Protein AF-A0A2R5FS06-F1 (afdb_monomer)

Solvent-accessible surface area (backbone atoms only — not comparable to full-atom values): 25305 Å² total; per-residue (Å²): 132,60,69,72,60,53,54,50,54,52,54,53,49,52,55,53,51,53,54,48,41,52,52,47,38,61,46,44,81,79,45,53,45,68,58,52,53,50,53,54,51,51,53,50,48,66,63,46,50,61,55,40,69,75,74,41,98,70,82,66,70,91,43,73,70,49,46,50,52,54,50,49,47,46,48,51,49,57,50,48,45,51,32,51,52,48,48,45,36,74,81,38,55,50,68,58,54,54,53,59,53,62,46,50,68,47,54,51,52,53,48,38,34,70,76,70,64,46,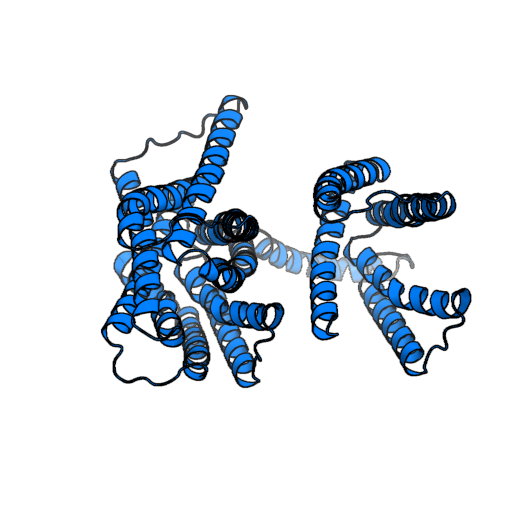84,79,50,73,67,54,55,52,49,41,51,51,48,54,50,52,44,51,53,56,50,55,70,62,53,80,69,80,84,91,81,80,74,75,60,55,63,60,46,50,56,52,46,51,61,47,48,51,55,47,45,54,52,44,63,66,54,77,72,36,63,47,54,60,15,52,54,33,36,60,60,14,43,58,37,45,20,43,40,62,62,52,46,63,66,35,54,81,58,25,46,68,64,37,53,52,39,56,23,22,43,53,30,18,50,54,26,46,50,51,54,51,52,52,53,50,51,50,74,72,42,95,61,76,80,75,79,73,74,72,86,46,74,66,53,54,49,49,45,49,52,26,8,48,28,52,37,50,20,52,52,31,40,52,51,10,55,79,46,30,54,67,37,53,35,52,46,36,34,64,46,18,31,59,43,26,42,52,46,36,35,74,76,66,66,47,75,74,48,73,45,27,54,54,9,46,52,38,21,50,51,16,43,45,54,44,32,59,73,66,54,76,95,69,95,86,30,67,68,12,48,52,30,7,40,51,17,8,50,25,49,20,50,21,43,49,42,48,34,61,44,42,79,80,43,53,57,54,56,54,49,23,43,32,21,42,40,28,28,63,61,39,62,80,49,43,77,79,76,39,98,38,75,64,55,88,46,72,64,40,48,49,50,45,52,46,43,10,51,43,24,44,44,47,10,48,42,26,42,49,46,14,29,64,30,28,27,45,44,51,53,37,46,51,53,61,49,32,65,56,50,24,50,52,44,35,28,71,75,72,63,48,86,80,53,75,66,49,56,51,23,46,53,39,24,52,51,9,35,52,38,24,58,71,23,85,59,29,54,59,82,70,83,84,80,131

Structure (mmCIF, N/CA/C/O backbone):
data_AF-A0A2R5FS06-F1
#
_entry.id   AF-A0A2R5FS06-F1
#
loop_
_atom_site.group_PDB
_atom_site.id
_atom_site.type_symbol
_atom_site.label_atom_id
_atom_site.label_alt_id
_atom_site.label_comp_id
_atom_site.label_asym_id
_atom_site.label_entity_id
_atom_site.label_seq_id
_atom_site.pdbx_PDB_ins_code
_atom_site.Cartn_x
_atom_site.Cartn_y
_atom_site.Cartn_z
_atom_site.occupancy
_atom_site.B_iso_or_equiv
_atom_site.auth_seq_id
_atom_site.auth_comp_id
_atom_site.auth_asym_id
_atom_site.auth_atom_id
_atom_site.pdbx_PDB_model_num
ATOM 1 N N . MET A 1 1 ? 13.901 11.842 -24.576 1.00 48.25 1 MET A N 1
ATOM 2 C CA . MET A 1 1 ? 12.883 11.194 -23.713 1.00 48.25 1 MET A CA 1
ATOM 3 C C . MET A 1 1 ? 11.652 10.910 -24.558 1.00 48.25 1 MET A C 1
ATOM 5 O O . MET A 1 1 ? 11.228 11.810 -25.267 1.00 48.25 1 MET A O 1
ATOM 9 N N . ASN A 1 2 ? 11.106 9.691 -24.519 1.00 59.28 2 ASN A N 1
ATOM 10 C CA . ASN A 1 2 ? 9.879 9.356 -25.254 1.00 59.28 2 ASN A CA 1
ATOM 11 C C . ASN A 1 2 ? 8.690 10.187 -24.749 1.00 59.28 2 ASN A C 1
ATOM 13 O O . ASN A 1 2 ? 8.547 10.368 -23.539 1.00 59.28 2 ASN A O 1
ATOM 17 N N . VAL A 1 3 ? 7.814 10.624 -25.660 1.00 56.22 3 VAL A N 1
ATOM 18 C CA . VAL A 1 3 ? 6.600 11.418 -25.367 1.00 56.22 3 VAL A CA 1
ATOM 19 C C . VAL A 1 3 ? 5.742 10.758 -24.275 1.00 56.22 3 VAL A C 1
ATOM 21 O O . VAL A 1 3 ? 5.256 11.431 -23.374 1.00 56.22 3 VAL A O 1
ATOM 24 N N . SER A 1 4 ? 5.673 9.421 -24.268 1.00 57.66 4 SER A N 1
ATOM 25 C CA . SER A 1 4 ? 5.003 8.635 -23.220 1.00 57.66 4 SER A CA 1
ATOM 26 C C . SER A 1 4 ? 5.532 8.919 -21.803 1.00 57.66 4 SER A C 1
ATOM 28 O O . SER A 1 4 ? 4.743 9.074 -20.873 1.00 57.66 4 SER A O 1
ATOM 30 N N . ASN A 1 5 ? 6.850 9.064 -21.623 1.00 59.50 5 ASN A N 1
ATOM 31 C CA . ASN A 1 5 ? 7.442 9.361 -20.313 1.00 59.50 5 ASN A CA 1
ATOM 32 C C . ASN A 1 5 ? 7.166 10.801 -19.864 1.00 59.50 5 ASN A C 1
ATOM 34 O O . ASN A 1 5 ? 7.027 11.050 -18.669 1.00 59.50 5 ASN A O 1
ATOM 38 N N . GLN A 1 6 ? 7.036 11.742 -20.800 1.00 60.44 6 GLN A N 1
ATOM 39 C CA . GLN A 1 6 ? 6.703 13.132 -20.480 1.00 60.44 6 GLN A CA 1
ATOM 40 C C . GLN A 1 6 ? 5.255 13.262 -19.999 1.00 60.44 6 GLN A C 1
ATOM 42 O O . GLN A 1 6 ? 5.004 13.912 -18.984 1.00 60.44 6 GLN A O 1
ATOM 47 N N . THR A 1 7 ? 4.312 12.577 -20.656 1.00 61.34 7 THR A N 1
ATOM 48 C CA . THR A 1 7 ? 2.904 12.547 -20.225 1.00 61.34 7 THR A CA 1
ATOM 49 C C . THR A 1 7 ? 2.757 11.951 -18.825 1.00 61.34 7 THR A C 1
ATOM 51 O O . THR A 1 7 ? 1.992 12.461 -18.010 1.00 61.34 7 THR A O 1
ATOM 54 N N . LYS A 1 8 ? 3.535 10.911 -18.510 1.00 62.84 8 LYS A N 1
ATOM 55 C CA . LYS A 1 8 ? 3.557 10.280 -17.184 1.00 62.84 8 LYS A CA 1
ATOM 56 C C . LYS A 1 8 ? 3.993 11.268 -16.096 1.00 62.84 8 LYS A C 1
ATOM 58 O O . LYS A 1 8 ? 3.270 11.474 -15.122 1.00 62.84 8 LYS A O 1
ATOM 63 N N . ILE A 1 9 ? 5.122 11.946 -16.290 1.00 70.62 9 ILE A N 1
ATOM 64 C CA . ILE A 1 9 ? 5.629 12.949 -15.338 1.00 70.62 9 ILE A CA 1
ATOM 65 C C . ILE A 1 9 ? 4.622 14.097 -15.149 1.00 70.62 9 ILE A C 1
ATOM 67 O O . ILE A 1 9 ? 4.422 14.541 -14.020 1.00 70.62 9 ILE A O 1
ATOM 71 N N . ALA A 1 10 ? 3.938 14.519 -16.217 1.00 67.00 10 ALA A N 1
ATOM 72 C CA . ALA A 1 10 ? 2.923 15.573 -16.160 1.00 67.00 10 ALA A CA 1
ATOM 73 C C . ALA A 1 10 ? 1.674 15.183 -15.344 1.00 67.00 10 ALA A C 1
ATOM 75 O O . ALA A 1 10 ? 1.128 16.000 -14.607 1.00 67.00 10 ALA A O 1
ATOM 76 N N . ILE A 1 11 ? 1.218 13.930 -15.429 1.00 70.31 11 ILE A N 1
ATOM 77 C CA . ILE A 1 11 ? 0.081 13.461 -14.618 1.00 70.31 11 ILE A CA 1
ATOM 78 C C . ILE A 1 11 ? 0.486 13.361 -13.142 1.00 70.31 11 ILE A C 1
ATOM 80 O O . ILE A 1 11 ? -0.260 13.792 -12.262 1.00 70.31 11 ILE A O 1
ATOM 84 N N . ALA A 1 12 ? 1.679 12.831 -12.857 1.00 70.00 12 ALA A N 1
ATOM 85 C CA . ALA A 1 12 ? 2.187 12.749 -11.491 1.00 70.00 12 ALA A CA 1
ATOM 86 C C . ALA A 1 12 ? 2.342 14.144 -10.864 1.00 70.00 12 ALA A C 1
ATOM 88 O O . ALA A 1 12 ? 1.904 14.360 -9.731 1.00 70.00 12 ALA A O 1
ATOM 89 N N . SER A 1 13 ? 2.896 15.111 -11.603 1.00 72.75 13 SER A N 1
ATOM 90 C CA . SER A 1 13 ? 3.025 16.488 -11.121 1.00 72.75 13 SER A CA 1
ATOM 91 C C . SER A 1 13 ? 1.665 17.129 -10.839 1.00 72.75 13 SER A C 1
ATOM 93 O O . SER A 1 13 ? 1.534 17.805 -9.821 1.00 72.75 13 SER A O 1
ATOM 95 N N . ALA A 1 14 ? 0.630 16.854 -11.642 1.00 73.00 14 ALA A N 1
ATOM 96 C CA . ALA A 1 14 ? -0.725 17.356 -11.404 1.00 73.00 14 ALA A CA 1
ATOM 97 C C . ALA A 1 14 ? -1.335 16.843 -10.082 1.00 73.00 14 ALA A C 1
ATOM 99 O O . ALA A 1 14 ? -1.980 17.605 -9.354 1.00 73.00 14 ALA A O 1
ATOM 100 N N . VAL A 1 15 ? -1.094 15.575 -9.725 1.00 75.94 15 VAL A N 1
ATOM 101 C CA . VAL A 1 15 ? -1.543 14.999 -8.442 1.00 75.94 15 VAL A CA 1
ATOM 102 C C . VAL A 1 15 ? -0.837 15.676 -7.265 1.00 75.94 15 VAL A C 1
ATOM 104 O O . VAL A 1 15 ? -1.493 16.106 -6.312 1.00 75.94 15 VAL A O 1
ATOM 107 N N . PHE A 1 16 ? 0.488 15.828 -7.338 1.00 83.19 16 PHE A N 1
ATOM 108 C CA . PHE A 1 16 ? 1.255 16.498 -6.285 1.00 83.19 16 PHE A CA 1
ATOM 109 C C . PHE A 1 16 ? 0.907 17.986 -6.166 1.00 83.19 16 PHE A C 1
ATOM 111 O O . PHE A 1 16 ? 0.777 18.486 -5.048 1.00 83.19 16 PHE A O 1
ATOM 118 N N . LEU A 1 17 ? 0.678 18.676 -7.286 1.00 79.50 17 LEU A N 1
ATOM 119 C CA . LEU A 1 17 ? 0.232 20.070 -7.311 1.00 79.50 17 LEU A CA 1
ATOM 120 C C . LEU A 1 17 ? -1.146 20.229 -6.653 1.00 79.50 17 LEU A C 1
ATOM 122 O O . LEU A 1 17 ? -1.356 21.155 -5.873 1.00 79.50 17 LEU A O 1
ATOM 126 N N . SER A 1 18 ? -2.065 19.290 -6.892 1.00 77.12 18 SER A N 1
ATOM 127 C CA . SER A 1 18 ? -3.388 19.286 -6.251 1.00 77.12 18 SER A CA 1
ATOM 128 C C . SER A 1 18 ? -3.281 19.127 -4.729 1.00 77.12 18 SER A C 1
ATOM 130 O O . SER A 1 18 ? -3.908 19.872 -3.974 1.00 77.12 18 SER A O 1
ATOM 132 N N . GLY A 1 19 ? -2.434 18.203 -4.260 1.00 79.62 19 GLY A N 1
ATOM 133 C CA . GLY A 1 19 ? -2.145 18.038 -2.832 1.00 79.62 19 GLY A CA 1
ATOM 134 C C . GLY A 1 19 ? -1.489 19.277 -2.213 1.00 79.62 19 GLY A C 1
ATOM 135 O O . GLY A 1 19 ? -1.866 19.697 -1.118 1.00 79.62 19 GLY A O 1
ATOM 136 N N . TYR A 1 20 ? -0.557 19.901 -2.936 1.00 86.19 20 TYR A N 1
ATOM 137 C CA . TYR A 1 20 ? 0.079 21.159 -2.549 1.00 86.19 20 TYR A CA 1
ATOM 138 C C . TYR A 1 20 ? -0.954 22.275 -2.336 1.00 86.19 20 TYR A C 1
ATOM 140 O O . TYR A 1 20 ? -0.962 22.883 -1.266 1.00 86.19 20 TYR A O 1
ATOM 148 N N . LEU A 1 21 ? -1.870 22.502 -3.286 1.00 80.75 21 LEU A N 1
ATOM 149 C CA . LEU A 1 21 ? -2.888 23.556 -3.179 1.00 80.75 21 LEU A CA 1
ATOM 150 C C . LEU A 1 21 ? -3.802 23.365 -1.959 1.00 80.75 21 LEU A C 1
ATOM 152 O O . LEU A 1 21 ? -4.083 24.335 -1.257 1.00 80.75 21 LEU A O 1
ATOM 156 N N . LEU A 1 22 ? -4.207 22.126 -1.659 1.00 81.25 22 LEU A N 1
ATOM 157 C CA . LEU A 1 22 ? -5.033 21.803 -0.485 1.00 81.25 22 LEU A CA 1
ATOM 158 C C . LEU A 1 22 ? -4.305 22.075 0.839 1.00 81.25 22 LEU A C 1
ATOM 160 O O . LEU A 1 22 ? -4.882 22.614 1.789 1.00 81.25 22 LEU A O 1
ATOM 164 N N . ILE A 1 23 ? -3.026 21.701 0.920 1.00 84.31 23 ILE A N 1
ATOM 165 C CA . ILE A 1 23 ? -2.201 21.952 2.108 1.00 84.31 23 ILE A CA 1
ATOM 166 C C . ILE A 1 23 ? -1.992 23.458 2.286 1.00 84.31 23 ILE A C 1
ATOM 168 O O . ILE A 1 23 ? -2.136 23.963 3.400 1.00 84.31 23 ILE A O 1
ATOM 172 N N . VAL A 1 24 ? -1.701 24.184 1.204 1.00 83.19 24 VAL A N 1
ATOM 173 C CA . VAL A 1 24 ? -1.505 25.638 1.232 1.00 83.19 24 VAL A CA 1
ATOM 174 C C . VAL A 1 24 ? -2.791 26.365 1.619 1.00 83.19 24 VAL A C 1
ATOM 176 O O . VAL A 1 24 ? -2.724 27.248 2.469 1.00 83.19 24 VAL A O 1
ATOM 179 N N . GLU A 1 25 ? -3.957 25.966 1.102 1.00 80.12 25 GLU A N 1
ATOM 180 C CA . GLU A 1 25 ? -5.266 26.507 1.506 1.00 80.12 25 GLU A CA 1
ATOM 181 C C . GLU A 1 25 ? -5.466 26.394 3.028 1.00 80.12 25 GLU A C 1
ATOM 183 O O . GLU A 1 25 ? -5.801 27.372 3.703 1.00 80.12 25 GLU A O 1
ATOM 188 N N . LYS A 1 26 ? -5.147 25.226 3.601 1.00 82.38 26 LYS A N 1
ATOM 189 C CA . LYS A 1 26 ? -5.235 24.984 5.048 1.00 82.38 26 LYS A CA 1
ATOM 190 C C . LYS A 1 26 ? -4.184 25.746 5.858 1.00 82.38 26 LYS A C 1
ATOM 192 O O . LYS A 1 26 ? -4.469 26.189 6.969 1.00 82.38 26 LYS A O 1
ATOM 197 N N . LEU A 1 27 ? -2.962 25.888 5.347 1.00 84.56 27 LEU A N 1
ATOM 198 C CA . LEU A 1 27 ? -1.900 26.649 6.013 1.00 84.56 27 LEU A CA 1
ATOM 199 C C . LEU A 1 27 ? -2.163 28.154 5.959 1.00 84.56 27 LEU A C 1
ATOM 201 O O . LEU A 1 27 ? -1.845 28.857 6.925 1.00 84.56 27 LEU A O 1
ATOM 205 N N . ARG A 1 28 ? -2.798 28.646 4.885 1.00 82.12 28 ARG A N 1
ATOM 206 C CA . ARG A 1 28 ? -3.150 30.060 4.741 1.00 82.12 28 ARG A CA 1
ATOM 207 C C . ARG A 1 28 ? -3.997 30.499 5.917 1.00 82.12 28 ARG A C 1
ATOM 209 O O . ARG A 1 28 ? -3.716 31.545 6.472 1.00 82.12 28 ARG A O 1
ATOM 216 N N . THR A 1 29 ? -4.947 29.701 6.404 1.00 80.38 29 THR A N 1
ATOM 217 C CA . THR A 1 29 ? -5.806 30.125 7.528 1.00 80.38 29 THR A CA 1
ATOM 218 C C . THR A 1 29 ? -5.032 30.511 8.797 1.00 80.38 29 THR A C 1
ATOM 220 O O . THR A 1 29 ? -5.593 31.186 9.656 1.00 80.38 29 THR A O 1
ATOM 223 N N . LYS A 1 30 ? -3.762 30.100 8.928 1.00 84.88 30 LYS A N 1
ATOM 224 C CA . LYS A 1 30 ? -2.916 30.336 10.106 1.00 84.88 30 LYS A CA 1
ATOM 225 C C . LYS A 1 30 ? -1.705 31.232 9.846 1.00 84.88 30 LYS A C 1
ATOM 227 O O . LYS A 1 30 ? -1.228 31.869 10.778 1.00 84.88 30 LYS A O 1
ATOM 232 N N . PHE A 1 31 ? -1.206 31.288 8.614 1.00 87.50 31 PHE A N 1
ATOM 233 C CA . PHE A 1 31 ? 0.054 31.960 8.290 1.00 87.50 31 PHE A CA 1
ATOM 234 C C . PHE A 1 31 ? -0.093 32.934 7.118 1.00 87.50 31 PHE A C 1
ATOM 236 O O . PHE A 1 31 ? -1.034 32.856 6.323 1.00 87.50 31 PHE A O 1
ATOM 243 N N . SER A 1 32 ? 0.830 33.894 7.020 1.00 85.94 32 SER A N 1
ATOM 244 C CA . SER A 1 32 ? 0.865 34.820 5.885 1.00 85.94 32 SER A CA 1
ATOM 245 C C . SER A 1 32 ? 1.375 34.108 4.617 1.00 85.94 32 SER A C 1
ATOM 247 O O . SER A 1 32 ? 2.177 33.177 4.737 1.00 85.94 32 SER A O 1
ATOM 249 N N . PRO A 1 33 ? 0.972 34.540 3.404 1.00 80.06 33 PRO A N 1
ATOM 250 C CA . PRO A 1 33 ? 1.490 33.978 2.153 1.00 80.06 33 PRO A CA 1
ATOM 251 C C . PRO A 1 33 ? 3.020 34.009 2.067 1.00 80.06 33 PRO A C 1
ATOM 253 O O . PRO A 1 33 ? 3.632 33.023 1.669 1.00 80.06 33 PRO A O 1
ATOM 256 N N . ALA A 1 34 ? 3.640 35.103 2.523 1.00 80.19 34 ALA A N 1
ATOM 257 C CA . ALA A 1 34 ? 5.093 35.247 2.548 1.00 80.19 34 ALA A CA 1
ATOM 258 C C . ALA A 1 34 ? 5.757 34.220 3.478 1.00 80.19 34 ALA A C 1
ATOM 260 O O . ALA A 1 34 ? 6.763 33.620 3.113 1.00 80.19 34 ALA A O 1
ATOM 261 N N . THR A 1 35 ? 5.171 33.962 4.654 1.00 85.25 35 THR A N 1
ATOM 262 C CA . THR A 1 35 ? 5.672 32.946 5.595 1.00 85.25 35 THR A CA 1
ATOM 263 C C . THR A 1 35 ? 5.594 31.547 4.992 1.00 85.25 35 THR A C 1
ATOM 265 O O . THR A 1 35 ? 6.545 30.779 5.095 1.00 85.25 35 THR A O 1
ATOM 268 N N . ILE A 1 36 ? 4.475 31.217 4.345 1.00 86.69 36 ILE A N 1
ATOM 269 C CA . ILE A 1 36 ? 4.273 29.914 3.701 1.00 86.69 36 ILE A CA 1
ATOM 270 C C . ILE A 1 36 ? 5.294 29.726 2.573 1.00 86.69 36 ILE A C 1
ATOM 272 O O . ILE A 1 36 ? 5.992 28.713 2.538 1.00 86.69 36 ILE A O 1
ATOM 276 N N . GLN A 1 37 ? 5.450 30.732 1.713 1.00 83.75 37 GLN A N 1
ATOM 277 C CA . GLN A 1 37 ? 6.358 30.674 0.571 1.00 83.75 37 GLN A CA 1
ATOM 278 C C . GLN A 1 37 ? 7.836 30.634 0.978 1.00 83.75 37 GLN A C 1
ATOM 280 O O . GLN A 1 37 ? 8.628 29.934 0.341 1.00 83.75 37 GLN A O 1
ATOM 285 N N . LEU A 1 38 ? 8.203 31.329 2.060 1.00 86.12 38 LEU A N 1
ATOM 286 C CA . LEU A 1 38 ? 9.543 31.275 2.642 1.00 86.12 38 LEU A CA 1
ATOM 287 C C . LEU A 1 38 ? 9.899 29.845 3.062 1.00 86.12 38 LEU A C 1
ATOM 289 O O . LEU A 1 38 ? 10.931 29.328 2.645 1.00 86.12 38 LEU A O 1
ATOM 293 N N . TRP A 1 39 ? 9.032 29.191 3.841 1.00 89.38 39 TRP A N 1
ATOM 294 C CA . TRP A 1 39 ? 9.284 27.830 4.321 1.00 89.38 39 TRP A CA 1
ATOM 295 C C . TRP A 1 39 ? 9.290 26.800 3.194 1.00 89.38 39 TRP A C 1
ATOM 297 O O . TRP A 1 39 ? 10.163 25.936 3.178 1.00 89.38 39 TRP A O 1
ATOM 307 N N . ILE A 1 40 ? 8.375 26.910 2.227 1.00 87.62 40 ILE A N 1
ATOM 308 C CA . ILE A 1 40 ? 8.361 26.029 1.050 1.00 87.62 40 ILE A CA 1
ATOM 309 C C . ILE A 1 40 ? 9.676 26.155 0.277 1.00 87.62 40 ILE A C 1
ATOM 311 O O . ILE A 1 40 ? 10.307 25.146 -0.024 1.00 87.62 40 ILE A O 1
ATOM 315 N N . SER A 1 41 ? 10.114 27.385 -0.000 1.00 85.81 41 SER A N 1
ATOM 316 C CA . SER A 1 41 ? 11.335 27.630 -0.775 1.00 85.81 41 SER A CA 1
ATOM 317 C C . SER A 1 41 ? 12.593 27.206 -0.009 1.00 85.81 41 SER A C 1
ATOM 319 O O . SER A 1 41 ? 13.502 26.635 -0.604 1.00 85.81 41 SER A O 1
ATOM 321 N N . ALA A 1 42 ? 12.633 27.416 1.311 1.00 88.25 42 ALA A N 1
ATOM 322 C CA . ALA A 1 42 ? 13.746 26.998 2.161 1.00 88.25 42 ALA A CA 1
ATOM 323 C C . ALA A 1 42 ? 13.874 25.469 2.241 1.00 88.25 42 ALA A C 1
ATOM 325 O O . ALA A 1 42 ? 14.971 24.934 2.095 1.00 88.25 42 ALA A O 1
ATOM 326 N N . ILE A 1 43 ? 12.757 24.757 2.425 1.00 88.88 43 ILE A N 1
ATOM 327 C CA . ILE A 1 43 ? 12.745 23.288 2.456 1.00 88.88 43 ILE A CA 1
ATOM 328 C C . ILE A 1 43 ? 13.098 22.728 1.075 1.00 88.88 43 ILE A C 1
ATOM 330 O O . ILE A 1 43 ? 13.911 21.813 0.986 1.00 88.88 43 ILE A O 1
ATOM 334 N N . ALA A 1 44 ? 12.548 23.295 -0.004 1.00 86.56 44 ALA A N 1
ATOM 335 C CA . ALA A 1 44 ? 12.884 22.883 -1.364 1.00 86.56 44 ALA A CA 1
ATOM 336 C C . ALA A 1 44 ? 14.383 23.060 -1.649 1.00 86.56 44 ALA A C 1
ATOM 338 O O . ALA A 1 44 ? 15.018 22.130 -2.139 1.00 86.56 44 ALA A O 1
ATOM 339 N N . ALA A 1 45 ? 14.970 24.200 -1.274 1.00 86.62 45 ALA A N 1
ATOM 340 C CA . ALA A 1 45 ? 16.406 24.429 -1.408 1.00 86.62 45 ALA A CA 1
ATOM 341 C C . ALA A 1 45 ? 17.228 23.429 -0.580 1.00 86.62 45 ALA A C 1
ATOM 343 O O . ALA A 1 45 ? 18.189 22.866 -1.095 1.00 86.62 45 ALA A O 1
ATOM 344 N N . LEU A 1 46 ? 16.832 23.149 0.666 1.00 90.88 46 LEU A N 1
ATOM 345 C CA . LEU A 1 46 ? 17.528 22.199 1.540 1.00 90.88 46 LEU A CA 1
ATOM 346 C C . LEU A 1 46 ? 17.497 20.764 0.998 1.00 90.88 46 LEU A C 1
ATOM 348 O O . LEU A 1 46 ? 18.475 20.038 1.146 1.00 90.88 46 LEU A O 1
ATOM 352 N N . VAL A 1 47 ? 16.395 20.358 0.365 1.00 88.06 47 VAL A N 1
ATOM 353 C CA . VAL A 1 47 ? 16.247 19.018 -0.222 1.00 88.06 47 VAL A CA 1
ATOM 354 C C . VAL A 1 47 ? 16.969 18.911 -1.567 1.00 88.06 47 VAL A C 1
ATOM 356 O O . VAL A 1 47 ? 17.609 17.898 -1.839 1.00 88.06 47 VAL A O 1
ATOM 359 N N . ILE A 1 48 ? 16.882 19.942 -2.410 1.00 87.25 48 ILE A N 1
ATOM 360 C CA . ILE A 1 48 ? 17.389 19.900 -3.789 1.00 87.25 48 ILE A CA 1
ATOM 361 C C . ILE A 1 48 ? 18.894 20.193 -3.850 1.00 87.25 48 ILE A C 1
ATOM 363 O O . ILE A 1 48 ? 19.597 19.570 -4.642 1.00 87.25 48 ILE A O 1
ATOM 367 N N . LEU A 1 49 ? 19.419 21.095 -3.014 1.00 86.94 49 LEU A N 1
ATOM 368 C CA . LEU A 1 49 ? 20.824 21.515 -3.070 1.00 86.94 49 LEU A CA 1
ATOM 369 C C . LEU A 1 49 ? 21.821 20.354 -2.881 1.00 86.94 49 LEU A C 1
ATOM 371 O O . LEU A 1 49 ? 22.746 20.268 -3.687 1.00 86.94 49 LEU A O 1
ATOM 375 N N . PRO A 1 50 ? 21.652 19.428 -1.912 1.00 87.56 50 PRO A N 1
ATOM 376 C CA . PRO A 1 50 ? 22.532 18.267 -1.796 1.00 87.56 50 PRO A CA 1
ATOM 377 C C . PRO A 1 50 ? 22.494 17.405 -3.057 1.00 87.56 50 PRO A C 1
ATOM 379 O O . PRO A 1 50 ? 23.538 17.033 -3.576 1.00 87.56 50 PRO A O 1
ATOM 382 N N . ILE A 1 51 ? 21.300 17.146 -3.598 1.00 85.00 51 ILE A N 1
ATOM 383 C CA . ILE A 1 51 ? 21.131 16.337 -4.811 1.00 85.00 51 ILE A CA 1
ATOM 384 C C . ILE A 1 51 ? 21.871 16.983 -5.986 1.00 85.00 51 ILE A C 1
ATOM 386 O O . ILE A 1 51 ? 22.581 16.291 -6.712 1.00 85.00 51 ILE A O 1
ATOM 390 N N . LEU A 1 52 ? 21.762 18.303 -6.155 1.00 85.44 52 LEU A N 1
ATOM 391 C CA . LEU A 1 52 ? 22.454 19.030 -7.222 1.00 85.44 52 LEU A CA 1
ATOM 392 C C . LEU A 1 52 ? 23.977 18.972 -7.072 1.00 85.44 52 LEU A C 1
ATOM 394 O O . LEU A 1 52 ? 24.658 18.713 -8.058 1.00 85.44 52 LEU A O 1
ATOM 398 N N . LEU A 1 53 ? 24.501 19.134 -5.853 1.00 86.00 53 LEU A N 1
ATOM 399 C CA . LEU A 1 53 ? 25.942 19.056 -5.579 1.00 86.00 53 LEU A CA 1
ATOM 400 C C . LEU A 1 53 ? 26.544 17.676 -5.891 1.00 86.00 53 LEU A C 1
ATOM 402 O O . LEU A 1 53 ? 27.730 17.594 -6.190 1.00 86.00 53 LEU A O 1
ATOM 406 N N . PHE A 1 54 ? 25.744 16.606 -5.832 1.00 82.19 54 PHE A N 1
ATOM 407 C CA . PHE A 1 54 ? 26.195 15.244 -6.144 1.00 82.19 54 PHE A CA 1
ATOM 408 C C . PHE A 1 54 ? 25.942 14.808 -7.591 1.00 82.19 54 PHE A C 1
ATOM 410 O O . PHE A 1 54 ? 26.530 13.825 -8.032 1.00 82.19 54 PHE A O 1
ATOM 417 N N . THR A 1 55 ? 25.046 15.479 -8.317 1.00 79.00 55 THR A N 1
ATOM 418 C CA . THR A 1 55 ? 24.600 15.028 -9.649 1.00 79.00 55 THR A CA 1
ATOM 419 C C . THR A 1 55 ? 25.045 15.929 -10.791 1.00 79.00 55 THR A C 1
ATOM 421 O O . THR A 1 55 ? 24.994 15.491 -11.938 1.00 79.00 55 THR A O 1
ATOM 424 N N . GLN A 1 56 ? 25.441 17.171 -10.512 1.00 83.69 56 GLN A N 1
ATOM 425 C CA . GLN A 1 56 ? 25.766 18.163 -11.533 1.00 83.69 56 GLN A CA 1
ATOM 426 C C . GLN A 1 56 ? 27.132 18.797 -11.265 1.00 83.69 56 GLN A C 1
ATOM 428 O O . GLN A 1 56 ? 27.393 19.282 -10.166 1.00 83.69 56 GLN A O 1
ATOM 433 N N . ASP A 1 57 ? 27.967 18.872 -12.302 1.00 73.75 57 ASP A N 1
ATOM 434 C CA . ASP A 1 57 ? 29.310 19.466 -12.221 1.00 73.75 57 ASP A CA 1
ATOM 435 C C . ASP A 1 57 ? 29.283 21.003 -12.093 1.00 73.75 57 ASP A C 1
ATOM 437 O O . ASP A 1 57 ? 30.228 21.615 -11.594 1.00 73.75 57 ASP A O 1
ATOM 441 N N . GLN A 1 58 ? 28.191 21.653 -12.516 1.00 79.50 58 GLN A N 1
ATOM 442 C CA . GLN A 1 58 ? 27.961 23.090 -12.337 1.00 79.50 58 GLN A CA 1
ATOM 443 C C . GLN A 1 58 ? 26.614 23.352 -11.668 1.00 79.50 58 GLN A C 1
ATOM 445 O O . GLN A 1 58 ? 25.560 23.264 -12.291 1.00 79.50 58 GLN A O 1
ATOM 450 N N . VAL A 1 59 ? 26.665 23.733 -10.391 1.00 82.31 59 VAL A N 1
ATOM 451 C CA . VAL A 1 59 ? 25.471 24.063 -9.594 1.00 82.31 59 VAL A CA 1
ATOM 452 C C . VAL A 1 59 ? 25.101 25.544 -9.684 1.00 82.31 59 VAL A C 1
ATOM 454 O O . VAL A 1 59 ? 23.925 25.894 -9.609 1.00 82.31 59 VAL A O 1
ATOM 457 N N . PHE A 1 60 ? 26.087 26.425 -9.872 1.00 86.00 60 PHE A N 1
ATOM 458 C CA . PHE A 1 60 ? 25.879 27.871 -9.911 1.00 86.00 60 PHE A CA 1
ATOM 459 C C . PHE A 1 60 ? 26.223 28.452 -11.286 1.00 86.00 60 PHE A C 1
ATOM 461 O O . PHE A 1 60 ? 27.217 28.031 -11.885 1.00 86.00 60 PHE A O 1
ATOM 468 N N . PRO A 1 61 ? 25.458 29.447 -11.779 1.00 87.19 61 PRO A N 1
ATOM 469 C CA . PRO A 1 61 ? 25.804 30.144 -13.008 1.00 87.19 61 PRO A CA 1
ATOM 470 C C . PRO A 1 61 ? 27.190 30.789 -12.904 1.00 87.19 61 PRO A C 1
ATOM 472 O O . PRO A 1 61 ? 27.490 31.506 -11.948 1.00 87.19 61 PRO A O 1
ATOM 475 N N . SER A 1 62 ? 28.027 30.573 -13.914 1.00 85.31 62 SER A N 1
ATOM 476 C CA . SER A 1 62 ? 29.364 31.174 -14.014 1.00 85.31 62 SER A CA 1
ATOM 477 C C . SER A 1 62 ? 29.351 32.583 -14.621 1.00 85.31 62 SER A C 1
ATOM 479 O O . SER A 1 62 ? 30.363 33.279 -14.599 1.00 85.31 62 SER A O 1
ATOM 481 N N . THR A 1 63 ? 28.207 33.024 -15.155 1.00 92.12 63 THR A N 1
ATOM 482 C CA . THR A 1 63 ? 28.045 34.300 -15.862 1.00 92.12 63 THR A CA 1
ATOM 483 C C . THR A 1 63 ? 27.061 35.227 -15.154 1.00 92.12 63 THR A C 1
ATOM 485 O O . THR A 1 6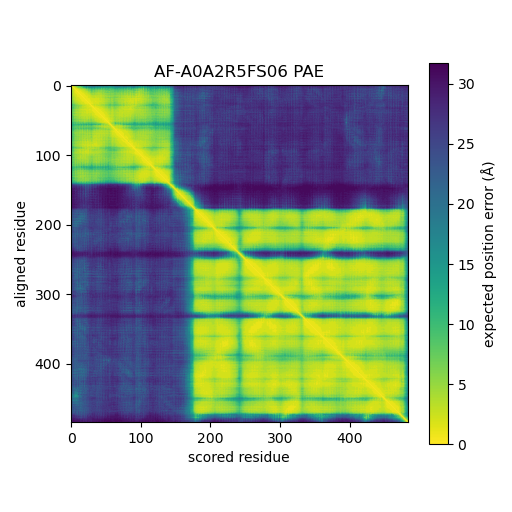3 ? 26.073 34.793 -14.558 1.00 92.12 63 THR A O 1
ATOM 488 N N . VAL A 1 64 ? 27.293 36.538 -15.275 1.00 87.31 64 VAL A N 1
ATOM 489 C CA . VAL A 1 64 ? 26.384 37.574 -14.749 1.00 87.31 64 VAL A CA 1
ATOM 490 C C . VAL A 1 64 ? 25.005 37.486 -15.412 1.00 87.31 64 VAL A C 1
ATOM 492 O O . VAL A 1 64 ? 23.988 37.629 -14.740 1.00 87.31 64 VAL A O 1
ATOM 495 N N . SER A 1 65 ? 24.951 37.182 -16.712 1.00 80.94 65 SER A N 1
ATOM 496 C CA . SER A 1 65 ? 23.689 36.968 -17.430 1.00 80.94 65 SER A CA 1
ATOM 497 C C . SER A 1 65 ? 22.908 35.766 -16.894 1.00 80.94 65 SER A C 1
ATOM 499 O O . SER A 1 65 ? 21.692 35.854 -16.749 1.00 80.94 65 SER A O 1
ATOM 501 N N . GLY A 1 66 ? 23.584 34.669 -16.538 1.00 79.81 66 GLY A N 1
ATOM 502 C CA . GLY A 1 66 ? 22.949 33.512 -15.906 1.00 79.81 66 GLY A CA 1
ATOM 503 C C . GLY A 1 66 ? 22.339 33.853 -14.545 1.00 79.81 66 GLY A C 1
ATOM 504 O O . GLY A 1 66 ? 21.196 33.491 -14.274 1.00 79.81 66 GLY A O 1
ATOM 505 N N . TRP A 1 67 ? 23.053 34.625 -13.720 1.00 87.44 67 TRP A N 1
ATOM 506 C CA . TRP A 1 67 ? 22.520 35.112 -12.443 1.00 87.44 67 TRP A CA 1
ATOM 507 C C . TRP A 1 67 ? 21.321 36.043 -12.609 1.00 87.44 67 TRP A C 1
ATOM 509 O O . TRP A 1 67 ? 20.366 35.930 -11.842 1.00 87.44 67 TRP A O 1
ATOM 519 N N . LEU A 1 68 ? 21.324 36.911 -13.625 1.00 82.50 68 LEU A N 1
ATOM 520 C CA . LEU A 1 68 ? 20.170 37.758 -13.932 1.00 82.50 68 LEU A CA 1
ATOM 521 C C . LEU A 1 68 ? 18.924 36.916 -14.239 1.00 82.50 68 LEU A C 1
ATOM 523 O O . LEU A 1 68 ? 17.879 37.175 -13.651 1.00 82.50 68 LEU A O 1
ATOM 527 N N . TRP A 1 69 ? 19.031 35.862 -15.055 1.00 76.44 69 TRP A N 1
ATOM 528 C CA . TRP A 1 69 ? 17.899 34.968 -15.337 1.00 76.44 69 TRP A CA 1
ATOM 529 C C . TRP A 1 69 ? 17.400 34.213 -14.102 1.00 76.44 69 TRP A C 1
ATOM 531 O O . TRP A 1 69 ? 16.190 34.115 -13.893 1.00 76.44 69 TRP A O 1
ATOM 541 N N . VAL A 1 70 ? 18.310 33.719 -13.257 1.00 81.56 70 VAL A N 1
ATOM 542 C CA . VAL A 1 70 ? 17.950 33.030 -12.005 1.00 81.56 70 VAL A CA 1
ATOM 543 C C . VAL A 1 70 ? 17.223 33.975 -11.047 1.00 81.56 70 VAL A C 1
ATOM 545 O O . VAL A 1 70 ? 16.185 33.610 -10.493 1.00 81.56 70 VAL A O 1
ATOM 548 N N . ILE A 1 71 ? 17.720 35.205 -10.884 1.00 79.88 71 ILE A N 1
ATOM 549 C CA . ILE A 1 71 ? 17.081 36.224 -10.042 1.00 79.88 71 ILE A CA 1
ATOM 550 C C . ILE A 1 71 ? 15.717 36.614 -10.620 1.00 79.88 71 ILE A C 1
ATOM 552 O O . ILE A 1 71 ? 14.742 36.697 -9.873 1.00 79.88 71 ILE A O 1
ATOM 556 N N . SER A 1 72 ? 15.609 36.799 -11.936 1.00 72.06 72 SER A N 1
ATOM 557 C CA . SER A 1 72 ? 14.334 37.096 -12.592 1.00 72.06 72 SER A CA 1
ATOM 558 C C . SER A 1 72 ? 13.306 35.981 -12.384 1.00 72.06 72 SER A C 1
ATOM 560 O O . SER A 1 72 ? 12.170 36.283 -12.022 1.00 72.06 72 SER A O 1
ATOM 562 N N . LEU A 1 73 ? 13.685 34.707 -12.526 1.00 76.19 73 LEU A N 1
ATOM 563 C CA . LEU A 1 73 ? 12.798 33.569 -12.244 1.00 76.19 73 LEU A CA 1
ATOM 564 C C . LEU A 1 73 ? 12.382 33.517 -10.768 1.00 76.19 73 LEU A C 1
ATOM 566 O O . LEU A 1 73 ? 11.203 33.325 -10.464 1.00 76.19 73 LEU A O 1
ATOM 570 N N . ALA A 1 74 ? 13.319 33.739 -9.845 1.00 77.50 74 ALA A N 1
ATOM 571 C CA . ALA A 1 74 ? 13.021 33.761 -8.417 1.00 77.50 74 ALA A CA 1
ATOM 572 C C . ALA A 1 74 ? 12.038 34.890 -8.058 1.00 77.50 74 ALA A C 1
ATOM 574 O O . ALA A 1 74 ? 11.075 34.675 -7.327 1.00 77.50 74 ALA A O 1
ATOM 575 N N . VAL A 1 75 ? 12.215 36.093 -8.598 1.00 75.31 75 VAL A N 1
ATOM 576 C CA . VAL A 1 75 ? 11.321 37.217 -8.288 1.00 75.31 75 VAL A CA 1
ATOM 577 C C . VAL A 1 75 ? 9.961 37.054 -8.974 1.00 75.31 75 VAL A C 1
ATOM 579 O O . VAL A 1 75 ? 8.923 37.167 -8.322 1.00 75.31 75 VAL A O 1
ATOM 582 N N . VAL A 1 76 ? 9.939 36.764 -10.275 1.00 70.75 76 VAL A N 1
ATOM 583 C CA . VAL A 1 76 ? 8.700 36.758 -11.068 1.00 70.75 76 VAL A CA 1
ATOM 584 C C . VAL A 1 76 ? 7.876 35.499 -10.817 1.00 70.75 76 VAL A C 1
ATOM 586 O O . VAL A 1 76 ? 6.689 35.593 -10.511 1.00 70.75 76 VAL A O 1
ATOM 589 N N . CYS A 1 77 ? 8.479 34.315 -10.902 1.00 75.69 77 CYS A N 1
ATOM 590 C CA . CYS A 1 77 ? 7.742 33.062 -10.752 1.00 75.69 77 CYS A CA 1
ATOM 591 C C . CYS A 1 77 ? 7.566 32.702 -9.273 1.00 75.69 77 CYS A C 1
ATOM 593 O O . CYS A 1 77 ? 6.449 32.422 -8.831 1.00 75.69 77 CYS A O 1
ATOM 595 N N . GLN A 1 78 ? 8.649 32.753 -8.490 1.00 77.50 78 GLN A N 1
ATOM 596 C CA . GLN A 1 78 ? 8.634 32.230 -7.121 1.00 77.50 78 GLN A CA 1
ATOM 597 C C . GLN A 1 78 ? 8.068 33.216 -6.092 1.00 77.50 78 GLN A C 1
ATOM 599 O O . GLN A 1 78 ? 7.302 32.799 -5.222 1.00 77.50 78 GLN A O 1
ATOM 604 N N . VAL A 1 79 ? 8.419 34.503 -6.155 1.00 70.44 79 VAL A N 1
ATOM 605 C CA . VAL A 1 79 ? 7.914 35.504 -5.198 1.00 70.44 79 VAL A CA 1
ATOM 606 C C . VAL A 1 79 ? 6.559 36.050 -5.641 1.00 70.44 79 VAL A C 1
ATOM 608 O O . VAL A 1 79 ? 5.605 35.998 -4.866 1.00 70.44 79 VAL A O 1
ATOM 611 N N . LEU A 1 80 ? 6.445 36.546 -6.876 1.00 69.25 80 LEU A N 1
ATOM 612 C CA . LEU A 1 80 ? 5.202 37.142 -7.370 1.00 69.25 80 LEU A CA 1
ATOM 613 C C . LEU A 1 80 ? 4.164 36.080 -7.753 1.00 69.25 80 LEU A C 1
ATOM 615 O O . LEU A 1 80 ? 3.070 36.088 -7.194 1.00 69.25 80 LEU A O 1
ATOM 619 N N . GLY A 1 81 ? 4.493 35.147 -8.651 1.00 69.62 81 GLY A N 1
ATOM 620 C CA . GLY A 1 81 ? 3.556 34.132 -9.153 1.00 69.62 81 GLY A CA 1
ATOM 621 C C . GLY A 1 81 ? 2.978 33.244 -8.048 1.00 69.62 81 GLY A C 1
ATOM 622 O O . GLY A 1 81 ? 1.779 33.292 -7.759 1.00 69.62 81 GLY A O 1
ATOM 623 N N . HIS A 1 82 ? 3.832 32.481 -7.365 1.00 76.50 82 HIS A N 1
ATOM 624 C CA . HIS A 1 82 ? 3.397 31.617 -6.260 1.00 76.50 82 HIS A CA 1
ATOM 625 C C . HIS A 1 82 ? 2.879 32.398 -5.040 1.00 76.50 82 HIS A C 1
ATOM 627 O O . HIS A 1 82 ? 2.004 31.907 -4.319 1.00 76.50 82 HIS A O 1
ATOM 633 N N . GLY A 1 83 ? 3.359 33.627 -4.815 1.00 76.94 83 GLY A N 1
ATOM 634 C CA . GLY A 1 83 ? 2.834 34.513 -3.775 1.00 76.94 83 GLY A CA 1
ATOM 635 C C . GLY A 1 83 ? 1.386 34.931 -4.039 1.00 76.94 83 GLY A C 1
ATOM 636 O O . GLY A 1 83 ? 0.546 34.824 -3.142 1.00 76.94 83 GLY A O 1
ATOM 637 N N . LEU A 1 84 ? 1.065 35.336 -5.272 1.00 72.94 84 LEU A N 1
ATOM 638 C CA . LEU A 1 84 ? -0.295 35.681 -5.703 1.00 72.94 84 LEU A CA 1
ATOM 639 C C . LEU A 1 84 ? -1.223 34.464 -5.699 1.00 72.94 84 LEU A C 1
ATOM 641 O O . LEU A 1 84 ? -2.364 34.571 -5.249 1.00 72.94 84 LEU A O 1
ATOM 645 N N . LEU A 1 85 ? -0.727 33.300 -6.117 1.00 77.25 85 LEU A N 1
ATOM 646 C CA . LEU A 1 85 ? -1.439 32.026 -6.020 1.00 77.25 85 LEU A CA 1
ATOM 647 C C . LEU A 1 85 ? -1.799 31.716 -4.561 1.00 77.25 85 LEU A C 1
ATOM 649 O O . LEU A 1 85 ? -2.969 31.511 -4.237 1.00 77.25 85 LEU A O 1
ATOM 653 N N . THR A 1 86 ? -0.820 31.770 -3.659 1.00 78.3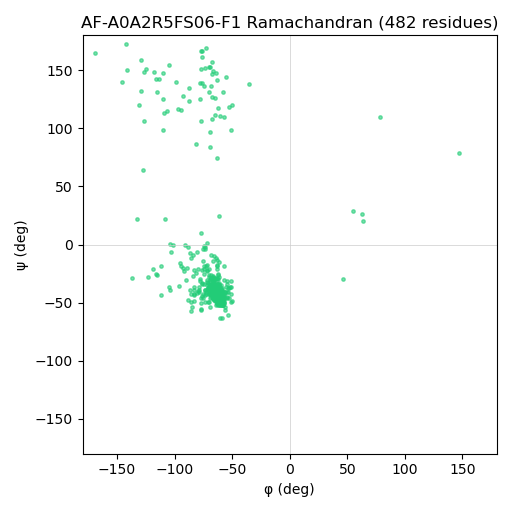8 86 THR A N 1
ATOM 654 C CA . THR A 1 86 ? -1.026 31.520 -2.224 1.00 78.38 86 THR A CA 1
ATOM 655 C C . THR A 1 86 ? -1.960 32.556 -1.595 1.00 78.38 86 THR A C 1
ATOM 657 O O . THR A 1 86 ? -2.774 32.229 -0.731 1.00 78.38 86 THR A O 1
ATOM 660 N N . TYR A 1 87 ? -1.884 33.811 -2.040 1.00 77.12 87 TYR A N 1
ATOM 661 C CA . TYR A 1 87 ? -2.808 34.866 -1.634 1.00 77.12 87 TYR A CA 1
ATOM 662 C C . TYR A 1 87 ? -4.237 34.606 -2.133 1.00 77.12 87 TYR A C 1
ATOM 664 O O . TYR A 1 87 ? -5.191 34.805 -1.382 1.00 77.12 87 TYR A O 1
ATOM 672 N N . SER A 1 88 ? -4.407 34.123 -3.367 1.00 71.69 88 SER A N 1
ATOM 673 C CA . SER A 1 88 ? -5.722 33.819 -3.946 1.00 71.69 88 SER A CA 1
ATOM 674 C C . SER A 1 88 ? -6.458 32.723 -3.170 1.00 71.69 88 SER A C 1
ATOM 676 O O . SER A 1 88 ? -7.665 32.838 -2.964 1.00 71.69 88 SER A O 1
ATOM 678 N N . LEU A 1 89 ? -5.722 31.755 -2.613 1.00 74.62 89 LEU A N 1
ATOM 679 C CA . LEU A 1 89 ? -6.251 30.702 -1.736 1.00 74.62 89 LEU A CA 1
ATOM 680 C C . LEU A 1 89 ? -6.800 31.231 -0.399 1.00 74.62 89 LEU A C 1
ATOM 682 O O . LEU A 1 89 ? -7.436 30.496 0.348 1.00 74.62 89 LEU A O 1
ATOM 686 N N . ALA A 1 90 ? -6.578 32.509 -0.070 1.00 69.31 90 ALA A N 1
ATOM 687 C CA . ALA A 1 90 ? -7.240 33.153 1.062 1.00 69.31 90 ALA A CA 1
ATOM 688 C C . ALA A 1 90 ? -8.676 33.606 0.742 1.00 69.31 90 ALA A C 1
ATOM 690 O O . ALA A 1 90 ? -9.445 33.852 1.670 1.00 69.31 90 ALA A O 1
ATOM 691 N N . LYS A 1 91 ? -9.013 33.780 -0.542 1.00 66.81 91 LYS A N 1
ATOM 692 C CA . LYS A 1 91 ? -10.307 34.310 -1.010 1.00 66.81 91 LYS A CA 1
ATOM 693 C C . LYS A 1 91 ? -11.109 33.301 -1.829 1.00 66.81 91 LYS A C 1
ATOM 695 O O . LYS A 1 91 ? -12.330 33.406 -1.882 1.00 66.81 91 LYS A O 1
ATOM 700 N N . PHE A 1 92 ? -10.434 32.344 -2.452 1.00 68.69 92 PHE A N 1
ATOM 701 C CA . PHE A 1 92 ? -11.015 31.329 -3.319 1.00 68.69 92 PHE A CA 1
ATOM 702 C C . PHE A 1 92 ? -10.578 29.942 -2.850 1.00 68.69 92 PHE A C 1
ATOM 704 O O . PHE A 1 92 ? -9.476 29.787 -2.328 1.00 68.69 92 PHE A O 1
ATOM 711 N N . SER A 1 93 ? -11.434 28.935 -3.034 1.00 73.06 93 SER A N 1
ATOM 712 C CA . SER A 1 93 ? -11.085 27.553 -2.693 1.00 73.06 93 SER A CA 1
ATOM 713 C C . SER A 1 93 ? -9.989 27.015 -3.614 1.00 73.06 93 SER A C 1
ATOM 715 O O . SER A 1 93 ? -9.852 27.467 -4.757 1.00 73.06 93 SER A O 1
ATOM 717 N N . SER A 1 94 ? -9.245 26.001 -3.164 1.00 72.31 94 SER A N 1
ATOM 718 C CA . SER A 1 94 ? -8.259 25.309 -4.014 1.00 72.31 94 SER A CA 1
ATOM 719 C C . SER A 1 94 ? -8.861 24.775 -5.310 1.00 72.31 94 SER A C 1
ATOM 721 O O . SER A 1 94 ? -8.186 24.784 -6.334 1.00 72.31 94 SER A O 1
ATOM 723 N N . VAL A 1 95 ? -10.140 24.389 -5.301 1.00 73.31 95 VAL A N 1
ATOM 724 C CA . VAL A 1 95 ? -10.861 23.949 -6.502 1.00 73.31 95 VAL A CA 1
ATOM 725 C C . VAL A 1 95 ? -10.974 25.089 -7.518 1.00 73.31 95 VAL A C 1
ATOM 727 O O . VAL A 1 95 ? -10.553 24.912 -8.659 1.00 73.31 95 VAL A O 1
ATOM 730 N N . VAL A 1 96 ? -11.457 26.272 -7.119 1.00 70.31 96 VAL A N 1
ATOM 731 C CA . VAL A 1 96 ? -11.559 27.442 -8.016 1.00 70.31 96 VAL A CA 1
ATOM 732 C C . VAL A 1 96 ? -10.176 27.856 -8.519 1.00 70.31 96 VAL A C 1
ATOM 734 O O . VAL A 1 96 ? -9.991 28.075 -9.714 1.00 70.31 96 VAL A O 1
ATOM 737 N N . VAL A 1 97 ? -9.185 27.917 -7.624 1.00 72.56 97 VAL A N 1
ATOM 738 C CA . VAL A 1 97 ? -7.811 28.289 -7.985 1.00 72.56 97 VAL A CA 1
ATOM 739 C C . VAL A 1 97 ? -7.209 27.279 -8.965 1.00 72.56 97 VAL A C 1
ATOM 741 O O . VAL A 1 97 ? -6.602 27.693 -9.949 1.00 72.56 97 VAL A O 1
ATOM 744 N N . SER A 1 98 ? -7.416 25.974 -8.766 1.00 75.88 98 SER A N 1
ATOM 745 C CA . SER A 1 98 ? -6.935 24.925 -9.679 1.00 75.88 98 SER A CA 1
ATOM 746 C C . SER A 1 98 ? -7.607 24.972 -11.054 1.00 75.88 98 SER A C 1
ATOM 748 O O . SER A 1 98 ? -6.943 24.772 -12.066 1.00 75.88 98 SER A O 1
ATOM 750 N N . LEU A 1 99 ? -8.898 25.311 -11.115 1.00 73.88 99 LEU A N 1
ATOM 751 C CA . LEU A 1 99 ? -9.600 25.506 -12.380 1.00 73.88 99 LEU A CA 1
ATOM 752 C C . LEU A 1 99 ? -9.021 26.699 -13.140 1.00 73.88 99 LEU A C 1
ATOM 754 O O . LEU A 1 99 ? -8.730 26.584 -14.325 1.00 73.88 99 LEU A O 1
ATOM 758 N N . VAL A 1 100 ? -8.776 27.821 -12.461 1.00 72.62 100 VAL A N 1
ATOM 759 C CA . VAL A 1 100 ? -8.145 28.999 -13.078 1.00 72.62 100 VAL A CA 1
ATOM 760 C C . VAL A 1 100 ? -6.718 28.694 -13.560 1.00 72.62 100 VAL A C 1
ATOM 762 O O . VAL A 1 100 ? -6.308 29.239 -14.583 1.00 72.62 100 VAL A O 1
ATOM 765 N N . HIS A 1 101 ? -5.988 27.771 -12.919 1.00 78.12 101 HIS A N 1
ATOM 766 C CA . HIS A 1 101 ? -4.684 27.302 -13.418 1.00 78.12 101 HIS A CA 1
ATOM 767 C C . HIS A 1 101 ? -4.764 26.597 -14.776 1.00 78.12 101 HIS A C 1
ATOM 769 O O . HIS A 1 101 ? -3.778 26.589 -15.505 1.00 78.12 101 HIS A O 1
ATOM 775 N N . LEU A 1 102 ? -5.930 26.088 -15.192 1.00 79.81 102 LEU A N 1
ATOM 776 C CA . LEU A 1 102 ? -6.101 25.547 -16.546 1.00 79.81 102 LEU A CA 1
ATOM 777 C C . LEU A 1 102 ? -5.936 26.617 -17.640 1.00 79.81 102 LEU A C 1
ATOM 779 O O . LEU A 1 102 ? -5.801 26.261 -18.806 1.00 79.81 102 LEU A O 1
ATOM 783 N N . LEU A 1 103 ? -5.898 27.912 -17.295 1.00 76.00 103 LEU A N 1
ATOM 784 C CA . LEU A 1 103 ? -5.542 28.989 -18.226 1.00 76.00 103 LEU A CA 1
ATOM 785 C C . LEU A 1 103 ? -4.046 29.055 -18.551 1.00 76.00 103 LEU A C 1
ATOM 787 O O . LEU A 1 103 ? -3.678 29.669 -19.551 1.00 76.00 103 LEU A O 1
ATOM 791 N N . GLU A 1 104 ? -3.182 28.446 -17.739 1.00 76.94 104 GLU A N 1
ATOM 792 C CA . GLU A 1 104 ? -1.731 28.437 -17.943 1.00 76.94 104 GLU A CA 1
ATOM 793 C C . GLU A 1 104 ? -1.315 28.008 -19.366 1.00 76.94 104 GLU A C 1
ATOM 795 O O . GLU A 1 104 ? -0.579 28.767 -19.998 1.00 76.94 104 GLU A O 1
ATOM 800 N N . PRO A 1 105 ? -1.816 26.897 -19.951 1.00 77.31 105 PRO A N 1
ATOM 801 C CA . PRO A 1 105 ? -1.496 26.530 -21.334 1.00 77.31 105 PRO A CA 1
ATOM 802 C C . PRO A 1 105 ? -1.961 27.559 -22.378 1.00 77.31 105 PRO A C 1
ATOM 804 O O . PRO A 1 105 ? -1.315 27.703 -23.416 1.00 77.31 105 PRO A O 1
ATOM 807 N N . VAL A 1 106 ? -3.045 28.299 -22.115 1.00 74.94 106 VAL A N 1
ATOM 808 C CA . VAL A 1 106 ? -3.544 29.355 -23.015 1.00 74.94 106 VAL A CA 1
ATOM 809 C C . VAL A 1 106 ? -2.596 30.554 -22.995 1.00 74.94 106 VAL A C 1
ATOM 811 O O . VAL A 1 106 ? -2.150 31.011 -24.047 1.00 74.94 106 VAL A O 1
ATOM 814 N N . PHE A 1 107 ? -2.229 31.034 -21.803 1.00 71.19 107 PHE A N 1
ATOM 815 C CA . PHE A 1 107 ? -1.276 32.138 -21.658 1.00 71.19 107 PHE A CA 1
ATOM 816 C C . PHE A 1 107 ? 0.124 31.760 -22.137 1.00 71.19 107 PHE A C 1
ATOM 818 O O . PHE A 1 107 ? 0.762 32.556 -22.819 1.00 71.19 107 PHE A O 1
ATOM 825 N N . SER A 1 108 ? 0.581 30.542 -21.840 1.00 74.88 108 SER A N 1
ATOM 826 C CA . SER A 1 108 ? 1.863 30.018 -22.313 1.00 74.88 108 SER A CA 1
ATOM 827 C C . SER A 1 108 ? 1.934 30.022 -23.842 1.00 74.88 108 SER A C 1
ATOM 829 O O . SER A 1 108 ? 2.896 30.544 -24.400 1.00 74.88 108 SER A O 1
ATOM 831 N N . GLY A 1 109 ? 0.887 29.553 -24.531 1.00 69.81 109 GLY A N 1
ATOM 832 C CA . GLY A 1 109 ? 0.841 29.576 -25.993 1.00 69.81 109 GLY A CA 1
ATOM 833 C C . GLY A 1 109 ? 0.782 30.986 -26.595 1.00 69.81 109 GLY A C 1
ATOM 834 O O . GLY A 1 109 ? 1.446 31.255 -27.594 1.00 69.81 109 GLY A O 1
ATOM 835 N N . ILE A 1 110 ? 0.046 31.915 -25.976 1.00 71.75 110 ILE A N 1
ATOM 836 C CA . ILE A 1 110 ? 0.009 33.325 -26.410 1.00 71.75 110 ILE A CA 1
ATOM 837 C C . ILE A 1 110 ? 1.372 33.998 -26.197 1.00 71.75 110 ILE A C 1
ATOM 839 O O . ILE A 1 110 ? 1.849 34.721 -27.072 1.00 71.75 110 ILE A O 1
ATOM 843 N N . PHE A 1 111 ? 2.035 33.753 -25.067 1.00 68.44 111 PHE A N 1
ATOM 844 C CA . PHE A 1 111 ? 3.379 34.272 -24.830 1.00 68.44 111 PHE A CA 1
ATOM 845 C C . PHE A 1 111 ? 4.410 33.648 -25.764 1.00 68.44 111 PHE A C 1
ATOM 847 O O . PHE A 1 111 ? 5.296 34.365 -26.217 1.00 68.44 111 PHE A O 1
ATOM 854 N N . ALA A 1 112 ? 4.275 32.372 -26.124 1.00 68.19 112 ALA A N 1
ATOM 855 C CA . ALA A 1 112 ? 5.152 31.745 -27.106 1.00 68.19 112 ALA A CA 1
ATOM 856 C C . ALA A 1 112 ? 5.020 32.385 -28.501 1.00 68.19 112 ALA A C 1
ATOM 858 O O . ALA A 1 112 ? 6.030 32.681 -29.144 1.00 68.19 112 ALA A O 1
ATOM 859 N N . LEU A 1 113 ? 3.793 32.715 -28.925 1.00 71.06 113 LEU A N 1
ATOM 860 C CA . LEU A 1 113 ? 3.538 33.497 -30.142 1.00 71.06 113 LEU A CA 1
ATOM 861 C C . LEU A 1 113 ? 4.211 34.880 -30.086 1.00 71.06 113 LEU A C 1
ATOM 863 O O . LEU A 1 113 ? 4.807 35.304 -31.069 1.00 71.06 113 LEU A O 1
ATOM 867 N N . ILE A 1 114 ? 4.118 35.594 -28.960 1.00 74.38 114 ILE A N 1
ATOM 868 C CA . ILE A 1 114 ? 4.618 36.977 -28.839 1.00 74.38 114 ILE A CA 1
ATOM 869 C C . ILE A 1 114 ? 6.144 37.027 -28.680 1.00 74.38 114 ILE A C 1
ATOM 871 O O . ILE A 1 114 ? 6.806 37.841 -29.318 1.00 74.38 114 ILE A O 1
ATOM 875 N N . ILE A 1 115 ? 6.702 36.182 -27.813 1.00 67.25 115 ILE A N 1
ATOM 876 C CA . ILE A 1 115 ? 8.110 36.234 -27.393 1.00 67.25 115 ILE A CA 1
ATOM 877 C C . ILE A 1 115 ? 8.999 35.468 -28.372 1.00 67.25 115 ILE A C 1
ATOM 879 O O . ILE A 1 115 ? 10.071 35.948 -28.733 1.00 67.25 115 ILE A O 1
ATOM 883 N N . PHE A 1 116 ? 8.552 34.294 -28.821 1.00 78.06 116 PHE A N 1
ATOM 884 C CA . PHE A 1 116 ? 9.334 33.412 -29.691 1.00 78.06 116 PHE A CA 1
ATOM 885 C C . PHE A 1 116 ? 8.871 33.452 -31.154 1.00 78.06 116 PHE A C 1
ATOM 887 O O . PHE A 1 116 ? 9.458 32.777 -31.996 1.00 78.06 116 PHE A O 1
ATOM 894 N N . SER A 1 117 ? 7.851 34.263 -31.481 1.00 83.50 117 SER A N 1
ATOM 895 C CA . SER A 1 117 ? 7.253 34.333 -32.827 1.00 83.50 117 SER A CA 1
ATOM 896 C C . SER A 1 117 ? 6.777 32.966 -33.346 1.00 83.50 117 SER A C 1
ATOM 898 O O . SER A 1 117 ? 6.769 32.714 -34.555 1.00 83.50 117 SER A O 1
ATOM 900 N N . GLU A 1 118 ? 6.385 32.064 -32.439 1.00 79.50 118 GLU A N 1
ATOM 901 C CA . GLU A 1 118 ? 5.926 30.721 -32.791 1.00 79.50 118 GLU A CA 1
ATOM 902 C C . GLU A 1 118 ? 4.561 30.756 -33.481 1.00 79.50 118 GLU A C 1
ATOM 904 O O . GLU A 1 118 ? 3.606 31.360 -32.997 1.00 79.50 118 GLU A O 1
ATOM 909 N N . LYS A 1 119 ? 4.433 30.061 -34.615 1.00 81.81 119 LYS A N 1
ATOM 910 C CA . LYS A 1 119 ? 3.161 29.980 -35.341 1.00 81.81 119 LYS A CA 1
ATOM 911 C C . LYS A 1 119 ? 2.219 28.992 -34.652 1.00 81.81 119 LYS A C 1
ATOM 913 O O . LYS A 1 119 ? 2.377 27.782 -34.787 1.00 81.81 119 LYS A O 1
ATOM 918 N N . LEU A 1 120 ? 1.202 29.515 -33.970 1.00 80.00 120 LEU A N 1
ATOM 919 C CA . LEU A 1 120 ? 0.125 28.708 -33.395 1.00 80.00 120 LEU A CA 1
ATOM 920 C C . LEU A 1 120 ? -0.727 28.070 -34.499 1.00 80.00 120 LEU A C 1
ATOM 922 O O . LEU A 1 120 ? -1.233 28.758 -35.389 1.00 80.00 120 LEU A O 1
ATOM 926 N N . THR A 1 121 ? -0.908 26.752 -34.432 1.00 84.94 121 THR A N 1
ATOM 927 C CA . THR A 1 121 ? -1.743 26.015 -35.389 1.00 84.94 121 THR A CA 1
ATOM 928 C C . THR A 1 121 ? -3.229 26.216 -35.092 1.00 84.94 121 THR A C 1
ATOM 930 O O . THR A 1 121 ? -3.615 26.565 -33.975 1.00 84.94 121 THR A O 1
ATOM 933 N N . PHE A 1 122 ? -4.096 25.935 -36.071 1.00 83.81 122 PHE A N 1
ATOM 934 C CA . PHE A 1 122 ? -5.549 25.949 -35.865 1.00 83.81 122 PHE A CA 1
ATOM 935 C C . PHE A 1 122 ? -5.978 25.051 -34.687 1.00 83.81 122 PHE A C 1
ATOM 937 O O . PHE A 1 122 ? -6.831 25.437 -33.890 1.00 83.81 122 PHE A O 1
ATOM 944 N N . SER A 1 123 ? -5.322 23.900 -34.505 1.00 77.44 123 SER A N 1
ATOM 945 C CA . SER A 1 123 ? -5.573 22.989 -33.383 1.00 77.44 123 SER A CA 1
ATOM 946 C C . SER A 1 123 ? -5.266 23.612 -32.017 1.00 77.44 123 SER A C 1
ATOM 948 O O . SER A 1 123 ? -5.987 23.336 -31.060 1.00 77.44 123 SER A O 1
ATOM 950 N N . ASN A 1 124 ? -4.254 24.483 -31.909 1.00 79.69 124 ASN A N 1
ATOM 951 C CA . ASN A 1 124 ? -3.960 25.197 -30.660 1.00 79.69 124 ASN A CA 1
ATOM 952 C C . ASN A 1 124 ? -5.095 26.163 -30.294 1.00 79.69 124 ASN A C 1
ATOM 954 O O . ASN A 1 124 ? -5.537 26.179 -29.148 1.00 79.69 124 ASN A O 1
ATOM 958 N N . TRP A 1 125 ? -5.617 26.905 -31.274 1.00 82.25 125 TRP A N 1
ATOM 959 C CA . TRP A 1 125 ? -6.737 27.830 -31.071 1.00 82.25 125 TRP A CA 1
ATOM 960 C C . TRP A 1 125 ? -8.028 27.114 -30.669 1.00 82.25 125 TRP A C 1
ATOM 962 O O . TRP A 1 125 ? -8.720 27.563 -29.755 1.00 82.25 125 TRP A O 1
ATOM 972 N N . VAL A 1 126 ? -8.321 25.968 -31.293 1.00 83.81 126 VAL A N 1
ATOM 973 C CA . VAL A 1 126 ? -9.444 25.106 -30.887 1.00 83.81 126 VAL A CA 1
ATOM 974 C C . VAL A 1 126 ? -9.247 24.605 -29.453 1.00 83.81 126 VAL A C 1
ATOM 976 O O . VAL A 1 126 ? -10.174 24.680 -28.650 1.00 83.81 126 VAL A O 1
ATOM 979 N N . GLY A 1 127 ? -8.036 24.164 -29.098 1.00 76.00 127 GLY A N 1
ATOM 980 C CA . GLY A 1 127 ? -7.699 23.755 -27.733 1.00 76.00 127 GLY A CA 1
ATOM 981 C C . GLY A 1 127 ? -7.928 24.868 -26.705 1.00 76.00 127 GLY A C 1
ATOM 982 O O . GLY A 1 127 ? -8.548 24.626 -25.671 1.00 76.00 127 GLY A O 1
ATOM 983 N N . PHE A 1 128 ? -7.515 26.102 -27.006 1.00 83.31 128 PHE A N 1
ATOM 984 C CA . PHE A 1 128 ? -7.753 27.255 -26.130 1.00 83.31 128 PHE A CA 1
ATOM 985 C C . PHE A 1 128 ? -9.242 27.549 -25.953 1.00 83.31 128 PHE A C 1
ATOM 987 O O . PHE A 1 128 ? -9.686 27.773 -24.828 1.00 83.31 128 PHE A O 1
ATOM 994 N N . ALA A 1 129 ? -10.028 27.496 -27.031 1.00 78.56 129 ALA A N 1
ATOM 995 C CA . ALA A 1 129 ? -11.473 27.694 -26.961 1.00 78.56 129 ALA A CA 1
ATOM 996 C C . ALA A 1 129 ? -12.160 26.623 -26.095 1.00 78.56 129 ALA A C 1
ATOM 998 O O . ALA A 1 129 ? -13.017 26.953 -25.276 1.00 78.56 129 ALA A O 1
ATOM 999 N N . VAL A 1 130 ? -11.748 25.356 -26.217 1.00 83.81 130 VAL A N 1
ATOM 1000 C CA . VAL A 1 130 ? -12.264 24.251 -25.391 1.00 83.81 130 VAL A CA 1
ATOM 1001 C C . VAL A 1 130 ? -11.913 24.450 -23.916 1.00 83.81 130 VAL A C 1
ATOM 1003 O O . VAL A 1 130 ? -12.787 24.303 -23.064 1.00 83.81 130 VAL A O 1
ATOM 1006 N N . VAL A 1 131 ? -10.670 24.826 -23.605 1.00 77.31 131 VAL A N 1
ATOM 1007 C CA . VAL A 1 131 ? -10.228 25.102 -22.227 1.00 77.31 131 VAL A CA 1
ATOM 1008 C C . VAL A 1 131 ? -11.006 26.272 -21.622 1.00 77.31 131 VAL A C 1
ATOM 1010 O O . VAL A 1 131 ? -11.509 26.152 -20.507 1.00 77.31 131 VAL A O 1
ATOM 1013 N N . LEU A 1 132 ? -11.173 27.374 -22.360 1.00 76.56 132 LEU A N 1
ATOM 1014 C CA . LEU A 1 132 ? -11.931 28.546 -21.906 1.00 76.56 132 LEU A CA 1
ATOM 1015 C C . LEU A 1 132 ? -13.417 28.227 -21.688 1.00 76.56 132 LEU A C 1
ATOM 1017 O O . LEU A 1 132 ? -13.992 28.654 -20.688 1.00 76.56 132 LEU A O 1
ATOM 1021 N N . MET A 1 133 ? -14.030 27.443 -22.579 1.00 75.62 133 MET A N 1
ATOM 1022 C CA . MET A 1 133 ? -15.426 27.012 -22.451 1.00 75.62 133 MET A CA 1
ATOM 1023 C C . MET A 1 133 ? -15.619 26.049 -21.274 1.00 75.62 133 MET A C 1
ATOM 1025 O O . MET A 1 133 ? -16.539 26.219 -20.475 1.00 75.62 133 MET A O 1
ATOM 1029 N N . GLY A 1 134 ? -14.727 25.066 -21.121 1.00 71.44 134 GLY A N 1
ATOM 1030 C CA . GLY A 1 134 ? -14.733 24.141 -19.988 1.00 71.44 134 GLY A CA 1
ATOM 1031 C C . GLY A 1 134 ? -14.543 24.867 -18.658 1.00 71.44 134 GLY A C 1
ATOM 1032 O O . GLY A 1 134 ? -15.258 24.592 -17.696 1.00 71.44 134 GLY A O 1
ATOM 1033 N N . LEU A 1 135 ? -13.650 25.858 -18.623 1.00 74.12 135 LEU A N 1
ATOM 1034 C CA . LEU A 1 135 ? -13.442 26.710 -17.460 1.00 74.12 135 LEU A CA 1
ATOM 1035 C C . LEU A 1 135 ? -14.674 27.565 -17.143 1.00 74.12 135 LEU A C 1
ATOM 1037 O O . LEU A 1 135 ? -15.074 27.646 -15.984 1.00 74.12 135 LEU A O 1
ATOM 1041 N N . TYR A 1 136 ? -15.302 28.168 -18.154 1.00 75.50 136 TYR A N 1
ATOM 1042 C CA . TYR A 1 136 ? -16.534 28.941 -17.989 1.00 75.50 136 TYR A CA 1
ATOM 1043 C C . TYR A 1 136 ? -17.662 28.088 -17.395 1.00 75.50 136 TYR A C 1
ATOM 1045 O O . TYR A 1 136 ? -18.312 28.503 -16.434 1.00 75.50 136 TYR A O 1
ATOM 1053 N N . LEU A 1 137 ? -17.863 26.870 -17.904 1.00 73.94 137 LEU A N 1
ATOM 1054 C CA . LEU A 1 137 ? -18.851 25.923 -17.376 1.00 73.94 137 LEU A CA 1
ATOM 1055 C C . LEU A 1 137 ? -18.513 25.474 -15.945 1.00 73.94 137 LEU A C 1
ATOM 1057 O O . LEU A 1 137 ? -19.384 25.444 -15.077 1.00 73.94 137 LEU A O 1
ATOM 1061 N N . ALA A 1 138 ? -17.242 25.181 -15.666 1.00 65.50 138 ALA A N 1
ATOM 1062 C CA . ALA A 1 138 ? -16.802 24.757 -14.342 1.00 65.50 138 ALA A CA 1
ATOM 1063 C C . ALA A 1 138 ? -16.964 25.875 -13.297 1.00 65.50 138 ALA A C 1
ATOM 1065 O O . ALA A 1 138 ? -17.519 25.636 -12.225 1.00 65.50 138 ALA A O 1
ATOM 1066 N N . ILE A 1 139 ? -16.563 27.107 -13.619 1.00 64.12 139 ILE A N 1
ATOM 1067 C CA . ILE A 1 139 ? -16.717 28.261 -12.723 1.00 64.12 139 ILE A CA 1
ATOM 1068 C C . ILE A 1 139 ? -18.195 28.635 -12.568 1.00 64.12 139 ILE A C 1
ATOM 1070 O O . ILE A 1 139 ? -18.634 28.876 -11.448 1.00 64.12 139 ILE A O 1
ATOM 1074 N N . SER A 1 140 ? -18.992 28.630 -13.642 1.00 67.50 140 SER A N 1
ATOM 1075 C CA . SER A 1 140 ? -20.433 28.931 -13.562 1.00 67.50 140 SER A CA 1
ATOM 1076 C C . SER A 1 140 ? -21.216 27.893 -12.751 1.00 67.50 140 SER A C 1
ATOM 1078 O O . SER A 1 140 ? -22.139 28.264 -12.028 1.00 67.50 140 SER A O 1
ATOM 1080 N N . SER A 1 141 ? -20.798 26.622 -12.764 1.00 64.31 141 SER A N 1
ATOM 1081 C CA . SER A 1 141 ? -21.357 25.585 -11.881 1.00 64.31 141 SER A CA 1
ATOM 1082 C C . SER A 1 141 ? -21.038 25.818 -10.397 1.00 64.31 141 SER A C 1
ATOM 1084 O O . SER A 1 141 ? -21.810 25.429 -9.522 1.00 64.31 141 SER A O 1
ATOM 1086 N N . GLN A 1 142 ? -19.924 26.498 -10.107 1.00 55.47 142 GLN A N 1
ATOM 1087 C CA . GLN A 1 142 ? -19.512 26.878 -8.753 1.00 55.47 142 GLN A CA 1
ATOM 1088 C C . GLN A 1 142 ? -20.069 28.251 -8.337 1.00 55.47 142 GLN A C 1
ATOM 1090 O O . GLN A 1 142 ? -20.209 28.523 -7.145 1.00 55.47 142 GLN A O 1
ATOM 1095 N N . ALA A 1 143 ? -20.469 29.085 -9.302 1.00 47.06 143 ALA A N 1
ATOM 1096 C CA . ALA A 1 143 ? -21.025 30.424 -9.108 1.00 47.06 143 ALA A CA 1
ATOM 1097 C C . ALA A 1 143 ? -22.502 30.455 -8.655 1.00 47.06 143 ALA A C 1
ATOM 1099 O O . ALA A 1 143 ? -23.091 31.530 -8.569 1.00 47.06 143 ALA A O 1
ATOM 1100 N N . VAL A 1 144 ? -23.109 29.319 -8.284 1.00 44.22 144 VAL A N 1
ATOM 1101 C CA . VAL A 1 144 ? -24.439 29.306 -7.631 1.00 44.22 144 VAL A CA 1
ATOM 1102 C C . VAL A 1 144 ? -24.366 29.755 -6.156 1.00 44.22 144 VAL A C 1
ATOM 1104 O O . VAL A 1 144 ? -25.390 29.914 -5.494 1.00 44.22 144 VAL A O 1
ATOM 1107 N N . VAL A 1 145 ? -23.176 30.066 -5.631 1.00 44.53 145 VAL A N 1
ATOM 1108 C CA . VAL A 1 145 ? -23.023 30.707 -4.317 1.00 44.53 145 VAL A CA 1
ATOM 1109 C C . VAL A 1 145 ? -22.540 32.155 -4.479 1.00 44.53 145 VAL A C 1
ATOM 1111 O O . VAL A 1 145 ? -21.349 32.422 -4.577 1.00 44.53 145 VAL A O 1
ATOM 1114 N N . ASN A 1 146 ? -23.523 33.063 -4.406 1.00 36.81 146 ASN A N 1
ATOM 1115 C CA . ASN A 1 146 ? -23.465 34.516 -4.169 1.00 36.81 146 ASN A CA 1
ATOM 1116 C C . ASN A 1 146 ? -23.061 35.454 -5.325 1.00 36.81 146 ASN A C 1
ATOM 1118 O O . ASN A 1 146 ? -21.883 35.591 -5.631 1.00 36.81 146 ASN A O 1
ATOM 1122 N N . LEU A 1 147 ? -24.042 36.226 -5.833 1.00 34.03 147 LEU A N 1
ATOM 1123 C CA . LEU A 1 147 ? -24.162 37.705 -5.738 1.00 34.03 147 LEU A CA 1
ATOM 1124 C C . LEU A 1 147 ? -25.581 38.165 -6.232 1.00 34.03 147 LEU A C 1
ATOM 1126 O O . LEU A 1 147 ? -26.322 37.333 -6.753 1.00 34.03 147 LEU A O 1
ATOM 1130 N N . PRO A 1 148 ? -26.046 39.411 -5.961 1.00 44.34 148 PRO A N 1
ATOM 1131 C CA . PRO A 1 148 ? -27.406 39.712 -5.485 1.00 44.34 148 PRO A CA 1
ATOM 1132 C C . PRO A 1 148 ? -28.414 40.172 -6.559 1.00 44.34 148 PRO A C 1
ATOM 1134 O O . PRO A 1 148 ? -28.119 41.047 -7.365 1.00 44.34 148 PRO A O 1
ATOM 1137 N N . PHE A 1 149 ? -29.661 39.689 -6.466 1.00 34.41 149 PHE A N 1
ATOM 1138 C CA . PHE A 1 149 ? -30.857 40.363 -6.997 1.00 34.41 149 PHE A CA 1
ATOM 1139 C C . PHE A 1 149 ? -32.070 40.088 -6.082 1.00 34.41 149 PHE A C 1
ATOM 1141 O O . PHE A 1 149 ? -32.186 39.017 -5.485 1.00 34.41 149 PHE A O 1
ATOM 1148 N N . GLN A 1 150 ? -32.894 41.116 -5.874 1.00 37.19 150 GLN A N 1
ATOM 1149 C CA . GLN A 1 150 ? -33.636 41.403 -4.639 1.00 37.19 150 GLN A CA 1
ATOM 1150 C C . GLN A 1 150 ? -34.908 40.573 -4.357 1.00 37.19 150 GLN A C 1
ATOM 1152 O O . GLN A 1 150 ? -35.766 40.362 -5.208 1.00 37.19 150 GLN A O 1
ATOM 1157 N N . GLU A 1 151 ? -35.016 40.212 -3.073 1.00 42.03 151 GLU A N 1
ATOM 1158 C CA . GLU A 1 151 ? -36.170 40.007 -2.167 1.00 42.03 151 GLU A CA 1
ATOM 1159 C C . GLU A 1 151 ? -37.422 39.209 -2.561 1.00 42.03 151 GLU A C 1
ATOM 1161 O O . GLU A 1 151 ? -37.974 38.553 -1.681 1.00 42.03 151 GLU A O 1
ATOM 1166 N N . SER A 1 152 ? -37.855 39.131 -3.816 1.00 39.59 152 SER A N 1
ATOM 1167 C CA . SER A 1 152 ? -39.110 38.415 -4.133 1.00 39.59 152 SER A CA 1
ATOM 1168 C C . SER A 1 152 ? -38.934 36.892 -4.231 1.00 39.59 152 SER A C 1
ATOM 1170 O O . SER A 1 152 ? -39.854 36.123 -3.961 1.00 39.59 152 SER A O 1
ATOM 1172 N N . VAL A 1 153 ? -37.717 36.430 -4.530 1.00 43.66 153 VAL A N 1
ATOM 1173 C CA . VAL A 1 153 ? -37.379 34.998 -4.615 1.00 43.66 153 VAL A CA 1
ATOM 1174 C C . VAL A 1 153 ? -37.048 34.410 -3.235 1.00 43.66 153 VAL A C 1
ATOM 1176 O O . VAL A 1 153 ? -37.299 33.230 -2.992 1.00 43.66 153 VAL A O 1
ATOM 1179 N N . LYS A 1 154 ? -36.565 35.230 -2.285 1.00 37.84 154 LYS A N 1
ATOM 1180 C CA . LYS A 1 154 ? -36.143 34.784 -0.943 1.00 37.84 154 LYS A CA 1
ATOM 1181 C C . LYS A 1 154 ? -37.262 34.110 -0.152 1.00 37.84 154 LYS A C 1
ATOM 1183 O O . LYS A 1 154 ? -36.975 33.172 0.574 1.00 37.84 154 LYS A O 1
ATOM 1188 N N . THR A 1 155 ? -38.518 34.525 -0.288 1.00 42.78 155 THR A N 1
ATOM 1189 C CA . THR A 1 155 ? -39.617 33.985 0.538 1.00 42.78 155 THR A CA 1
ATOM 1190 C C . THR A 1 155 ? -40.094 32.612 0.049 1.00 42.78 155 THR A C 1
ATOM 1192 O O . THR A 1 155 ? -40.313 31.699 0.850 1.00 42.78 155 THR A O 1
ATOM 1195 N N . ILE A 1 156 ? -40.158 32.425 -1.273 1.00 45.06 156 ILE A N 1
ATOM 1196 C CA . ILE A 1 156 ? -40.537 31.149 -1.905 1.00 45.06 156 ILE A CA 1
ATOM 1197 C C . ILE A 1 156 ? -39.386 30.146 -1.775 1.00 45.06 156 ILE A C 1
ATOM 1199 O O . ILE A 1 156 ? -39.584 28.999 -1.366 1.00 45.06 156 ILE A O 1
ATOM 1203 N N . VAL A 1 157 ? -38.157 30.607 -2.016 1.00 44.41 157 VAL A N 1
ATOM 1204 C CA . VAL A 1 157 ? -36.953 29.788 -1.893 1.00 44.41 157 VAL A CA 1
ATOM 1205 C C . VAL A 1 157 ? -36.638 29.469 -0.434 1.00 44.41 157 VAL A C 1
ATOM 1207 O O . VAL A 1 157 ? -36.296 28.331 -0.166 1.00 44.41 157 VAL A O 1
ATOM 1210 N N . ASN A 1 158 ? -36.836 30.359 0.546 1.00 42.44 158 ASN A N 1
ATOM 1211 C CA . ASN A 1 158 ? -36.590 30.011 1.954 1.00 42.44 158 ASN A CA 1
ATOM 1212 C C . ASN A 1 158 ? -37.568 28.963 2.487 1.00 42.44 158 ASN A C 1
ATOM 1214 O O . ASN A 1 158 ? -37.161 28.146 3.307 1.00 42.44 158 ASN A O 1
ATOM 1218 N N . THR A 1 159 ? -38.817 28.936 2.018 1.00 49.66 159 THR A N 1
ATOM 1219 C CA . THR A 1 159 ? -39.791 27.915 2.441 1.00 49.66 159 THR A CA 1
ATOM 1220 C C . THR A 1 159 ? -39.456 26.550 1.828 1.00 49.66 159 THR A C 1
ATOM 1222 O O . THR A 1 159 ? -39.454 25.533 2.528 1.00 49.66 159 THR A O 1
ATOM 1225 N N . PHE A 1 160 ? -39.061 26.529 0.550 1.00 45.59 160 PHE A N 1
ATOM 1226 C CA . PHE A 1 160 ? -38.651 25.309 -0.150 1.00 45.59 160 PHE A CA 1
ATOM 1227 C C . PHE A 1 160 ? -37.276 24.798 0.316 1.00 45.59 160 PHE A C 1
ATOM 1229 O O . PHE A 1 160 ? -37.110 23.612 0.604 1.00 45.59 160 PHE A O 1
ATOM 1236 N N . ILE A 1 161 ? -36.308 25.703 0.500 1.00 45.62 161 ILE A N 1
ATOM 1237 C CA . ILE A 1 161 ? -34.988 25.407 1.056 1.00 45.62 161 ILE A CA 1
ATOM 1238 C C . ILE A 1 161 ? -35.124 24.921 2.486 1.00 45.62 161 ILE A C 1
ATOM 1240 O O . ILE A 1 161 ? -34.469 23.936 2.763 1.00 45.62 161 ILE A O 1
ATOM 1244 N N . LYS A 1 162 ? -35.961 25.472 3.382 1.00 46.81 162 LYS A N 1
ATOM 1245 C CA . LYS A 1 162 ? -36.113 24.919 4.751 1.00 46.81 162 LYS A CA 1
ATOM 1246 C C . LYS A 1 162 ? -36.595 23.469 4.736 1.00 46.81 162 LYS A C 1
ATOM 1248 O O . LYS A 1 162 ? -36.019 22.624 5.418 1.00 46.81 162 LYS A O 1
ATOM 1253 N N . SER A 1 163 ? -37.608 23.160 3.927 1.00 41.50 163 SER A N 1
ATOM 1254 C CA . SER A 1 163 ? -38.131 21.793 3.803 1.00 41.50 163 SER A CA 1
ATOM 1255 C C . SER A 1 163 ? -37.107 20.834 3.184 1.00 41.50 163 SER A C 1
ATOM 1257 O O . SER A 1 163 ? -37.007 19.682 3.613 1.00 41.50 163 SER A O 1
ATOM 1259 N N . MET A 1 164 ? -36.332 21.293 2.196 1.00 45.91 164 MET A N 1
ATOM 1260 C CA . MET A 1 164 ? -35.319 20.474 1.531 1.00 45.91 164 MET A CA 1
ATOM 1261 C C . MET A 1 164 ? -34.036 20.359 2.355 1.00 45.91 164 MET A C 1
ATOM 1263 O O . MET A 1 164 ? -33.520 19.261 2.476 1.00 45.91 164 MET A O 1
ATOM 1267 N N . THR A 1 165 ? -33.569 21.425 3.011 1.00 42.78 165 THR A N 1
ATOM 1268 C CA . THR A 1 165 ? -32.431 21.398 3.948 1.00 42.78 165 THR A CA 1
ATOM 1269 C C . THR A 1 165 ? -32.745 20.629 5.206 1.00 42.78 165 THR A C 1
ATOM 1271 O O . THR A 1 165 ? -31.817 20.065 5.745 1.00 42.78 165 THR A O 1
ATOM 1274 N N . THR A 1 166 ? -33.993 20.496 5.655 1.00 45.81 166 THR A N 1
ATOM 1275 C CA . THR A 1 166 ? -34.277 19.624 6.809 1.00 45.81 166 THR A CA 1
ATOM 1276 C C . THR A 1 166 ? -34.172 18.149 6.408 1.00 45.81 166 THR A C 1
ATOM 1278 O O . THR A 1 166 ? -33.559 17.363 7.123 1.00 45.81 166 THR A O 1
ATOM 1281 N N . LYS A 1 167 ? -34.641 17.774 5.207 1.00 42.38 167 LYS A N 1
ATOM 1282 C CA . LYS A 1 167 ? -34.436 16.421 4.649 1.00 42.38 167 LYS A CA 1
ATOM 1283 C C . LYS A 1 167 ? -32.983 16.148 4.233 1.00 42.38 167 LYS A C 1
ATOM 1285 O O . LYS A 1 167 ? -32.495 15.044 4.449 1.00 42.38 167 LYS A O 1
ATOM 1290 N N . LEU A 1 168 ? -32.276 17.139 3.682 1.00 39.84 168 LEU A N 1
ATOM 1291 C CA . LEU A 1 168 ? -30.862 17.035 3.309 1.00 39.84 168 LEU A CA 1
ATOM 1292 C C . LEU A 1 168 ? -29.925 17.150 4.508 1.00 39.84 168 LEU A C 1
ATOM 1294 O O . LEU A 1 168 ? -28.885 16.517 4.464 1.00 39.84 168 LEU A O 1
ATOM 1298 N N . LEU A 1 169 ? -30.247 17.900 5.568 1.00 40.28 169 LEU A N 1
ATOM 1299 C CA . LEU A 1 169 ? -29.494 17.844 6.824 1.00 40.28 169 LEU A CA 1
ATOM 1300 C C . LEU A 1 169 ? -29.720 16.500 7.489 1.00 40.28 169 LEU A C 1
ATOM 1302 O O . LEU A 1 169 ? -28.739 15.927 7.920 1.00 40.28 169 LEU A O 1
ATOM 1306 N N . LEU A 1 170 ? -30.938 15.952 7.504 1.00 42.47 170 LEU A N 1
ATOM 1307 C CA . LEU A 1 170 ? -31.153 14.597 8.017 1.00 42.47 170 LEU A CA 1
ATOM 1308 C C . LEU A 1 170 ? -30.330 13.566 7.226 1.00 42.47 170 LEU A C 1
ATOM 1310 O O . LEU A 1 170 ? -29.620 12.778 7.834 1.00 42.47 170 LEU A O 1
ATOM 1314 N N . LEU A 1 171 ? -30.300 13.638 5.890 1.00 36.59 171 LEU A N 1
ATOM 1315 C CA . LEU A 1 171 ? -29.454 12.761 5.063 1.00 36.59 171 LEU A CA 1
ATOM 1316 C C . LEU A 1 171 ? -27.946 13.034 5.212 1.00 36.59 171 LEU A C 1
ATOM 1318 O O . LEU A 1 171 ? -27.155 12.097 5.245 1.00 36.59 171 LEU A O 1
ATOM 1322 N N . LYS A 1 172 ? -27.521 14.297 5.323 1.00 32.72 172 LYS A N 1
ATOM 1323 C CA . LYS A 1 172 ? -26.107 14.694 5.439 1.00 32.72 172 LYS A CA 1
ATOM 1324 C C . LYS A 1 172 ? -25.559 14.427 6.841 1.00 32.72 172 LYS A C 1
ATOM 1326 O O . LYS A 1 172 ? -24.409 14.028 6.961 1.00 32.72 172 LYS A O 1
ATOM 1331 N N . GLN A 1 173 ? -26.377 14.569 7.876 1.00 36.62 173 GLN A N 1
ATOM 1332 C CA . GLN A 1 173 ? -26.053 14.240 9.264 1.00 36.62 173 GLN A CA 1
ATOM 1333 C C . GLN A 1 173 ? -26.046 12.719 9.485 1.00 36.62 173 GLN A C 1
ATOM 1335 O O . GLN A 1 173 ? -25.287 12.230 10.311 1.00 36.62 173 GLN A O 1
ATOM 1340 N N . GLN A 1 174 ? -26.792 11.958 8.674 1.00 42.19 174 GLN A N 1
ATOM 1341 C CA . GLN A 1 174 ? -26.753 10.492 8.669 1.00 42.19 174 GLN A CA 1
ATOM 1342 C C . GLN A 1 174 ? -25.599 9.907 7.823 1.00 42.19 174 GLN A C 1
ATOM 1344 O O . GLN A 1 174 ? -25.197 8.776 8.073 1.00 42.19 174 GLN A O 1
ATOM 1349 N N . PHE A 1 175 ? -25.033 10.652 6.856 1.00 37.72 175 PHE A N 1
ATOM 1350 C CA . PHE A 1 175 ? -23.945 10.171 5.979 1.00 37.72 175 PHE A CA 1
ATOM 1351 C C . PHE A 1 175 ? -22.540 10.712 6.307 1.00 37.72 175 PHE A C 1
ATOM 1353 O O . PHE A 1 175 ? -21.576 9.951 6.211 1.00 37.72 175 PHE A O 1
ATOM 1360 N N . PHE A 1 176 ? -22.380 11.989 6.684 1.00 37.97 176 PHE A N 1
ATOM 1361 C CA . PHE A 1 176 ? -21.050 12.616 6.824 1.00 37.97 176 PHE A CA 1
ATOM 1362 C C . PHE A 1 176 ? -20.368 12.411 8.187 1.00 37.97 176 PHE A C 1
ATOM 1364 O O . PHE A 1 176 ? -19.167 12.647 8.283 1.00 37.97 176 PHE A O 1
ATOM 1371 N N . GLU A 1 177 ? -21.078 11.919 9.206 1.00 42.84 177 GLU A N 1
ATOM 1372 C CA . GLU A 1 177 ? -20.497 11.570 10.517 1.00 42.84 177 GLU A CA 1
ATOM 1373 C C . GLU A 1 177 ? -20.414 10.056 10.766 1.00 42.84 177 GLU A C 1
ATOM 1375 O O . GLU A 1 177 ? -20.341 9.607 11.907 1.00 42.84 177 GLU A O 1
ATOM 1380 N N . THR A 1 178 ? -20.418 9.225 9.719 1.00 57.75 178 THR A N 1
ATOM 1381 C CA . THR A 1 178 ? -20.314 7.776 9.933 1.00 57.75 178 THR A CA 1
ATOM 1382 C C . THR A 1 178 ? -18.846 7.335 10.006 1.00 57.75 178 THR A C 1
ATOM 1384 O O . THR A 1 178 ? -18.096 7.537 9.044 1.00 57.75 178 THR A O 1
ATOM 1387 N N . PRO A 1 179 ? -18.397 6.678 11.098 1.00 64.38 179 PRO A N 1
ATOM 1388 C CA . PRO A 1 179 ? -17.067 6.064 11.164 1.00 64.38 179 PRO A CA 1
ATOM 1389 C C . PRO A 1 179 ? -16.794 5.153 9.949 1.00 64.38 179 PRO A C 1
ATOM 1391 O O . PRO A 1 179 ? -15.673 5.105 9.442 1.00 64.38 179 PRO A O 1
ATOM 1394 N N . ALA A 1 180 ? -17.830 4.517 9.399 1.00 66.00 180 ALA A N 1
ATOM 1395 C CA . ALA A 1 180 ? -17.753 3.696 8.194 1.00 66.00 180 ALA A CA 1
ATOM 1396 C C . ALA A 1 180 ? -17.201 4.440 6.959 1.00 66.00 180 ALA A C 1
ATOM 1398 O O . ALA A 1 180 ? -16.335 3.898 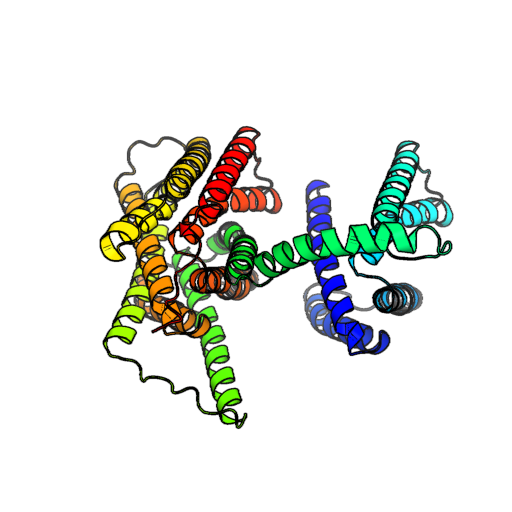6.272 1.00 66.00 180 ALA A O 1
ATOM 1399 N N . LEU A 1 181 ? -17.616 5.689 6.698 1.00 72.06 181 LEU A N 1
ATOM 1400 C CA . LEU A 1 181 ? -17.108 6.474 5.562 1.00 72.06 181 LEU A CA 1
ATOM 1401 C C . LEU A 1 181 ? -15.610 6.756 5.711 1.00 72.06 181 LEU A C 1
ATOM 1403 O O . LEU A 1 181 ? -14.845 6.606 4.760 1.00 72.06 181 LEU A O 1
ATOM 1407 N N . LEU A 1 182 ? -15.176 7.119 6.919 1.00 73.81 182 LEU A N 1
ATOM 1408 C CA . LEU A 1 182 ? -13.767 7.389 7.198 1.00 73.81 182 LEU A CA 1
ATOM 1409 C C . LEU A 1 182 ? -12.920 6.107 7.079 1.00 73.81 182 LEU A C 1
ATOM 1411 O O . LEU A 1 182 ? -11.771 6.167 6.643 1.00 73.81 182 LEU A O 1
ATOM 1415 N N . GLY A 1 183 ? -13.495 4.947 7.417 1.00 72.94 183 GLY A N 1
ATOM 1416 C CA . GLY A 1 183 ? -12.922 3.628 7.139 1.00 72.94 183 GLY A CA 1
ATOM 1417 C C . GLY A 1 183 ? -12.786 3.353 5.638 1.00 72.94 183 GLY A C 1
ATOM 1418 O O . GLY A 1 183 ? -11.691 3.036 5.176 1.00 72.94 183 GLY A O 1
ATOM 1419 N N . ALA A 1 184 ? -13.851 3.556 4.861 1.00 75.50 184 ALA A N 1
ATOM 1420 C CA . ALA A 1 184 ? -13.857 3.327 3.414 1.00 75.50 184 ALA A CA 1
ATOM 1421 C C . ALA A 1 184 ? -12.866 4.237 2.677 1.00 75.50 184 ALA A C 1
ATOM 1423 O O . ALA A 1 184 ? -12.047 3.754 1.898 1.00 75.50 184 ALA A O 1
ATOM 1424 N N . VAL A 1 185 ? -12.858 5.538 2.980 1.00 77.12 185 VAL A N 1
ATOM 1425 C CA . VAL A 1 185 ? -11.889 6.485 2.405 1.00 77.12 185 VAL A CA 1
ATOM 1426 C C . VAL A 1 185 ? -10.461 6.055 2.732 1.00 77.12 185 VAL A C 1
ATOM 1428 O O . VAL A 1 185 ? -9.619 6.021 1.839 1.00 77.12 185 VAL A O 1
ATOM 1431 N N . SER A 1 186 ? -10.183 5.670 3.983 1.00 75.81 186 SER A N 1
ATOM 1432 C CA . SER A 1 186 ? -8.843 5.204 4.357 1.00 75.81 186 SER A CA 1
ATOM 1433 C C . SER A 1 186 ? -8.414 3.953 3.588 1.00 75.81 186 SER A C 1
ATOM 1435 O O . SER A 1 186 ? -7.263 3.875 3.172 1.00 75.81 186 SER A O 1
ATOM 1437 N N . LEU A 1 187 ? -9.341 3.027 3.328 1.00 82.88 187 LEU A N 1
ATOM 1438 C CA . LEU A 1 187 ? -9.093 1.804 2.570 1.00 82.88 187 LEU A CA 1
ATOM 1439 C C . LEU A 1 187 ? -8.770 2.095 1.100 1.00 82.88 187 LEU A C 1
ATOM 1441 O O . LEU A 1 187 ? -7.779 1.587 0.583 1.00 82.88 187 LEU A O 1
ATOM 1445 N N . PHE A 1 188 ? -9.544 2.959 0.438 1.00 81.62 188 PHE A N 1
ATOM 1446 C CA . PHE A 1 188 ? -9.264 3.353 -0.948 1.00 81.62 188 PHE A CA 1
ATOM 1447 C C . PHE A 1 188 ? -7.954 4.139 -1.075 1.00 81.62 188 PHE A C 1
ATOM 1449 O O . PHE A 1 188 ? -7.189 3.909 -2.009 1.00 81.62 188 PHE A O 1
ATOM 1456 N N . VAL A 1 189 ? -7.647 5.014 -0.112 1.00 79.44 189 VAL A N 1
ATOM 1457 C CA . VAL A 1 189 ? -6.349 5.707 -0.065 1.00 79.44 189 VAL A CA 1
ATOM 1458 C C . VAL A 1 189 ? -5.207 4.714 0.174 1.00 79.44 189 VAL A C 1
ATOM 1460 O O . VAL A 1 189 ? -4.139 4.887 -0.405 1.00 79.44 189 VAL A O 1
ATOM 1463 N N . ALA A 1 190 ? -5.422 3.658 0.967 1.00 78.69 190 ALA A N 1
ATOM 1464 C CA . ALA A 1 190 ? -4.431 2.610 1.220 1.00 78.69 190 ALA A CA 1
ATOM 1465 C C . ALA A 1 190 ? -4.112 1.752 -0.012 1.00 78.69 190 ALA A C 1
ATOM 1467 O O . ALA A 1 190 ? -2.998 1.239 -0.122 1.00 78.69 190 ALA A O 1
ATOM 1468 N N . LEU A 1 191 ? -5.060 1.593 -0.940 1.00 82.56 191 LEU A N 1
ATOM 1469 C CA . LEU A 1 191 ? -4.845 0.805 -2.154 1.00 82.56 191 LEU A CA 1
ATOM 1470 C C . LEU A 1 191 ? -3.743 1.399 -3.035 1.00 82.56 191 LEU A C 1
ATOM 1472 O O . LEU A 1 191 ? -2.914 0.656 -3.538 1.00 82.56 191 LEU A O 1
ATOM 1476 N N . ILE A 1 192 ? -3.665 2.726 -3.158 1.00 83.44 192 ILE A N 1
ATOM 1477 C CA . ILE A 1 192 ? -2.653 3.417 -3.978 1.00 83.44 192 ILE A CA 1
ATOM 1478 C C . ILE A 1 192 ? -1.214 2.979 -3.623 1.00 83.44 192 ILE A C 1
ATOM 1480 O O . ILE A 1 192 ? -0.525 2.436 -4.491 1.00 83.44 192 ILE A O 1
ATOM 1484 N N . PRO A 1 193 ? -0.725 3.168 -2.380 1.00 81.69 193 PRO A N 1
ATOM 1485 C CA . PRO A 1 193 ? 0.625 2.762 -2.006 1.00 81.69 193 PRO A CA 1
ATOM 1486 C C . PRO A 1 193 ? 0.815 1.242 -2.037 1.00 81.69 193 PRO A C 1
ATOM 1488 O O . PRO A 1 193 ? 1.907 0.775 -2.344 1.00 81.69 193 PRO A O 1
ATOM 1491 N N . ILE A 1 194 ? -0.217 0.449 -1.739 1.00 85.06 194 ILE A N 1
ATOM 1492 C CA . ILE A 1 194 ? -0.092 -1.015 -1.707 1.00 85.06 194 ILE A CA 1
ATOM 1493 C C . ILE A 1 194 ? 0.011 -1.598 -3.113 1.00 85.06 194 ILE A C 1
ATOM 1495 O O . ILE A 1 194 ? 0.835 -2.481 -3.338 1.00 85.06 194 ILE A O 1
ATOM 1499 N N . SER A 1 195 ? -0.741 -1.062 -4.068 1.00 84.31 195 SER A N 1
ATOM 1500 C CA . SER A 1 195 ? -0.694 -1.477 -5.471 1.00 84.31 195 SER A CA 1
ATOM 1501 C C . SER A 1 195 ? 0.578 -1.035 -6.187 1.00 84.31 195 SER A C 1
ATOM 1503 O O . SER A 1 195 ? 0.973 -1.657 -7.172 1.00 84.31 195 SER A O 1
ATOM 1505 N N . LEU A 1 196 ? 1.257 -0.008 -5.673 1.00 83.88 196 LEU A N 1
ATOM 1506 C CA . LEU A 1 196 ? 2.581 0.399 -6.138 1.00 83.88 196 LEU A CA 1
ATOM 1507 C C . LEU A 1 196 ? 3.696 -0.543 -5.639 1.00 83.88 196 LEU A C 1
ATOM 1509 O O . LEU A 1 196 ? 4.767 -0.611 -6.244 1.00 83.88 196 LEU A O 1
ATOM 1513 N N . ALA A 1 197 ? 3.461 -1.283 -4.549 1.00 82.19 197 ALA A N 1
ATOM 1514 C CA . ALA A 1 197 ? 4.486 -2.101 -3.908 1.00 82.19 197 ALA A CA 1
ATOM 1515 C C . ALA A 1 197 ? 5.111 -3.173 -4.824 1.00 82.19 197 ALA A C 1
ATOM 1517 O O . ALA A 1 197 ? 6.340 -3.251 -4.802 1.00 82.19 197 ALA A O 1
ATOM 1518 N N . PRO A 1 198 ? 4.355 -3.947 -5.634 1.00 80.56 198 PRO A N 1
ATOM 1519 C CA . PRO A 1 198 ? 4.934 -4.938 -6.546 1.00 80.56 198 PRO A CA 1
ATOM 1520 C C . PRO A 1 198 ? 5.852 -4.308 -7.598 1.00 80.56 198 PRO A C 1
ATOM 1522 O O . PRO A 1 198 ? 6.950 -4.802 -7.830 1.00 80.56 198 PRO A O 1
ATOM 1525 N N . SER A 1 199 ? 5.459 -3.166 -8.171 1.00 82.31 199 SER A N 1
ATOM 1526 C CA . SER A 1 199 ? 6.283 -2.443 -9.148 1.00 82.31 199 SER A CA 1
ATOM 1527 C C . SER A 1 199 ? 7.609 -1.979 -8.549 1.00 82.31 199 SER A C 1
ATOM 1529 O O . SER A 1 199 ? 8.648 -2.080 -9.191 1.00 82.31 199 SER A O 1
ATOM 1531 N N . LEU A 1 200 ? 7.591 -1.500 -7.303 1.00 83.38 200 LEU A N 1
ATOM 1532 C CA . LEU A 1 200 ? 8.810 -1.123 -6.586 1.00 83.38 200 LEU A CA 1
ATOM 1533 C C . LEU A 1 200 ? 9.637 -2.345 -6.170 1.00 83.38 200 LEU A C 1
ATOM 1535 O O . LEU A 1 200 ? 10.859 -2.283 -6.197 1.00 83.38 200 LEU A O 1
ATOM 1539 N N . ALA A 1 201 ? 8.990 -3.457 -5.812 1.00 80.81 201 ALA A N 1
ATOM 1540 C CA . ALA A 1 201 ? 9.678 -4.693 -5.449 1.00 80.81 201 ALA A CA 1
ATOM 1541 C C . ALA A 1 201 ? 10.445 -5.254 -6.651 1.00 80.81 201 ALA A C 1
ATOM 1543 O O . ALA A 1 201 ? 11.619 -5.566 -6.509 1.00 80.81 201 ALA A O 1
ATOM 1544 N N . LYS A 1 202 ? 9.843 -5.233 -7.847 1.00 79.75 202 LYS A N 1
ATOM 1545 C CA . LYS A 1 202 ? 10.494 -5.607 -9.114 1.00 79.75 202 LYS A CA 1
ATOM 1546 C C . LYS A 1 202 ? 11.757 -4.782 -9.409 1.00 79.75 202 LYS A C 1
ATOM 1548 O O . LYS A 1 202 ? 12.680 -5.280 -10.043 1.00 79.75 202 LYS A O 1
ATOM 1553 N N . LEU A 1 203 ? 11.815 -3.525 -8.956 1.00 81.50 203 LEU A N 1
ATOM 1554 C CA . LEU A 1 203 ? 13.017 -2.687 -9.068 1.00 81.50 203 LEU A CA 1
ATOM 1555 C C . LEU A 1 203 ? 14.092 -3.071 -8.036 1.00 81.50 203 LEU A C 1
ATOM 1557 O O . LEU A 1 203 ? 15.276 -2.983 -8.342 1.00 81.50 203 LEU A O 1
ATOM 1561 N N . CYS A 1 204 ? 13.693 -3.521 -6.842 1.00 82.50 204 CYS A N 1
ATOM 1562 C CA . CYS A 1 204 ? 14.601 -3.995 -5.791 1.00 82.50 204 CYS A CA 1
ATOM 1563 C C . CYS A 1 204 ? 15.128 -5.419 -6.027 1.00 82.50 204 CYS A C 1
ATOM 1565 O O . CYS A 1 204 ? 16.241 -5.726 -5.603 1.00 82.50 204 CYS A O 1
ATOM 1567 N N . GLU A 1 205 ? 14.353 -6.277 -6.698 1.00 75.56 205 GLU A N 1
ATOM 1568 C CA . GLU A 1 205 ? 14.683 -7.690 -6.960 1.00 75.56 205 GLU A CA 1
ATOM 1569 C C . GLU A 1 205 ? 15.956 -7.880 -7.796 1.00 75.56 205 GLU A C 1
ATOM 1571 O O . GLU A 1 205 ? 16.527 -8.965 -7.820 1.00 75.56 205 GLU A O 1
ATOM 1576 N N . GLN A 1 206 ? 16.449 -6.820 -8.444 1.00 76.25 206 GLN A N 1
ATOM 1577 C CA . GLN A 1 206 ? 17.750 -6.835 -9.116 1.00 76.25 206 GLN A CA 1
ATOM 1578 C C . GLN A 1 206 ? 18.932 -6.882 -8.132 1.00 76.25 206 GLN A C 1
ATOM 1580 O O . GLN A 1 206 ? 20.033 -7.268 -8.523 1.00 76.25 206 GLN A O 1
ATOM 1585 N N . GLU A 1 207 ? 18.726 -6.484 -6.872 1.00 85.25 207 GLU A N 1
ATOM 1586 C CA . GLU A 1 207 ? 19.784 -6.400 -5.860 1.00 85.25 207 GLU A CA 1
ATOM 1587 C C . GLU A 1 207 ? 19.641 -7.425 -4.734 1.00 85.25 207 GLU A C 1
ATOM 1589 O O . GLU A 1 207 ? 20.648 -8.002 -4.313 1.00 85.25 207 GLU A O 1
ATOM 1594 N N . ILE A 1 208 ? 18.417 -7.620 -4.232 1.00 89.25 208 ILE A N 1
ATOM 1595 C CA . ILE A 1 208 ? 18.097 -8.494 -3.093 1.00 89.25 208 ILE A CA 1
ATOM 1596 C C . ILE A 1 208 ? 16.778 -9.237 -3.329 1.00 89.25 208 ILE A C 1
ATOM 1598 O O . ILE A 1 208 ? 15.883 -8.707 -3.985 1.00 89.25 208 ILE A O 1
ATOM 1602 N N . GLY A 1 209 ? 16.624 -10.441 -2.774 1.00 85.88 209 GLY A N 1
ATOM 1603 C CA . GLY A 1 209 ? 15.407 -11.233 -2.963 1.00 85.88 209 GLY A CA 1
ATOM 1604 C C . GLY A 1 209 ? 14.181 -10.706 -2.209 1.00 85.88 209 GLY A C 1
ATOM 1605 O O . GLY A 1 209 ? 14.251 -9.821 -1.347 1.00 85.88 209 GLY A O 1
ATOM 1606 N N . ALA A 1 210 ? 13.013 -11.261 -2.541 1.00 83.94 210 ALA A N 1
ATOM 1607 C CA . ALA A 1 210 ? 11.717 -10.798 -2.045 1.00 83.94 210 ALA A CA 1
ATOM 1608 C C . ALA A 1 210 ? 11.578 -10.892 -0.513 1.00 83.94 210 ALA A C 1
ATOM 1610 O O . ALA A 1 210 ? 10.964 -10.012 0.106 1.00 83.94 210 ALA A O 1
ATOM 1611 N N . ASN A 1 211 ? 12.175 -11.910 0.125 1.00 89.00 211 ASN A N 1
ATOM 1612 C CA . ASN A 1 211 ? 12.138 -12.024 1.584 1.00 89.00 211 ASN A CA 1
ATOM 1613 C C . ASN A 1 211 ? 13.019 -10.960 2.235 1.00 89.00 211 ASN A C 1
ATOM 1615 O O . ASN A 1 211 ? 12.619 -10.375 3.244 1.00 89.00 211 ASN A O 1
ATOM 1619 N N . ALA A 1 212 ? 14.179 -10.662 1.641 1.00 90.56 212 ALA A N 1
ATOM 1620 C CA . ALA A 1 212 ? 15.054 -9.590 2.102 1.00 90.56 212 ALA A CA 1
ATOM 1621 C C . ALA A 1 212 ? 14.367 -8.219 2.016 1.00 90.56 212 ALA A C 1
ATOM 1623 O O . ALA A 1 212 ? 14.369 -7.469 2.997 1.00 90.56 212 ALA A O 1
ATOM 1624 N N . VAL A 1 213 ? 13.679 -7.921 0.906 1.00 89.31 213 VAL A N 1
ATOM 1625 C CA . VAL A 1 213 ? 12.854 -6.704 0.775 1.00 89.31 213 VAL A CA 1
ATOM 1626 C C . VAL A 1 213 ? 11.800 -6.650 1.884 1.00 89.31 213 VAL A C 1
ATOM 1628 O O . VAL A 1 213 ? 11.675 -5.635 2.574 1.00 89.31 213 VAL A O 1
ATOM 1631 N N . GLY A 1 214 ? 11.065 -7.745 2.101 1.00 88.81 214 GLY A N 1
ATOM 1632 C CA . GLY A 1 214 ? 10.032 -7.841 3.135 1.00 88.81 214 GLY A CA 1
ATOM 1633 C C . GLY A 1 214 ? 10.560 -7.623 4.558 1.00 88.81 214 GLY A C 1
ATOM 1634 O O . GLY A 1 214 ? 9.962 -6.862 5.329 1.00 88.81 214 GLY A O 1
ATOM 1635 N N . PHE A 1 215 ? 11.707 -8.220 4.891 1.00 93.25 215 PHE A N 1
ATOM 1636 C CA . PHE A 1 215 ? 12.408 -8.014 6.159 1.00 93.25 215 PHE A CA 1
ATOM 1637 C C . PHE A 1 215 ? 12.808 -6.550 6.339 1.00 93.25 215 PHE A C 1
ATOM 1639 O O . PHE A 1 215 ? 12.450 -5.935 7.350 1.00 93.25 215 PHE A O 1
ATOM 1646 N N . HIS A 1 216 ? 13.488 -5.970 5.345 1.00 92.62 216 HIS A N 1
ATOM 1647 C CA . HIS A 1 216 ? 13.958 -4.591 5.415 1.00 92.62 216 HIS A CA 1
ATOM 1648 C C . HIS A 1 216 ? 12.819 -3.599 5.618 1.00 92.62 216 HIS A C 1
ATOM 1650 O O . HIS A 1 216 ? 12.886 -2.691 6.450 1.00 92.62 216 HIS A O 1
ATOM 1656 N N . ARG A 1 217 ? 11.723 -3.825 4.901 1.00 90.69 217 ARG A N 1
ATOM 1657 C CA . ARG A 1 217 ? 10.520 -3.013 5.001 1.00 90.69 217 ARG A CA 1
ATOM 1658 C C . ARG A 1 217 ? 9.852 -3.112 6.374 1.00 90.69 217 ARG A C 1
ATOM 1660 O O . ARG A 1 217 ? 9.307 -2.123 6.867 1.00 90.69 217 ARG A O 1
ATOM 1667 N N . SER A 1 218 ? 9.907 -4.292 6.987 1.00 92.69 218 SER A N 1
ATOM 1668 C CA . SER A 1 218 ? 9.280 -4.582 8.277 1.00 92.69 218 SER A CA 1
ATOM 1669 C C . SER A 1 218 ? 10.047 -3.977 9.449 1.00 92.69 218 SER A C 1
ATOM 1671 O O . SER A 1 218 ? 9.424 -3.329 10.287 1.00 92.69 218 SER A O 1
ATOM 1673 N N . TRP A 1 219 ? 11.377 -4.097 9.511 1.00 95.06 219 TRP A N 1
ATOM 1674 C CA . TRP A 1 219 ? 12.118 -3.542 10.653 1.00 95.06 219 TRP A CA 1
ATOM 1675 C C . TRP A 1 219 ? 12.127 -2.012 10.645 1.00 95.06 219 TRP A C 1
ATOM 1677 O O . TRP A 1 219 ? 11.957 -1.398 11.699 1.00 95.06 219 TRP A O 1
ATOM 1687 N N . ILE A 1 220 ? 12.221 -1.383 9.465 1.00 93.38 220 ILE A N 1
ATOM 1688 C CA . ILE A 1 220 ? 12.109 0.079 9.333 1.00 93.38 220 ILE A CA 1
ATOM 1689 C C . ILE A 1 220 ? 10.730 0.536 9.822 1.00 93.38 220 ILE A C 1
ATOM 1691 O O . ILE A 1 220 ? 10.630 1.463 10.627 1.00 93.38 220 ILE A O 1
ATOM 1695 N N . ALA A 1 221 ? 9.657 -0.141 9.398 1.00 88.81 221 ALA A N 1
ATOM 1696 C CA . ALA A 1 221 ? 8.311 0.172 9.868 1.00 88.81 221 ALA A CA 1
ATOM 1697 C C . ALA A 1 221 ? 8.156 -0.052 11.383 1.00 88.81 221 ALA A C 1
ATOM 1699 O O . ALA A 1 221 ? 7.523 0.764 12.052 1.00 88.81 221 ALA A O 1
ATOM 1700 N N . ALA A 1 222 ? 8.765 -1.101 11.945 1.00 92.38 222 ALA A N 1
ATOM 1701 C CA . ALA A 1 222 ? 8.761 -1.352 13.385 1.00 92.38 222 ALA A CA 1
ATOM 1702 C C . ALA A 1 222 ? 9.429 -0.208 14.164 1.00 92.38 222 ALA A C 1
ATOM 1704 O O . ALA A 1 222 ? 8.878 0.242 15.167 1.00 92.38 222 ALA A O 1
ATOM 1705 N N . VAL A 1 223 ? 10.554 0.327 13.676 1.00 94.31 223 VAL A N 1
ATOM 1706 C CA . VAL A 1 223 ? 11.198 1.513 14.268 1.00 94.31 223 VAL A CA 1
ATOM 1707 C C . VAL A 1 223 ? 10.266 2.723 14.207 1.00 94.31 223 VAL A C 1
ATOM 1709 O O . VAL A 1 223 ? 10.065 3.389 15.221 1.00 94.31 223 VAL A O 1
ATOM 1712 N N . VAL A 1 224 ? 9.638 2.987 13.057 1.00 91.06 224 VAL A N 1
ATOM 1713 C CA . VAL A 1 224 ? 8.723 4.130 12.888 1.00 91.06 224 VAL A CA 1
ATOM 1714 C C . VAL A 1 224 ? 7.517 4.035 13.828 1.00 91.06 224 VAL A C 1
ATOM 1716 O O . VAL A 1 224 ? 7.215 4.998 14.534 1.00 91.06 224 VAL A O 1
ATOM 1719 N N . PHE A 1 225 ? 6.849 2.881 13.897 1.00 87.00 225 PHE A N 1
ATOM 1720 C CA . PHE A 1 225 ? 5.718 2.682 14.809 1.00 87.00 225 PHE A CA 1
ATOM 1721 C C . PHE A 1 225 ? 6.147 2.637 16.283 1.00 87.00 225 PHE A C 1
ATOM 1723 O O . PHE A 1 225 ? 5.394 3.076 17.153 1.00 87.00 225 PHE A O 1
ATOM 1730 N N . GLY A 1 226 ? 7.363 2.171 16.575 1.00 87.81 226 GLY A N 1
ATOM 1731 C CA . GLY A 1 226 ? 7.959 2.214 17.910 1.00 87.81 226 GLY A CA 1
ATOM 1732 C C . GLY A 1 226 ? 8.177 3.647 18.388 1.00 87.81 226 GLY A C 1
ATOM 1733 O O . GLY A 1 226 ? 7.740 4.005 19.483 1.00 87.81 226 GLY A O 1
ATOM 1734 N N . LEU A 1 227 ? 8.763 4.494 17.537 1.00 89.50 227 LEU A N 1
ATOM 1735 C CA . LEU A 1 227 ? 8.925 5.926 17.798 1.00 89.50 227 LEU A CA 1
ATOM 1736 C C . LEU A 1 227 ? 7.571 6.627 17.937 1.00 89.50 227 LEU A C 1
ATOM 1738 O O . LEU A 1 227 ? 7.395 7.423 18.856 1.00 89.50 227 LEU A O 1
ATOM 1742 N N . TRP A 1 228 ? 6.601 6.305 17.077 1.00 84.19 228 TRP A N 1
ATOM 1743 C CA . TRP A 1 228 ? 5.244 6.849 17.162 1.00 84.19 228 TRP A CA 1
ATOM 1744 C C . TRP A 1 228 ? 4.596 6.535 18.517 1.00 84.19 228 TRP A C 1
ATOM 1746 O O . TRP A 1 228 ? 4.154 7.447 19.218 1.00 84.19 228 TRP A O 1
ATOM 1756 N N . ASN A 1 229 ? 4.588 5.263 18.926 1.00 82.25 229 ASN A N 1
ATOM 1757 C CA . ASN A 1 229 ? 4.017 4.839 20.206 1.00 82.25 229 ASN A CA 1
ATOM 1758 C C . ASN A 1 229 ? 4.776 5.439 21.402 1.00 82.25 229 ASN A C 1
ATOM 1760 O O . ASN A 1 229 ? 4.153 5.861 22.378 1.00 82.25 229 ASN A O 1
ATOM 1764 N N . GLY A 1 230 ? 6.107 5.535 21.320 1.00 82.69 230 GLY A N 1
ATOM 1765 C CA . GLY A 1 230 ? 6.938 6.167 22.348 1.00 82.69 230 GLY A CA 1
ATOM 1766 C C . GLY A 1 230 ? 6.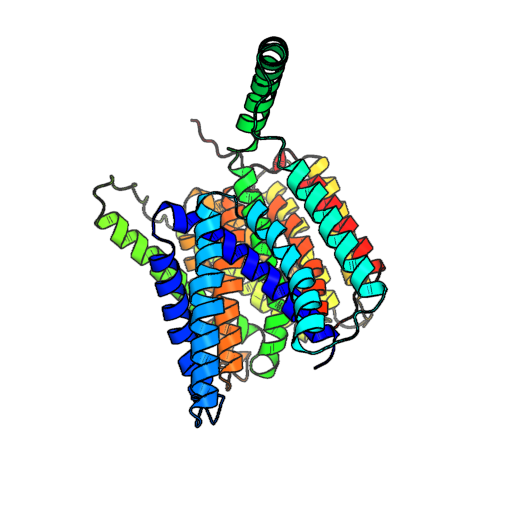652 7.663 22.506 1.00 82.69 230 GLY A C 1
ATOM 1767 O O . GLY A 1 230 ? 6.475 8.147 23.625 1.00 82.69 230 GLY A O 1
ATOM 1768 N N . LEU A 1 231 ? 6.528 8.396 21.396 1.00 84.25 231 LEU A N 1
ATOM 1769 C CA . LEU A 1 231 ? 6.171 9.818 21.391 1.00 84.25 231 LEU A CA 1
ATOM 1770 C C . LEU A 1 231 ? 4.757 10.055 21.925 1.00 84.25 231 LEU A C 1
ATOM 1772 O O . LEU A 1 231 ? 4.539 11.008 22.674 1.00 84.25 231 LEU A O 1
ATOM 1776 N N . GLU A 1 232 ? 3.795 9.198 21.580 1.00 79.31 232 GLU A N 1
ATOM 1777 C CA . GLU A 1 232 ? 2.455 9.265 22.164 1.00 79.31 232 GLU A CA 1
ATOM 1778 C C . GLU A 1 232 ? 2.477 9.025 23.674 1.00 79.31 232 GLU A C 1
ATOM 1780 O O . GLU A 1 232 ? 1.814 9.756 24.411 1.00 79.31 232 GLU A O 1
ATOM 1785 N N . ALA A 1 233 ? 3.252 8.051 24.154 1.00 78.94 233 ALA A N 1
ATOM 1786 C CA . ALA A 1 233 ? 3.389 7.787 25.583 1.00 78.94 233 ALA A CA 1
ATOM 1787 C C . ALA A 1 233 ? 4.001 8.985 26.334 1.00 78.94 233 ALA A C 1
ATOM 1789 O O . ALA A 1 233 ? 3.521 9.350 27.408 1.00 78.94 233 ALA A O 1
ATOM 1790 N N . LEU A 1 234 ? 5.009 9.645 25.750 1.00 80.81 234 LEU A N 1
ATOM 1791 C CA . LEU A 1 234 ? 5.620 10.858 26.308 1.00 80.81 234 LEU A CA 1
ATOM 1792 C C . LEU A 1 234 ? 4.645 12.045 26.320 1.00 80.81 234 LEU A C 1
ATOM 1794 O O . LEU A 1 234 ? 4.493 12.701 27.350 1.00 80.81 234 LEU A O 1
ATOM 1798 N N . ARG A 1 235 ? 3.922 12.286 25.217 1.00 78.50 235 ARG A N 1
ATOM 1799 C CA . ARG A 1 235 ? 2.902 13.351 25.135 1.00 78.50 235 ARG A CA 1
ATOM 1800 C C . ARG A 1 235 ? 1.762 13.143 26.130 1.00 78.50 235 ARG A C 1
ATOM 1802 O O . ARG A 1 235 ? 1.261 14.118 26.680 1.00 78.50 235 ARG A O 1
ATOM 1809 N N . ARG A 1 236 ? 1.367 11.890 26.381 1.00 70.81 236 ARG A N 1
ATOM 1810 C CA . ARG A 1 236 ? 0.347 11.538 27.384 1.00 70.81 236 ARG A CA 1
ATOM 1811 C C . ARG A 1 236 ? 0.828 11.769 28.815 1.00 70.81 236 ARG A C 1
ATOM 1813 O O . ARG A 1 236 ? 0.031 12.195 29.630 1.00 70.81 236 ARG A O 1
ATOM 1820 N N . LYS A 1 237 ? 2.114 11.547 29.115 1.00 71.62 237 LYS A N 1
ATOM 1821 C CA . LYS A 1 237 ? 2.692 11.893 30.429 1.00 71.62 237 LYS A CA 1
ATOM 1822 C C . LYS A 1 237 ? 2.772 13.403 30.671 1.00 71.62 237 LYS A C 1
ATOM 1824 O O . LYS A 1 237 ? 2.754 13.825 31.817 1.00 71.62 237 LYS A O 1
ATOM 1829 N N . GLN A 1 238 ? 2.908 14.196 29.608 1.00 70.25 238 GLN A N 1
ATOM 1830 C CA . GLN A 1 238 ? 3.099 15.648 29.693 1.00 70.25 238 GLN A CA 1
ATOM 1831 C C . GLN A 1 238 ? 1.785 16.445 29.644 1.00 70.25 238 GLN A C 1
ATOM 1833 O O . GLN A 1 238 ? 1.738 17.590 30.085 1.00 70.25 238 GLN A O 1
ATOM 1838 N N . SER A 1 239 ? 0.718 15.866 29.091 1.00 63.47 239 SER A N 1
ATOM 1839 C CA . SER A 1 239 ? -0.616 16.458 29.096 1.00 63.47 239 SER A CA 1
ATOM 1840 C C . SER A 1 239 ? -1.381 15.899 30.294 1.00 63.47 239 SER A C 1
ATOM 1842 O O . SER A 1 239 ? -1.670 14.711 30.302 1.00 63.47 239 SER A O 1
ATOM 1844 N N . ASP A 1 240 ? -1.742 16.747 31.261 1.00 54.28 240 ASP A N 1
ATOM 1845 C CA . ASP A 1 240 ? -2.559 16.463 32.467 1.00 54.28 240 ASP A CA 1
ATOM 1846 C C . ASP A 1 240 ? -4.003 15.979 32.156 1.00 54.28 240 ASP A C 1
ATOM 1848 O O . ASP A 1 240 ? -4.953 16.160 32.918 1.00 54.28 240 ASP A O 1
ATOM 1852 N N . ARG A 1 241 ? -4.215 15.389 30.976 1.00 53.59 241 ARG A N 1
ATOM 1853 C CA . ARG A 1 241 ? -5.445 14.703 30.597 1.00 53.59 241 ARG A CA 1
ATOM 1854 C C . ARG A 1 241 ? -5.428 13.340 31.270 1.00 53.59 241 ARG A C 1
ATOM 1856 O O . ARG A 1 241 ? -4.469 12.594 31.101 1.00 53.59 241 ARG A O 1
ATOM 1863 N N . GLN A 1 242 ? -6.495 13.057 32.019 1.00 43.50 242 GLN A N 1
ATOM 1864 C CA . GLN A 1 242 ? -6.674 11.851 32.828 1.00 43.50 242 GLN A CA 1
ATOM 1865 C C . GLN A 1 242 ? -6.066 10.590 32.187 1.00 43.50 242 GLN A C 1
ATOM 1867 O O . GLN A 1 242 ? -6.224 10.388 30.976 1.00 43.50 242 GLN A O 1
ATOM 1872 N N . PRO A 1 243 ? -5.400 9.728 32.978 1.00 43.97 243 PRO A N 1
ATOM 1873 C CA . PRO A 1 243 ? -4.832 8.494 32.468 1.00 43.97 243 PRO A CA 1
ATOM 1874 C C . PRO A 1 243 ? -5.970 7.651 31.895 1.00 43.97 243 PRO A C 1
ATOM 1876 O O . PRO A 1 243 ? -6.809 7.146 32.632 1.00 43.97 243 PRO A O 1
ATOM 1879 N N . ILE A 1 244 ? -6.013 7.498 30.568 1.00 46.81 244 ILE A N 1
ATOM 1880 C CA . ILE A 1 244 ? -6.762 6.397 29.964 1.00 46.81 244 ILE A CA 1
ATOM 1881 C C . ILE A 1 244 ? -6.148 5.147 30.585 1.00 46.81 244 ILE A C 1
ATOM 1883 O O . ILE A 1 244 ? -4.978 4.862 30.318 1.00 46.81 244 ILE A O 1
ATOM 1887 N N . GLU A 1 245 ? -6.898 4.477 31.459 1.00 43.22 245 GLU A N 1
ATOM 1888 C CA . GLU A 1 245 ? -6.509 3.240 32.127 1.00 43.22 245 GLU A CA 1
ATOM 1889 C C . GLU A 1 245 ? -6.034 2.258 31.048 1.00 43.22 245 GLU A C 1
ATOM 1891 O O . GLU A 1 245 ? -6.827 1.655 30.320 1.00 43.22 245 GLU A O 1
ATOM 1896 N N . GLN A 1 246 ? -4.716 2.149 30.863 1.00 53.28 246 GLN A N 1
ATOM 1897 C CA . GLN A 1 246 ? -4.157 1.120 30.006 1.00 53.28 246 GLN A CA 1
ATOM 1898 C C . GLN A 1 246 ? -4.395 -0.181 30.749 1.00 53.28 246 GLN A C 1
ATOM 1900 O O . GLN A 1 246 ? -3.633 -0.527 31.651 1.00 53.28 246 GLN A O 1
ATOM 1905 N N . LYS A 1 247 ? -5.480 -0.882 30.400 1.00 59.50 247 LYS A N 1
ATOM 1906 C CA . LYS A 1 247 ? -5.683 -2.250 30.869 1.00 59.50 247 LYS A CA 1
ATOM 1907 C C . LYS A 1 247 ? -4.385 -3.008 30.576 1.00 59.50 247 LYS A C 1
ATOM 1909 O O . LYS A 1 247 ? -3.972 -3.034 29.412 1.00 59.50 247 LYS A O 1
ATOM 1914 N N . PRO A 1 248 ? -3.711 -3.563 31.596 1.00 69.62 248 PRO A N 1
ATOM 1915 C CA . PRO A 1 248 ? -2.448 -4.250 31.392 1.00 69.62 248 PRO A CA 1
ATOM 1916 C C . PRO A 1 248 ? -2.628 -5.359 30.354 1.00 69.62 248 PRO A C 1
ATOM 1918 O O . PRO A 1 248 ? -3.685 -5.997 30.288 1.00 69.62 248 PRO A O 1
ATOM 1921 N N . PHE A 1 249 ? -1.599 -5.568 29.526 1.00 80.75 249 PHE A N 1
ATOM 1922 C CA . PHE A 1 249 ? -1.602 -6.631 28.525 1.00 80.75 249 PHE A CA 1
ATOM 1923 C C . PHE A 1 249 ? -1.942 -7.954 29.205 1.00 80.75 249 PHE A C 1
ATOM 1925 O O . PHE A 1 249 ? -1.224 -8.423 30.090 1.00 80.75 249 PHE A O 1
ATOM 1932 N N . THR A 1 250 ? -3.053 -8.561 28.801 1.00 87.88 250 THR A N 1
ATOM 1933 C CA . THR A 1 250 ? -3.397 -9.897 29.278 1.00 87.88 250 THR A CA 1
ATOM 1934 C C . THR A 1 250 ? -2.529 -10.907 28.526 1.00 87.88 250 THR A C 1
ATOM 1936 O O . THR A 1 250 ? -2.171 -10.679 27.371 1.00 87.88 250 THR A O 1
ATOM 1939 N N . LYS A 1 251 ? -2.203 -12.058 29.132 1.00 88.00 251 LYS A N 1
ATOM 1940 C CA . LYS A 1 251 ? -1.445 -13.127 28.442 1.00 88.00 251 LYS A CA 1
ATOM 1941 C C . LYS A 1 251 ? -2.083 -13.520 27.101 1.00 88.00 251 LYS A C 1
ATOM 1943 O O . LYS A 1 251 ? -1.374 -13.747 26.127 1.00 88.00 251 LYS A O 1
ATOM 1948 N N . GLN A 1 252 ? -3.416 -13.536 27.050 1.00 89.31 252 GLN A N 1
ATOM 1949 C CA . GLN A 1 252 ? -4.186 -13.787 25.834 1.00 89.31 252 GLN A CA 1
ATOM 1950 C C . GLN A 1 252 ? -3.938 -12.729 24.747 1.00 89.31 252 GLN A C 1
ATOM 1952 O O . GLN A 1 252 ? -3.797 -13.087 23.585 1.00 89.31 252 GLN A O 1
ATOM 1957 N N . ASP A 1 253 ? -3.823 -11.448 25.109 1.00 89.25 253 ASP A N 1
ATOM 1958 C CA . ASP A 1 253 ? -3.575 -10.370 24.143 1.00 89.25 253 ASP A CA 1
ATOM 1959 C C . ASP A 1 253 ? -2.205 -10.501 23.492 1.00 89.25 253 ASP A C 1
ATOM 1961 O O . ASP A 1 253 ? -2.073 -10.366 22.279 1.00 89.25 253 ASP A O 1
ATOM 1965 N N . VAL A 1 254 ? -1.184 -10.798 24.299 1.00 91.38 254 VAL A N 1
ATOM 1966 C CA . VAL A 1 254 ? 0.178 -11.023 23.802 1.00 91.38 254 VAL A CA 1
ATOM 1967 C C . VAL A 1 254 ? 0.199 -12.232 22.872 1.00 91.38 254 VAL A C 1
ATOM 1969 O O . VAL A 1 254 ? 0.798 -12.167 21.803 1.00 91.38 254 VAL A O 1
ATOM 1972 N N . TRP A 1 255 ? -0.498 -13.312 23.234 1.00 93.44 255 TRP A N 1
ATOM 1973 C CA . TRP A 1 255 ? -0.591 -14.494 22.381 1.00 93.44 255 TRP A CA 1
ATOM 1974 C C . TRP A 1 255 ? -1.294 -14.194 21.050 1.00 93.44 255 TRP A C 1
ATOM 1976 O O . TRP A 1 255 ? -0.799 -14.603 20.006 1.00 93.44 255 TRP A O 1
ATOM 1986 N N . LEU A 1 256 ? -2.379 -13.411 21.054 1.00 90.44 256 LEU A N 1
ATOM 1987 C CA . LEU A 1 256 ? -3.066 -12.975 19.831 1.00 90.44 256 LEU A CA 1
ATOM 1988 C C . LEU A 1 256 ? -2.198 -12.045 18.966 1.00 90.44 256 LEU A C 1
ATOM 1990 O O . LEU A 1 256 ? -2.194 -12.180 17.743 1.00 90.44 256 LEU A O 1
ATOM 1994 N N . LEU A 1 257 ? -1.431 -11.134 19.573 1.00 92.25 257 LEU A N 1
ATOM 1995 C CA . LEU A 1 257 ? -0.488 -10.258 18.863 1.00 92.25 257 LEU A CA 1
ATOM 1996 C C . LEU A 1 257 ? 0.653 -11.058 18.217 1.00 92.25 257 LEU A C 1
ATOM 1998 O O . LEU A 1 257 ? 1.001 -10.809 17.061 1.00 92.25 257 LEU A O 1
ATOM 2002 N N . LEU A 1 258 ? 1.198 -12.047 18.931 1.00 94.00 258 LEU A N 1
ATOM 2003 C CA . LEU A 1 258 ? 2.202 -12.970 18.398 1.00 94.00 258 LEU A CA 1
ATOM 2004 C C . LEU A 1 258 ? 1.620 -13.853 17.287 1.00 94.00 258 LEU A C 1
ATOM 2006 O O . LEU A 1 258 ? 2.241 -13.984 16.235 1.00 94.00 258 LEU A O 1
ATOM 2010 N N . ALA A 1 259 ? 0.419 -14.408 17.468 1.00 91.75 259 ALA A N 1
ATOM 2011 C CA . ALA A 1 259 ? -0.276 -15.198 16.449 1.00 91.75 259 ALA A CA 1
ATOM 2012 C C . ALA A 1 259 ? -0.539 -14.378 15.172 1.00 91.75 259 ALA A C 1
ATOM 2014 O O . ALA A 1 259 ? -0.331 -14.857 14.061 1.00 91.75 259 ALA A O 1
ATOM 2015 N N . MET A 1 260 ? -0.923 -13.108 15.319 1.00 95.00 260 MET A N 1
ATOM 2016 C CA . MET A 1 260 ? -1.148 -12.191 14.199 1.00 95.00 260 MET A CA 1
ATOM 2017 C C . MET A 1 260 ? 0.143 -11.895 13.429 1.00 95.00 260 MET A C 1
ATOM 2019 O O . MET A 1 260 ? 0.168 -11.995 12.201 1.00 95.00 260 MET A O 1
ATOM 2023 N N . GLY A 1 261 ? 1.227 -11.570 14.139 1.00 92.00 261 GLY A N 1
ATOM 2024 C CA . GLY A 1 261 ? 2.523 -11.302 13.519 1.00 92.00 261 GLY A CA 1
ATOM 2025 C C . GLY A 1 261 ? 3.142 -12.542 12.867 1.00 92.00 261 GLY A C 1
ATOM 2026 O O . GLY A 1 261 ? 3.683 -12.455 11.766 1.00 92.00 261 GLY A O 1
ATOM 2027 N N . THR A 1 262 ? 3.022 -13.709 13.502 1.00 94.00 262 THR A N 1
ATOM 2028 C CA . THR A 1 262 ? 3.505 -14.981 12.940 1.00 94.00 262 THR A CA 1
ATOM 2029 C C . THR A 1 262 ? 2.717 -15.362 11.697 1.00 94.00 262 THR A C 1
ATOM 2031 O O . THR A 1 262 ? 3.338 -15.600 10.669 1.00 94.00 262 THR A O 1
ATOM 2034 N N . ALA A 1 263 ? 1.383 -15.284 11.720 1.00 92.12 263 ALA A N 1
ATOM 2035 C CA . ALA A 1 263 ? 0.558 -15.522 10.536 1.00 92.12 263 ALA A CA 1
ATOM 2036 C C . ALA A 1 263 ? 0.922 -14.590 9.366 1.00 92.12 263 ALA A C 1
ATOM 2038 O O . ALA A 1 263 ? 1.050 -15.047 8.232 1.00 92.12 263 ALA A O 1
ATOM 2039 N N . ALA A 1 264 ? 1.153 -13.300 9.639 1.00 90.31 264 ALA A N 1
ATOM 2040 C CA . ALA A 1 264 ? 1.592 -12.338 8.625 1.00 90.31 264 ALA A CA 1
ATOM 2041 C C . ALA A 1 264 ? 3.001 -12.625 8.073 1.00 90.31 264 ALA A C 1
ATOM 2043 O O . ALA A 1 264 ? 3.298 -12.295 6.929 1.00 90.31 264 ALA A O 1
ATOM 2044 N N . THR A 1 265 ? 3.876 -13.220 8.880 1.00 93.56 265 THR A N 1
ATOM 2045 C CA . THR A 1 265 ? 5.243 -13.572 8.468 1.00 93.56 265 THR A CA 1
ATOM 2046 C C . THR A 1 265 ? 5.260 -14.870 7.675 1.00 93.56 265 THR A C 1
ATOM 2048 O O . THR A 1 265 ? 5.930 -14.964 6.651 1.00 93.56 265 THR A O 1
ATOM 2051 N N . THR A 1 266 ? 4.480 -15.860 8.107 1.00 92.69 266 THR A N 1
ATOM 2052 C CA . THR A 1 266 ? 4.301 -17.123 7.395 1.00 92.69 266 THR A CA 1
ATOM 2053 C C . THR A 1 266 ? 3.670 -16.891 6.028 1.00 92.69 266 THR A C 1
ATOM 2055 O O . THR A 1 266 ? 4.159 -17.460 5.059 1.00 92.69 266 THR A O 1
ATOM 2058 N N . SER A 1 267 ? 2.658 -16.021 5.905 1.00 92.50 267 SER A N 1
ATOM 2059 C CA . SER A 1 267 ? 2.108 -15.684 4.584 1.00 92.50 267 SER A CA 1
ATOM 2060 C C . SER A 1 267 ? 3.157 -15.067 3.662 1.00 92.50 267 SER A C 1
ATOM 2062 O O . SER A 1 267 ? 3.222 -15.443 2.499 1.00 92.50 267 SER A O 1
ATOM 2064 N N . LEU A 1 268 ? 4.012 -14.173 4.168 1.00 90.25 268 LEU A N 1
ATOM 2065 C CA . LEU A 1 268 ? 5.082 -13.564 3.377 1.00 90.25 268 LEU A CA 1
ATOM 2066 C C . LEU A 1 268 ? 6.107 -14.602 2.888 1.00 90.25 268 LEU A C 1
ATOM 2068 O O . LEU A 1 268 ? 6.452 -14.599 1.709 1.00 90.25 268 LEU A O 1
ATOM 2072 N N . LEU A 1 269 ? 6.553 -15.502 3.771 1.00 91.50 269 LEU A N 1
ATOM 2073 C CA . LEU A 1 269 ? 7.504 -16.567 3.430 1.00 91.50 269 LEU A CA 1
ATOM 2074 C C . LEU A 1 269 ? 6.919 -17.555 2.413 1.00 91.50 269 LEU A C 1
ATOM 2076 O O . LEU A 1 269 ? 7.581 -17.898 1.436 1.00 91.50 269 LEU A O 1
ATOM 2080 N N . LEU A 1 270 ? 5.674 -17.996 2.625 1.00 90.31 270 LEU A N 1
ATOM 2081 C CA . LEU A 1 270 ? 4.985 -18.909 1.710 1.00 90.31 270 LEU A CA 1
ATOM 2082 C C . LEU A 1 270 ? 4.751 -18.262 0.345 1.00 90.31 270 LEU A C 1
ATOM 2084 O O . LEU A 1 270 ? 4.942 -18.920 -0.675 1.00 90.31 270 LEU A O 1
ATOM 2088 N N . TRP A 1 271 ? 4.398 -16.976 0.320 1.00 90.81 271 TRP A N 1
ATOM 2089 C CA . TRP A 1 271 ? 4.211 -16.226 -0.915 1.00 90.81 271 TRP A CA 1
ATOM 2090 C C . TRP A 1 271 ? 5.515 -16.136 -1.712 1.00 90.81 271 TRP A C 1
ATOM 2092 O O . TRP A 1 271 ? 5.549 -16.516 -2.882 1.00 90.81 271 TRP A O 1
ATOM 2102 N N . ALA A 1 272 ? 6.608 -15.713 -1.073 1.00 86.75 272 ALA A N 1
ATOM 2103 C CA . ALA A 1 272 ? 7.910 -15.615 -1.729 1.00 86.75 272 ALA A CA 1
ATOM 2104 C C . ALA A 1 272 ? 8.415 -16.983 -2.212 1.00 86.75 272 ALA A C 1
ATOM 2106 O O . ALA A 1 272 ? 8.957 -17.090 -3.308 1.00 86.75 272 ALA A O 1
ATOM 2107 N N . TRP A 1 273 ? 8.192 -18.045 -1.432 1.00 88.38 273 TRP A N 1
ATOM 2108 C CA . TRP A 1 273 ? 8.540 -19.397 -1.856 1.00 88.38 273 TRP A CA 1
ATOM 2109 C C . TRP A 1 273 ? 7.670 -19.866 -3.026 1.00 88.38 273 TRP A C 1
ATOM 2111 O O . TRP A 1 273 ? 8.187 -20.449 -3.971 1.00 88.38 273 TRP A O 1
ATOM 2121 N N . SER A 1 274 ? 6.372 -19.557 -3.031 1.00 89.19 274 SER A N 1
ATOM 2122 C CA . SER A 1 274 ? 5.498 -19.921 -4.151 1.00 89.19 274 SER A CA 1
ATOM 2123 C C . SER A 1 274 ? 5.972 -19.314 -5.476 1.00 89.19 274 SER A C 1
ATOM 2125 O O . SER A 1 274 ? 5.979 -20.013 -6.486 1.00 89.19 274 SER A O 1
ATOM 2127 N N . LEU A 1 275 ? 6.491 -18.079 -5.468 1.00 84.50 275 LEU A N 1
ATOM 2128 C CA . LEU A 1 275 ? 7.043 -17.426 -6.662 1.00 84.50 275 LEU A CA 1
ATOM 2129 C C . LEU A 1 275 ? 8.254 -18.151 -7.261 1.00 84.50 275 LEU A C 1
ATOM 2131 O O . LEU A 1 275 ? 8.496 -18.018 -8.457 1.00 84.50 275 LEU A O 1
ATOM 2135 N N . SER A 1 276 ? 9.009 -18.918 -6.466 1.00 83.88 276 SER A N 1
ATOM 2136 C CA . SER A 1 276 ? 10.125 -19.720 -6.985 1.00 83.88 276 SER A CA 1
ATOM 2137 C C . SER A 1 276 ? 9.703 -21.104 -7.486 1.00 83.88 276 SER A C 1
ATOM 2139 O O . SER A 1 276 ? 10.527 -21.813 -8.058 1.00 83.88 276 SER A O 1
ATOM 2141 N N . GLN A 1 277 ? 8.443 -21.501 -7.274 1.00 86.44 277 GLN A N 1
ATOM 2142 C CA . GLN A 1 277 ? 7.926 -22.842 -7.583 1.00 86.44 277 GLN A CA 1
ATOM 2143 C C . GLN A 1 277 ? 6.793 -22.844 -8.624 1.00 86.44 277 GLN A C 1
ATOM 2145 O O . GLN A 1 277 ? 6.522 -23.883 -9.222 1.00 86.44 277 GLN A O 1
ATOM 2150 N N . THR A 1 278 ? 6.104 -21.718 -8.833 1.00 87.25 278 THR A N 1
ATOM 2151 C CA . THR A 1 278 ? 4.995 -21.585 -9.792 1.00 87.25 278 THR A CA 1
ATOM 2152 C C . THR A 1 278 ? 5.016 -20.218 -10.481 1.00 87.25 278 THR A C 1
ATOM 2154 O O . THR A 1 278 ? 5.814 -19.340 -10.150 1.00 87.25 278 THR A O 1
ATOM 2157 N N . SER A 1 279 ? 4.156 -20.027 -11.480 1.00 83.12 279 SER A N 1
ATOM 2158 C CA . SER A 1 279 ? 4.052 -18.760 -12.205 1.00 83.12 279 SER A CA 1
ATOM 2159 C C . SER A 1 279 ? 3.521 -17.617 -11.327 1.00 83.12 279 SER A C 1
ATOM 2161 O O . SER A 1 279 ? 2.678 -17.813 -10.451 1.00 83.12 279 SER A O 1
ATOM 2163 N N . VAL A 1 280 ? 3.946 -16.381 -11.616 1.00 79.12 280 VAL A N 1
ATOM 2164 C CA . VAL A 1 280 ? 3.461 -15.168 -10.923 1.00 79.12 280 VAL A CA 1
ATOM 2165 C C . VAL A 1 280 ? 1.934 -15.048 -10.995 1.00 79.12 280 VAL A C 1
ATOM 2167 O O . VAL A 1 280 ? 1.304 -14.644 -10.021 1.00 79.12 280 VAL A O 1
ATOM 2170 N N . ALA A 1 281 ? 1.335 -15.447 -12.122 1.00 76.12 281 ALA A N 1
ATOM 2171 C CA . ALA A 1 281 ? -0.113 -15.447 -12.306 1.00 76.12 281 ALA A CA 1
ATOM 2172 C C . ALA A 1 281 ? -0.813 -16.477 -11.397 1.00 76.12 281 ALA A C 1
ATOM 2174 O O . ALA A 1 281 ? -1.839 -16.155 -10.800 1.00 76.12 281 ALA A O 1
ATOM 2175 N N . ASN A 1 282 ? -0.250 -17.683 -11.224 1.00 81.25 282 ASN A N 1
ATOM 2176 C CA . ASN A 1 282 ? -0.783 -18.688 -10.288 1.00 81.25 282 ASN A CA 1
ATOM 2177 C C . ASN A 1 282 ? -0.702 -18.194 -8.845 1.00 81.25 282 ASN A C 1
ATOM 2179 O O . ASN A 1 282 ? -1.688 -18.272 -8.106 1.00 81.25 282 ASN A O 1
ATOM 2183 N N . VAL A 1 283 ? 0.445 -17.624 -8.458 1.00 84.38 283 VAL A N 1
ATOM 2184 C CA . VAL A 1 283 ? 0.618 -17.033 -7.127 1.00 84.38 283 VAL A CA 1
ATOM 2185 C C . VAL A 1 283 ? -0.417 -15.941 -6.881 1.00 84.38 283 VAL A C 1
ATOM 2187 O O . VAL A 1 283 ? -1.058 -15.938 -5.828 1.00 84.38 283 VAL A O 1
ATOM 2190 N N . ALA A 1 284 ? -0.598 -15.029 -7.837 1.00 82.12 284 ALA A N 1
ATOM 2191 C CA . ALA A 1 284 ? -1.545 -13.929 -7.726 1.00 82.12 284 ALA A CA 1
ATOM 2192 C C . ALA A 1 284 ? -2.990 -14.436 -7.619 1.00 82.12 284 ALA A C 1
ATOM 2194 O O . ALA A 1 284 ? -3.684 -14.078 -6.666 1.00 82.12 284 ALA A O 1
ATOM 2195 N N . LEU A 1 285 ? -3.419 -15.336 -8.511 1.00 82.69 285 LEU A N 1
ATOM 2196 C CA . LEU A 1 285 ? -4.761 -15.925 -8.490 1.00 82.69 285 LEU A CA 1
ATOM 2197 C C . LEU A 1 285 ? -5.059 -16.599 -7.150 1.00 82.69 285 LEU A C 1
ATOM 2199 O O . LEU A 1 285 ? -6.061 -16.280 -6.507 1.00 82.69 285 LEU A O 1
ATOM 2203 N N . LEU A 1 286 ? -4.188 -17.510 -6.712 1.00 86.75 286 LEU A N 1
ATOM 2204 C CA . LEU A 1 286 ? -4.429 -18.328 -5.524 1.00 86.75 286 LEU A CA 1
ATOM 2205 C C . LEU A 1 286 ? -4.321 -17.508 -4.234 1.00 86.75 286 LEU A C 1
ATOM 2207 O O . LEU A 1 286 ? -5.164 -17.656 -3.350 1.00 86.75 286 LEU A O 1
ATOM 2211 N N . SER A 1 287 ? -3.365 -16.579 -4.144 1.00 85.62 287 SER A N 1
ATOM 2212 C CA . SER A 1 287 ? -3.217 -15.696 -2.974 1.00 85.62 287 SER A CA 1
ATOM 2213 C C . SER A 1 287 ? -4.375 -14.692 -2.848 1.00 85.62 287 SER A C 1
ATOM 2215 O O . SER A 1 287 ? -4.750 -14.296 -1.736 1.00 85.62 287 SER A O 1
ATOM 2217 N N . ASN A 1 288 ? -4.986 -14.297 -3.971 1.00 85.38 288 ASN A N 1
ATOM 2218 C CA . ASN A 1 288 ? -6.154 -13.410 -4.009 1.00 85.38 288 ASN A CA 1
ATOM 2219 C C . ASN A 1 288 ? -7.463 -14.100 -3.604 1.00 85.38 288 ASN A C 1
ATOM 2221 O O . ASN A 1 288 ? -8.474 -13.422 -3.444 1.00 85.38 288 ASN A O 1
ATOM 2225 N N . LEU A 1 289 ? -7.461 -15.409 -3.333 1.00 86.62 289 LEU A N 1
ATOM 2226 C CA . LEU A 1 289 ? -8.609 -16.098 -2.731 1.00 86.62 289 LEU A CA 1
ATOM 2227 C C . LEU A 1 289 ? -8.790 -15.770 -1.240 1.00 86.62 289 LEU A C 1
ATOM 2229 O O . LEU A 1 289 ? -9.755 -16.217 -0.624 1.00 86.62 289 LEU A O 1
ATOM 2233 N N . ASN A 1 290 ? -7.910 -14.963 -0.637 1.00 86.06 290 ASN A N 1
ATOM 2234 C CA . ASN A 1 290 ? -8.015 -14.581 0.773 1.00 86.06 290 ASN A CA 1
ATOM 2235 C C . ASN A 1 290 ? -9.401 -14.035 1.203 1.00 86.06 290 ASN A C 1
ATOM 2237 O O . ASN A 1 290 ? -9.834 -14.418 2.291 1.00 86.06 290 ASN A O 1
ATOM 2241 N N . PRO A 1 291 ? -10.173 -13.260 0.405 1.00 87.88 291 PRO A N 1
ATOM 2242 C CA . PRO A 1 291 ? -11.485 -12.766 0.833 1.00 87.88 291 PRO A CA 1
ATOM 2243 C C . PRO A 1 291 ? -12.510 -13.885 1.020 1.00 87.88 291 PRO A C 1
ATOM 2245 O O . PRO A 1 291 ? -13.384 -13.772 1.879 1.00 87.88 291 PRO A O 1
ATOM 2248 N N . LEU A 1 292 ? -12.373 -14.987 0.271 1.00 87.38 292 LEU A N 1
ATOM 2249 C CA . LEU A 1 292 ? -13.183 -16.192 0.452 1.00 87.38 292 LEU A CA 1
ATOM 2250 C C . LEU A 1 292 ? -12.945 -16.787 1.845 1.00 87.38 292 LEU A C 1
ATOM 2252 O O . LEU A 1 292 ? -13.899 -17.075 2.566 1.00 87.38 292 LEU A O 1
ATOM 2256 N N . PHE A 1 293 ? -11.679 -16.916 2.250 1.00 87.31 293 PHE A N 1
ATOM 2257 C CA . PHE A 1 293 ? -11.316 -17.430 3.571 1.00 87.31 293 PHE A CA 1
ATOM 2258 C C . PHE A 1 293 ? -11.682 -16.466 4.693 1.00 87.31 293 PHE A C 1
ATOM 2260 O O . PHE A 1 293 ? -12.148 -16.916 5.735 1.00 87.31 293 PHE A O 1
ATOM 2267 N N . VAL A 1 294 ? -11.539 -15.154 4.486 1.00 86.56 294 VAL A N 1
ATOM 2268 C CA . VAL A 1 294 ? -11.986 -14.146 5.458 1.00 86.56 294 VAL A CA 1
ATOM 2269 C C . VAL A 1 294 ? -13.494 -14.250 5.685 1.00 86.56 294 VAL A C 1
ATOM 2271 O O . VAL A 1 294 ? -13.937 -14.251 6.832 1.00 86.56 294 VAL A O 1
ATOM 2274 N N . ALA A 1 295 ? -14.287 -14.380 4.618 1.00 82.94 295 ALA A N 1
ATOM 2275 C CA . ALA A 1 295 ? -15.731 -14.562 4.731 1.00 82.94 295 ALA A CA 1
ATOM 2276 C C . ALA A 1 295 ? -16.081 -15.893 5.422 1.00 82.94 295 ALA A C 1
ATOM 2278 O O . ALA A 1 295 ? -16.846 -15.906 6.385 1.00 82.94 295 ALA A O 1
ATOM 2279 N N . ALA A 1 296 ? -15.476 -17.008 5.001 1.00 80.62 296 ALA A N 1
ATOM 2280 C CA . ALA A 1 296 ? -15.738 -18.325 5.582 1.00 80.62 296 ALA A CA 1
ATOM 2281 C C . ALA A 1 296 ? -15.358 -18.397 7.072 1.00 80.62 296 ALA A C 1
ATOM 2283 O O . ALA A 1 296 ? -16.162 -18.817 7.905 1.00 80.62 296 ALA A O 1
ATOM 2284 N N . ALA A 1 297 ? -14.162 -17.937 7.436 1.00 81.31 297 ALA A N 1
ATOM 2285 C CA . ALA A 1 297 ? -13.704 -17.915 8.820 1.00 81.31 297 ALA A CA 1
ATOM 2286 C C . ALA A 1 297 ? -14.450 -16.865 9.659 1.00 81.31 297 ALA A C 1
ATOM 2288 O O . ALA A 1 297 ? -14.732 -17.112 10.828 1.00 81.31 297 ALA A O 1
ATOM 2289 N N . GLY A 1 298 ? -14.856 -15.734 9.077 1.00 77.88 298 GLY A N 1
ATOM 2290 C CA . GLY A 1 298 ? -15.735 -14.768 9.739 1.00 77.88 298 GLY A CA 1
ATOM 2291 C C . GLY A 1 298 ? -17.107 -15.360 10.089 1.00 77.88 298 GLY A C 1
ATOM 2292 O O . GLY A 1 298 ? -17.638 -15.083 11.165 1.00 77.88 298 GLY A O 1
ATOM 2293 N N . TYR A 1 299 ? -17.659 -16.217 9.228 1.00 79.62 299 TYR A N 1
ATOM 2294 C CA . TYR A 1 299 ? -18.893 -16.952 9.511 1.00 79.62 299 TYR A CA 1
ATOM 2295 C C . TYR A 1 299 ? -18.682 -18.024 10.595 1.00 79.62 299 TYR A C 1
ATOM 2297 O O . TYR A 1 299 ? -19.424 -18.055 11.574 1.00 79.62 299 TYR A O 1
ATOM 2305 N N . LEU A 1 300 ? -17.650 -18.865 10.455 1.00 80.12 300 LEU A N 1
ATOM 2306 C CA . LEU A 1 300 ? -17.415 -20.022 11.332 1.00 80.12 300 LEU A CA 1
ATOM 2307 C C . LEU A 1 300 ? -16.855 -19.661 12.717 1.00 80.12 300 LEU A C 1
ATOM 2309 O O . LEU A 1 300 ? -17.282 -20.238 13.712 1.00 80.12 300 LEU A O 1
ATOM 2313 N N . LEU A 1 301 ? -15.892 -18.737 12.790 1.00 75.88 301 LEU A N 1
ATOM 2314 C CA . LEU A 1 301 ? -15.161 -18.410 14.023 1.00 75.88 301 LEU A CA 1
ATOM 2315 C C . LEU A 1 301 ? -15.744 -17.198 14.751 1.00 75.88 301 LEU A C 1
ATOM 2317 O O . LEU A 1 301 ? -15.740 -17.160 15.977 1.00 75.88 301 LEU A O 1
ATOM 2321 N N . LEU A 1 302 ? -16.228 -16.200 14.002 1.00 70.50 302 LEU A N 1
ATOM 2322 C CA . LEU A 1 302 ? -16.766 -14.955 14.567 1.00 70.50 302 LEU A CA 1
ATOM 2323 C C . LEU A 1 302 ? -18.303 -14.920 14.588 1.00 70.50 302 LEU A C 1
ATOM 2325 O O . LEU A 1 302 ? -18.876 -13.924 15.027 1.00 70.50 302 LEU A O 1
ATOM 2329 N N . GLY A 1 303 ? -18.976 -15.970 14.098 1.00 71.38 303 GLY A N 1
ATOM 2330 C CA . GLY A 1 303 ? -20.440 -16.072 14.081 1.00 71.38 303 GLY A CA 1
ATOM 2331 C C . GLY A 1 303 ? -21.136 -15.011 13.222 1.00 71.38 303 GLY A C 1
ATOM 2332 O O . GLY A 1 303 ? -22.312 -14.710 13.440 1.00 71.38 303 GLY A O 1
ATOM 2333 N N . ARG A 1 304 ? -20.423 -14.394 12.270 1.00 73.38 304 ARG A N 1
ATOM 2334 C CA . ARG A 1 304 ? -20.955 -13.290 11.462 1.00 73.38 304 ARG A CA 1
ATOM 2335 C C . ARG A 1 304 ? -21.938 -13.789 10.424 1.00 73.38 304 ARG A C 1
ATOM 2337 O O . ARG A 1 304 ? -21.665 -14.745 9.710 1.00 73.38 304 ARG A O 1
ATOM 2344 N N . ARG A 1 305 ? -23.053 -13.078 10.277 1.00 76.44 305 ARG A N 1
ATOM 2345 C CA . ARG A 1 305 ? -24.011 -13.312 9.195 1.00 76.44 305 ARG A CA 1
ATOM 2346 C C . ARG A 1 305 ? -23.740 -12.322 8.072 1.00 76.44 305 ARG A C 1
ATOM 2348 O O . ARG A 1 305 ? -23.862 -11.117 8.272 1.00 76.44 305 ARG A O 1
ATOM 2355 N N . PHE A 1 306 ? -23.361 -12.841 6.911 1.00 77.94 306 PHE A N 1
ATOM 2356 C CA . PHE A 1 306 ? -23.245 -12.052 5.691 1.00 77.94 306 PHE A CA 1
ATOM 2357 C C . PHE A 1 306 ? -24.600 -12.017 4.993 1.00 77.94 306 PHE A C 1
ATOM 2359 O O . PHE A 1 306 ? -25.267 -13.048 4.888 1.00 77.94 306 PHE A O 1
ATOM 2366 N N . ASP A 1 307 ? -25.020 -10.837 4.544 1.00 82.44 307 ASP A N 1
ATOM 2367 C CA . ASP A 1 307 ? -26.243 -10.716 3.760 1.00 82.44 307 ASP A CA 1
ATOM 2368 C C . ASP A 1 307 ? -26.013 -11.173 2.305 1.00 82.44 307 ASP A C 1
ATOM 2370 O O . ASP A 1 307 ? -24.882 -11.331 1.831 1.00 82.44 307 ASP A O 1
ATOM 2374 N N . ASN A 1 308 ? -27.104 -11.381 1.565 1.00 83.25 308 ASN A N 1
ATOM 2375 C CA . ASN A 1 308 ? -27.015 -11.822 0.172 1.00 83.25 308 ASN A CA 1
ATOM 2376 C C . ASN A 1 308 ? -26.276 -10.806 -0.714 1.00 83.25 308 ASN A C 1
ATOM 2378 O O . ASN A 1 308 ? -25.663 -11.200 -1.702 1.00 83.25 308 ASN A O 1
ATOM 2382 N N . ARG A 1 309 ? -26.298 -9.509 -0.373 1.00 82.81 309 ARG A N 1
ATOM 2383 C CA . ARG A 1 309 ? -25.597 -8.469 -1.144 1.00 82.81 309 ARG A CA 1
ATOM 2384 C C . ARG A 1 309 ? -24.087 -8.634 -1.024 1.00 82.81 309 ARG A C 1
ATOM 2386 O O . ARG A 1 309 ? -23.399 -8.581 -2.040 1.00 82.81 309 ARG A O 1
ATOM 2393 N N . PHE A 1 310 ? -23.585 -8.905 0.179 1.00 83.94 310 PHE A N 1
ATOM 2394 C CA . PHE A 1 310 ? -22.178 -9.198 0.412 1.00 83.94 310 PHE A CA 1
ATOM 2395 C C . PHE A 1 310 ? -21.728 -10.438 -0.356 1.00 83.94 310 PHE A C 1
ATOM 2397 O O . PHE A 1 310 ? -20.722 -10.380 -1.057 1.00 83.94 310 PHE A O 1
ATOM 2404 N N . VAL A 1 311 ? -22.482 -11.538 -0.273 1.00 87.31 311 VAL A N 1
ATOM 2405 C CA . VAL A 1 311 ? -22.113 -12.797 -0.942 1.00 87.31 311 VAL A CA 1
ATOM 2406 C C . VAL A 1 311 ? -22.109 -12.635 -2.463 1.00 87.31 311 VAL A C 1
ATOM 2408 O O . VAL A 1 311 ? -21.141 -13.026 -3.111 1.00 87.31 311 VAL A O 1
ATOM 2411 N N . ILE A 1 312 ? -23.141 -12.011 -3.040 1.00 87.31 312 ILE A N 1
ATOM 2412 C CA . ILE A 1 312 ? -23.193 -11.752 -4.487 1.00 87.31 312 ILE A CA 1
ATOM 2413 C C . ILE A 1 312 ? -22.044 -10.819 -4.898 1.00 87.31 312 ILE A C 1
ATOM 2415 O O . ILE A 1 312 ? -21.370 -11.083 -5.891 1.00 87.31 312 ILE A O 1
ATOM 2419 N N . GLY A 1 313 ? -21.776 -9.765 -4.122 1.00 86.88 313 GLY A N 1
ATOM 2420 C CA . GLY A 1 313 ? -20.671 -8.842 -4.381 1.00 86.88 313 GLY A CA 1
ATOM 2421 C C . GLY A 1 313 ? -19.303 -9.526 -4.345 1.00 86.88 313 GLY A C 1
ATOM 2422 O O . GLY A 1 313 ? -18.503 -9.337 -5.258 1.00 86.88 313 GLY A O 1
ATOM 2423 N N . LEU A 1 314 ? -19.066 -10.383 -3.348 1.00 86.94 314 LEU A N 1
ATOM 2424 C CA . LEU A 1 314 ? -17.863 -11.210 -3.226 1.00 86.94 314 LEU A CA 1
ATOM 2425 C C . LEU A 1 314 ? -17.693 -12.135 -4.438 1.00 86.94 314 LEU A C 1
ATOM 2427 O O . LEU A 1 314 ? -16.603 -12.190 -4.998 1.00 86.94 314 LEU A O 1
ATOM 2431 N N . VAL A 1 315 ? -18.753 -12.829 -4.865 1.00 91.12 315 VAL A N 1
ATOM 2432 C CA . VAL A 1 315 ? -18.707 -13.737 -6.026 1.00 91.12 315 VAL A CA 1
ATOM 2433 C C . VAL A 1 315 ? -18.397 -12.974 -7.315 1.00 91.12 315 VAL A C 1
ATOM 2435 O O . VAL A 1 315 ? -17.548 -13.414 -8.086 1.00 91.12 315 VAL A O 1
ATOM 2438 N N . ILE A 1 316 ? -19.027 -11.816 -7.538 1.00 91.69 316 ILE A N 1
ATOM 2439 C CA . ILE A 1 316 ? -18.760 -10.971 -8.713 1.00 91.69 316 ILE A CA 1
ATOM 2440 C C . ILE A 1 316 ? -17.317 -10.449 -8.685 1.00 91.69 316 ILE A C 1
ATOM 2442 O O . ILE A 1 316 ? -16.616 -10.534 -9.693 1.00 91.69 316 ILE A O 1
ATOM 2446 N N . ALA A 1 317 ? -16.853 -9.943 -7.538 1.00 88.81 317 ALA A N 1
ATOM 2447 C CA . ALA A 1 317 ? -15.504 -9.400 -7.399 1.00 88.81 317 ALA A CA 1
ATOM 2448 C C . ALA A 1 317 ? -14.430 -10.480 -7.589 1.00 88.81 317 ALA A C 1
ATOM 2450 O O . ALA A 1 317 ? -13.474 -10.267 -8.332 1.00 88.81 317 ALA A O 1
ATOM 2451 N N . LEU A 1 318 ? -14.607 -11.654 -6.971 1.00 88.69 318 LEU A N 1
ATOM 2452 C CA . LEU A 1 318 ? -13.714 -12.796 -7.164 1.00 88.69 318 LEU A CA 1
ATOM 2453 C C . LEU A 1 318 ? -13.740 -13.287 -8.610 1.00 88.69 318 LEU A C 1
ATOM 2455 O O . LEU A 1 318 ? -12.680 -13.531 -9.171 1.00 88.69 318 LEU A O 1
ATOM 2459 N N . GLY A 1 319 ? -14.916 -13.388 -9.234 1.00 90.06 319 GLY A N 1
ATOM 2460 C CA . GLY A 1 319 ? -15.038 -13.783 -10.638 1.00 90.06 319 GLY A CA 1
ATOM 2461 C C . GLY A 1 319 ? -14.290 -12.834 -11.577 1.00 90.06 319 GLY A C 1
ATOM 2462 O O . GLY A 1 319 ? -13.554 -13.291 -12.448 1.00 90.06 319 GLY A O 1
ATOM 2463 N N . GLY A 1 320 ? -14.412 -11.521 -11.358 1.00 89.44 320 GLY A N 1
ATOM 2464 C CA . GLY A 1 320 ? -13.659 -10.509 -12.103 1.00 89.44 320 GLY A CA 1
ATOM 2465 C C . GLY A 1 320 ? -12.147 -10.604 -11.880 1.00 89.44 320 GLY A C 1
ATOM 2466 O O . GLY A 1 320 ? -11.389 -10.574 -12.847 1.00 89.44 320 GLY A O 1
ATOM 2467 N N . ALA A 1 321 ? -11.704 -10.776 -10.631 1.00 86.44 321 ALA A N 1
ATOM 2468 C CA . ALA A 1 321 ? -10.286 -10.914 -10.299 1.00 86.44 321 ALA A CA 1
ATOM 2469 C C . ALA A 1 321 ? -9.682 -12.205 -10.880 1.00 86.44 321 ALA A C 1
ATOM 2471 O O . ALA A 1 321 ? -8.605 -12.172 -11.461 1.00 86.44 321 ALA A O 1
ATOM 2472 N N . ILE A 1 322 ? -10.394 -13.330 -10.798 1.00 87.94 322 ILE A N 1
ATOM 2473 C CA . ILE A 1 322 ? -9.976 -14.604 -11.397 1.00 87.94 322 ILE A CA 1
ATOM 2474 C C . ILE A 1 322 ? -9.894 -14.475 -12.920 1.00 87.94 322 ILE A C 1
ATOM 2476 O O . ILE A 1 322 ? -8.902 -14.897 -13.506 1.00 87.94 322 ILE A O 1
ATOM 2480 N N . ALA A 1 323 ? -10.895 -13.869 -13.565 1.00 89.31 323 ALA A N 1
ATOM 2481 C CA . ALA A 1 323 ? -10.870 -13.642 -15.009 1.00 89.31 323 ALA A CA 1
ATOM 2482 C C . ALA A 1 323 ? -9.659 -12.794 -15.433 1.00 89.31 323 ALA A C 1
ATOM 2484 O O . ALA A 1 323 ? -9.020 -13.109 -16.436 1.00 89.31 323 ALA A O 1
ATOM 2485 N N . PHE A 1 324 ? -9.319 -11.765 -14.650 1.00 86.50 324 PHE A N 1
ATOM 2486 C CA . PHE A 1 324 ? -8.133 -10.939 -14.873 1.00 86.50 324 PHE A CA 1
ATOM 2487 C C . PHE A 1 324 ? -6.830 -11.749 -14.782 1.00 86.50 324 PHE A C 1
ATOM 2489 O O . PHE A 1 324 ? -5.998 -11.681 -15.684 1.00 86.50 324 PHE A O 1
ATOM 2496 N N . GLU A 1 325 ? -6.662 -12.553 -13.730 1.00 82.19 325 GLU A N 1
ATOM 2497 C CA . GLU A 1 325 ? -5.439 -13.344 -13.529 1.00 82.19 325 GLU A CA 1
ATOM 2498 C C . GLU A 1 325 ? -5.305 -14.478 -14.561 1.00 82.19 325 GLU A C 1
ATOM 2500 O O . GLU A 1 325 ? -4.216 -14.709 -15.086 1.00 82.19 325 GLU A O 1
ATOM 2505 N N . LEU A 1 326 ? -6.410 -15.142 -14.927 1.00 82.44 326 LEU A N 1
ATOM 2506 C CA . LEU A 1 326 ? -6.430 -16.197 -15.950 1.00 82.44 326 LEU A CA 1
ATOM 2507 C C . LEU A 1 326 ? -6.009 -15.685 -17.330 1.00 82.44 326 LEU A C 1
ATOM 2509 O O . LEU A 1 326 ? -5.363 -16.415 -18.078 1.00 82.44 326 LEU A O 1
ATOM 2513 N N . HIS A 1 327 ? -6.332 -14.434 -17.669 1.00 80.31 327 HIS A N 1
ATOM 2514 C CA . HIS A 1 327 ? -5.895 -13.836 -18.933 1.00 80.31 327 HIS A CA 1
ATOM 2515 C C . HIS A 1 327 ? -4.370 -13.715 -19.030 1.00 80.31 327 HIS A C 1
ATOM 2517 O O . HIS A 1 327 ? -3.811 -13.784 -20.124 1.00 80.31 327 HIS A O 1
ATOM 2523 N N . LYS A 1 328 ? -3.693 -13.574 -17.885 1.00 69.88 328 LYS A N 1
ATOM 2524 C CA . LYS A 1 328 ? -2.234 -13.462 -17.791 1.00 69.88 328 LYS A CA 1
ATOM 2525 C C . LYS A 1 328 ? -1.528 -14.809 -17.609 1.00 69.88 328 LYS A C 1
ATOM 2527 O O . LYS A 1 328 ? -0.299 -14.834 -17.531 1.00 69.88 328 LYS A O 1
ATOM 2532 N N . MET A 1 329 ? -2.263 -15.921 -17.543 1.00 70.62 329 MET A N 1
ATOM 2533 C CA . MET A 1 329 ? -1.668 -17.236 -17.319 1.00 70.62 329 MET A CA 1
ATOM 2534 C C . MET A 1 329 ? -0.991 -17.814 -18.559 1.00 70.62 329 MET A C 1
ATOM 2536 O O . MET A 1 329 ? -1.516 -17.784 -19.669 1.00 70.62 329 MET A O 1
ATOM 2540 N N . GLN A 1 330 ? 0.166 -18.431 -18.324 1.00 62.44 330 GLN A N 1
ATOM 2541 C CA . GLN A 1 330 ? 0.810 -19.358 -19.246 1.00 62.44 330 GLN A CA 1
ATOM 2542 C C . GLN A 1 330 ? 0.683 -20.751 -18.626 1.00 62.44 330 GLN A C 1
ATOM 2544 O O . GLN A 1 330 ? 1.226 -20.996 -17.551 1.00 62.44 330 GLN A O 1
ATOM 2549 N N . PHE A 1 331 ? -0.085 -21.645 -19.253 1.00 57.19 331 PHE A N 1
ATOM 2550 C CA . PHE A 1 331 ? -0.325 -22.985 -18.714 1.00 57.19 331 PHE A CA 1
ATOM 2551 C C . PHE A 1 331 ? 0.968 -23.812 -18.741 1.00 57.19 331 PHE A C 1
ATOM 2553 O O . PHE A 1 331 ? 1.415 -24.239 -19.804 1.00 57.19 331 PHE A O 1
ATOM 2560 N N . ALA A 1 332 ? 1.546 -24.056 -17.566 1.00 58.25 332 ALA A N 1
ATOM 2561 C CA . ALA A 1 332 ? 2.582 -25.056 -17.339 1.00 58.25 332 ALA A CA 1
ATOM 2562 C C . ALA A 1 332 ? 2.018 -26.123 -16.393 1.00 58.25 332 ALA A C 1
ATOM 2564 O O . ALA A 1 332 ? 1.411 -25.793 -15.377 1.00 58.25 332 ALA A O 1
ATOM 2565 N N . THR A 1 333 ? 2.167 -27.400 -16.742 1.00 58.34 333 THR A N 1
ATOM 2566 C CA . THR A 1 333 ? 1.409 -28.502 -16.123 1.00 58.34 333 THR A CA 1
ATOM 2567 C C . THR A 1 333 ? 2.034 -29.112 -14.861 1.00 58.34 333 THR A C 1
ATOM 2569 O O . THR A 1 333 ? 1.381 -29.934 -14.233 1.00 58.34 333 THR A O 1
ATOM 2572 N N . ASP A 1 334 ? 3.221 -28.668 -14.425 1.00 64.50 334 ASP A N 1
ATOM 2573 C CA . ASP A 1 334 ? 3.964 -29.272 -13.301 1.00 64.50 334 ASP A CA 1
ATOM 2574 C C . ASP A 1 334 ? 4.374 -28.248 -12.216 1.00 64.50 334 ASP A C 1
ATOM 2576 O O . ASP A 1 334 ? 5.558 -27.992 -12.005 1.00 64.50 334 ASP A O 1
ATOM 2580 N N . GLN A 1 335 ? 3.407 -27.621 -11.525 1.00 80.12 335 GLN A N 1
ATOM 2581 C CA . GLN A 1 335 ? 3.672 -26.568 -10.511 1.00 80.12 335 GLN A CA 1
ATOM 2582 C C . GLN A 1 335 ? 2.914 -26.744 -9.172 1.00 80.12 335 GLN A C 1
ATOM 2584 O O . GLN A 1 335 ? 2.772 -25.805 -8.388 1.00 80.12 335 GLN A O 1
ATOM 2589 N N . ILE A 1 336 ? 2.479 -27.973 -8.861 1.00 85.38 336 ILE A N 1
ATOM 2590 C CA . ILE A 1 336 ? 1.567 -28.295 -7.740 1.00 85.38 336 ILE A CA 1
ATOM 2591 C C . ILE A 1 336 ? 2.057 -27.763 -6.381 1.00 85.38 336 ILE A C 1
ATOM 2593 O O . ILE A 1 336 ? 1.257 -27.263 -5.590 1.00 85.38 336 ILE A O 1
ATOM 2597 N N . LEU A 1 337 ? 3.361 -27.863 -6.092 1.00 89.12 337 LEU A N 1
ATOM 2598 C CA . LEU A 1 337 ? 3.915 -27.389 -4.819 1.00 89.12 337 LEU A CA 1
ATOM 2599 C C . LEU A 1 337 ? 3.759 -25.870 -4.675 1.00 89.12 337 LEU A C 1
ATOM 2601 O O . LEU A 1 337 ? 3.300 -25.402 -3.635 1.00 89.12 337 LEU A O 1
ATOM 2605 N N . GLY A 1 338 ? 4.112 -25.105 -5.712 1.00 87.69 338 GLY A N 1
ATOM 2606 C CA . GLY A 1 338 ? 3.984 -23.648 -5.695 1.00 87.69 338 GLY A CA 1
ATOM 2607 C C . GLY A 1 338 ? 2.532 -23.203 -5.562 1.00 87.69 338 GLY A C 1
ATOM 2608 O O . GLY A 1 338 ? 2.235 -22.309 -4.770 1.00 87.69 338 GLY A O 1
ATOM 2609 N N . ASP A 1 339 ? 1.620 -23.892 -6.244 1.00 88.25 339 ASP A N 1
ATOM 2610 C CA . ASP A 1 339 ? 0.186 -23.620 -6.159 1.00 88.25 339 ASP A CA 1
ATOM 2611 C C . ASP A 1 339 ? -0.356 -23.891 -4.744 1.00 88.25 339 ASP A C 1
ATOM 2613 O O . ASP A 1 339 ? -1.074 -23.067 -4.172 1.00 88.25 339 ASP A O 1
ATOM 2617 N N . ALA A 1 340 ? 0.049 -25.000 -4.117 1.00 89.56 340 ALA A N 1
ATOM 2618 C CA . ALA A 1 340 ? -0.319 -25.308 -2.735 1.00 89.56 340 ALA A CA 1
ATOM 2619 C C . ALA A 1 340 ? 0.201 -24.247 -1.742 1.00 89.56 340 ALA A C 1
ATOM 2621 O O . ALA A 1 340 ? -0.527 -23.842 -0.831 1.00 89.56 340 ALA A O 1
ATOM 2622 N N . LEU A 1 341 ? 1.430 -23.752 -1.933 1.00 90.19 341 LEU A N 1
ATOM 2623 C CA . LEU A 1 341 ? 2.020 -22.684 -1.114 1.00 90.19 341 LEU A CA 1
ATOM 2624 C C . LEU A 1 341 ? 1.288 -21.340 -1.297 1.00 90.19 341 LEU A C 1
ATOM 2626 O O . LEU A 1 341 ? 1.017 -20.643 -0.312 1.00 90.19 341 LEU A O 1
ATOM 2630 N N . ALA A 1 342 ? 0.911 -20.989 -2.529 1.00 87.31 342 ALA A N 1
ATOM 2631 C CA . ALA A 1 342 ? 0.143 -19.779 -2.829 1.00 87.31 342 ALA A CA 1
ATOM 2632 C C . ALA A 1 342 ? -1.281 -19.843 -2.249 1.00 87.31 342 ALA A C 1
ATOM 2634 O O . ALA A 1 342 ? -1.787 -18.874 -1.680 1.00 87.31 342 ALA A O 1
ATOM 2635 N N . PHE A 1 343 ? -1.919 -21.010 -2.303 1.00 90.00 343 PHE A N 1
ATOM 2636 C CA . PHE A 1 343 ? -3.210 -21.232 -1.656 1.00 90.00 343 PHE A CA 1
ATOM 2637 C C . PHE A 1 343 ? -3.112 -21.118 -0.126 1.00 90.00 343 PHE A C 1
ATOM 2639 O O . PHE A 1 343 ? -3.934 -20.456 0.511 1.00 90.00 343 PHE A O 1
ATOM 2646 N N . LEU A 1 344 ? -2.071 -21.699 0.482 1.00 91.56 344 LEU A N 1
ATOM 2647 C CA . LEU A 1 344 ? -1.841 -21.606 1.926 1.00 91.56 344 LEU A CA 1
ATOM 2648 C C . LEU A 1 344 ? -1.561 -20.160 2.369 1.00 91.56 344 LEU A C 1
ATOM 2650 O O . LEU A 1 344 ? -2.023 -19.730 3.429 1.00 91.56 344 LEU A O 1
ATOM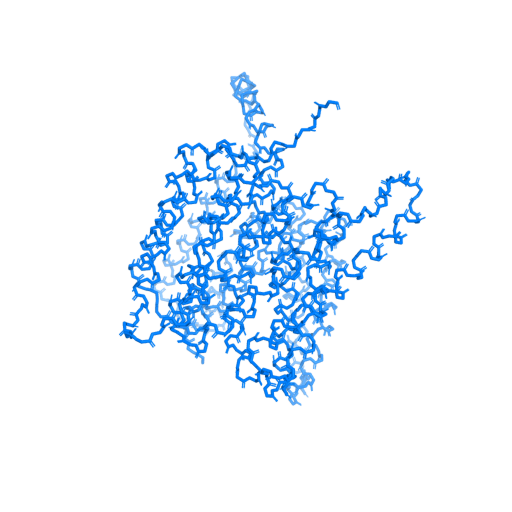 2654 N N . THR A 1 345 ? -0.884 -19.378 1.527 1.00 90.06 345 THR A N 1
ATOM 2655 C CA . THR A 1 345 ? -0.694 -17.933 1.722 1.00 90.06 345 THR A CA 1
ATOM 2656 C C . THR A 1 345 ? -2.028 -17.212 1.913 1.00 90.06 345 THR A C 1
ATOM 2658 O O . THR A 1 345 ? -2.160 -16.418 2.847 1.00 90.06 345 THR A O 1
ATOM 2661 N N . ALA A 1 346 ? -3.042 -17.513 1.095 1.00 87.81 346 ALA A N 1
ATOM 2662 C CA . ALA A 1 346 ? -4.364 -16.892 1.196 1.00 87.81 346 ALA A CA 1
ATOM 2663 C C . ALA A 1 346 ? -5.036 -17.132 2.562 1.00 87.81 346 ALA A C 1
ATOM 2665 O O . ALA A 1 346 ? -5.656 -16.221 3.119 1.00 87.81 346 ALA A O 1
ATOM 2666 N N . ILE A 1 347 ? -4.869 -18.330 3.133 1.00 91.81 347 ILE A N 1
ATOM 2667 C CA . ILE A 1 347 ? -5.402 -18.698 4.455 1.00 91.81 347 ILE A CA 1
ATOM 2668 C C . ILE A 1 347 ? -4.711 -17.893 5.563 1.00 91.81 347 ILE A C 1
ATOM 2670 O O . ILE A 1 347 ? -5.375 -17.348 6.450 1.00 91.81 347 ILE A O 1
ATOM 2674 N N . PHE A 1 348 ? -3.382 -17.766 5.512 1.00 91.69 348 PHE A N 1
ATOM 2675 C CA . PHE A 1 348 ? -2.640 -16.966 6.490 1.00 91.69 348 PHE A CA 1
ATOM 2676 C C . PHE A 1 348 ? -2.922 -15.465 6.351 1.00 91.69 348 PHE A C 1
ATOM 2678 O O . PHE A 1 348 ? -3.005 -14.773 7.369 1.00 91.69 348 PHE A O 1
ATOM 2685 N N . ILE A 1 349 ? -3.150 -14.969 5.126 1.00 89.06 349 ILE A N 1
ATOM 2686 C CA . ILE A 1 349 ? -3.621 -13.596 4.896 1.00 89.06 349 ILE A CA 1
ATOM 2687 C C . ILE A 1 349 ? -4.960 -13.365 5.591 1.00 89.06 349 ILE A C 1
ATOM 2689 O O . ILE A 1 349 ? -5.107 -12.413 6.362 1.00 89.06 349 ILE A O 1
ATOM 2693 N N . ALA A 1 350 ? -5.919 -14.262 5.373 1.00 87.00 350 ALA A N 1
ATOM 2694 C CA . ALA A 1 350 ? -7.220 -14.173 6.017 1.00 87.00 350 ALA A CA 1
ATOM 2695 C C . ALA A 1 350 ? -7.113 -14.216 7.548 1.00 87.00 350 ALA A C 1
ATOM 2697 O O . ALA A 1 350 ? -7.738 -13.412 8.242 1.00 87.00 350 ALA A O 1
ATOM 2698 N N . THR A 1 351 ? -6.265 -15.107 8.064 1.00 89.69 351 THR A N 1
ATOM 2699 C CA . THR A 1 351 ? -6.021 -15.274 9.501 1.00 89.69 351 THR A CA 1
ATOM 2700 C C . THR A 1 351 ? -5.508 -13.984 10.136 1.00 89.69 351 THR A C 1
ATOM 2702 O O . THR A 1 351 ? -6.095 -13.516 11.113 1.00 89.69 351 THR A O 1
ATOM 2705 N N . TYR A 1 352 ? -4.456 -13.357 9.590 1.00 92.62 352 TYR A N 1
ATOM 2706 C CA . TYR A 1 352 ? -3.943 -12.128 10.202 1.00 92.62 352 TYR A CA 1
ATOM 2707 C C . TYR A 1 352 ? -4.924 -10.955 10.048 1.00 92.62 352 TYR A C 1
ATOM 2709 O O . TYR A 1 352 ? -4.984 -10.119 10.946 1.00 92.62 352 TYR A O 1
ATOM 2717 N N . LEU A 1 353 ? -5.707 -10.870 8.960 1.00 89.06 353 LEU A N 1
ATOM 2718 C CA . LEU A 1 353 ? -6.716 -9.811 8.787 1.00 89.06 353 LEU A CA 1
ATOM 2719 C C . LEU A 1 353 ? -7.819 -9.901 9.850 1.00 89.06 353 LEU A C 1
ATOM 2721 O O . LEU A 1 353 ? -8.192 -8.880 10.430 1.00 89.06 353 LEU A O 1
ATOM 2725 N N . LEU A 1 354 ? -8.293 -11.115 10.143 1.00 87.12 354 LEU A N 1
ATOM 2726 C CA . LEU A 1 354 ? -9.278 -11.374 11.198 1.00 87.12 354 LEU A CA 1
ATOM 2727 C C . LEU A 1 354 ? -8.718 -11.055 12.589 1.00 87.12 354 LEU A C 1
ATOM 2729 O O . LEU A 1 354 ? -9.395 -10.420 13.397 1.00 87.12 354 LEU A O 1
ATOM 2733 N N . LEU A 1 355 ? -7.466 -11.439 12.860 1.00 88.62 355 LEU A N 1
ATOM 2734 C CA . LEU A 1 355 ? -6.811 -11.128 14.131 1.00 88.62 355 LEU A CA 1
ATOM 2735 C C . LEU A 1 355 ? -6.583 -9.623 14.309 1.00 88.62 355 LEU A C 1
ATOM 2737 O O . LEU A 1 355 ? -6.795 -9.108 15.403 1.00 88.62 355 LEU A O 1
ATOM 2741 N N . ILE A 1 356 ? -6.195 -8.900 13.252 1.00 88.88 356 ILE A N 1
ATOM 2742 C CA . ILE A 1 356 ? -6.078 -7.436 13.293 1.00 88.88 356 ILE A CA 1
ATOM 2743 C C . ILE A 1 356 ? -7.425 -6.814 13.650 1.00 88.88 356 ILE A C 1
ATOM 2745 O O . ILE A 1 356 ? -7.484 -5.980 14.549 1.00 88.88 356 ILE A O 1
ATOM 2749 N N . GLU A 1 357 ? -8.496 -7.222 12.973 1.00 85.81 357 GLU A N 1
ATOM 2750 C CA . GLU A 1 357 ? -9.846 -6.752 13.273 1.00 85.81 357 GLU A CA 1
ATOM 2751 C C . GLU A 1 357 ? -10.228 -7.006 14.741 1.00 85.81 357 GLU A C 1
ATOM 2753 O O . GLU A 1 357 ? -10.698 -6.094 15.419 1.00 85.81 357 GLU A O 1
ATOM 2758 N N . GLN A 1 358 ? -9.971 -8.205 15.270 1.00 86.00 358 GLN A N 1
ATOM 2759 C CA . GLN A 1 358 ? -10.252 -8.514 16.673 1.00 86.00 358 GLN A CA 1
ATOM 2760 C C . GLN A 1 358 ? -9.422 -7.641 17.632 1.00 86.00 358 GLN A C 1
ATOM 2762 O O . GLN A 1 358 ? -9.943 -7.132 18.626 1.00 86.00 358 GLN A O 1
ATOM 2767 N N . LEU A 1 359 ? -8.139 -7.432 17.328 1.00 87.50 359 LEU A N 1
ATOM 2768 C CA . LEU A 1 359 ? -7.209 -6.651 18.147 1.00 87.50 359 LEU A CA 1
ATOM 2769 C C . LEU A 1 359 ? -7.515 -5.145 18.131 1.00 87.50 359 LEU A C 1
ATOM 2771 O O . LEU A 1 359 ? -7.214 -4.471 19.118 1.00 87.50 359 LEU A O 1
ATOM 2775 N N . GLN A 1 360 ? -8.149 -4.618 17.076 1.00 84.56 360 GLN A N 1
ATOM 2776 C CA . GLN A 1 360 ? -8.555 -3.203 16.985 1.00 84.56 360 GLN A CA 1
ATOM 2777 C C . GLN A 1 360 ? -9.580 -2.799 18.049 1.00 84.56 360 GLN A C 1
ATOM 2779 O O . GLN A 1 360 ? -9.707 -1.618 18.359 1.00 84.56 360 GLN A O 1
ATOM 2784 N N . THR A 1 361 ? -10.271 -3.762 18.666 1.00 83.12 361 THR A N 1
ATOM 2785 C CA . THR A 1 361 ? -11.184 -3.484 19.787 1.00 83.12 361 THR A CA 1
ATOM 2786 C C . THR A 1 361 ? -10.450 -3.132 21.085 1.00 83.12 361 THR A C 1
ATOM 2788 O O . THR A 1 361 ? -11.045 -2.559 21.997 1.00 83.12 361 THR A O 1
ATOM 2791 N N . ARG A 1 362 ? -9.154 -3.462 21.189 1.00 83.00 362 ARG A N 1
ATOM 2792 C CA . ARG A 1 362 ? -8.350 -3.292 22.411 1.00 83.00 362 ARG A CA 1
ATOM 2793 C C . ARG A 1 362 ? -7.097 -2.444 22.224 1.00 83.00 362 ARG A C 1
ATOM 2795 O O . ARG A 1 362 ? -6.637 -1.834 23.187 1.00 83.00 362 ARG A O 1
ATOM 2802 N N . PHE A 1 363 ? -6.527 -2.418 21.023 1.00 85.38 363 PHE A N 1
ATOM 2803 C CA . PHE A 1 363 ? -5.235 -1.798 20.745 1.00 85.38 363 PHE A CA 1
ATOM 2804 C C . PHE A 1 363 ? -5.328 -0.763 19.634 1.00 85.38 363 PHE A C 1
ATOM 2806 O O . PHE A 1 363 ? -6.128 -0.877 18.713 1.00 85.38 363 PHE A O 1
ATOM 2813 N N . THR A 1 364 ? -4.457 0.245 19.696 1.00 84.25 364 THR A N 1
ATOM 2814 C CA . THR A 1 364 ? -4.356 1.239 18.625 1.00 84.25 364 THR A CA 1
ATOM 2815 C C . THR A 1 364 ? -3.744 0.623 17.368 1.00 84.25 364 THR A C 1
ATOM 2817 O O . THR A 1 364 ? -2.902 -0.274 17.439 1.00 84.25 364 THR A O 1
ATOM 2820 N N . THR A 1 365 ? -4.085 1.184 16.206 1.00 81.94 365 THR A N 1
ATOM 2821 C CA . THR A 1 365 ? -3.503 0.800 14.905 1.00 81.94 365 THR A CA 1
ATOM 2822 C C . THR A 1 365 ? -1.968 0.799 14.930 1.00 81.94 365 THR A C 1
ATOM 2824 O O . THR A 1 365 ? -1.346 -0.140 14.438 1.00 81.94 365 THR A O 1
ATOM 2827 N N . ALA A 1 366 ? -1.349 1.807 15.555 1.00 83.12 366 ALA A N 1
ATOM 2828 C CA . ALA A 1 366 ? 0.105 1.900 15.686 1.00 83.12 366 ALA A CA 1
ATOM 2829 C C . ALA A 1 366 ? 0.698 0.792 16.578 1.00 83.12 366 ALA A C 1
ATOM 2831 O O . ALA A 1 366 ? 1.785 0.291 16.298 1.00 83.12 366 ALA A O 1
ATOM 2832 N N . THR A 1 367 ? -0.013 0.358 17.626 1.00 87.56 367 THR A N 1
ATOM 2833 C CA . THR A 1 367 ? 0.411 -0.773 18.471 1.00 87.56 367 THR A CA 1
ATOM 2834 C C . THR A 1 367 ? 0.331 -2.089 17.702 1.00 87.56 367 THR A C 1
ATOM 2836 O O . THR A 1 367 ? 1.289 -2.858 17.702 1.00 87.56 367 THR A O 1
ATOM 2839 N N . ILE A 1 368 ? -0.775 -2.330 16.994 1.00 88.50 368 ILE A N 1
ATOM 2840 C CA . ILE A 1 368 ? -0.962 -3.541 16.181 1.00 88.50 368 ILE A CA 1
ATOM 2841 C C . ILE A 1 368 ? 0.111 -3.620 15.090 1.00 88.50 368 ILE A C 1
ATOM 2843 O O . ILE A 1 368 ? 0.731 -4.666 14.908 1.00 88.50 368 ILE A O 1
ATOM 2847 N N . MET A 1 369 ? 0.386 -2.509 14.402 1.00 90.62 369 MET A N 1
ATOM 2848 C CA . MET A 1 369 ? 1.429 -2.452 13.377 1.00 90.62 369 MET A CA 1
ATOM 2849 C C . MET A 1 369 ? 2.838 -2.642 13.931 1.00 90.62 369 MET A C 1
ATOM 2851 O O . MET A 1 369 ? 3.636 -3.328 13.293 1.00 90.62 369 MET A O 1
ATOM 2855 N N . LEU A 1 370 ? 3.137 -2.087 15.110 1.00 92.81 370 LEU A N 1
ATOM 2856 C CA . LEU A 1 370 ? 4.406 -2.323 15.795 1.00 92.81 370 LEU A CA 1
ATOM 2857 C C . LEU A 1 370 ? 4.605 -3.815 16.075 1.00 92.81 370 LEU A C 1
ATOM 2859 O O . LEU A 1 370 ? 5.647 -4.358 15.724 1.00 92.81 370 LEU A O 1
ATOM 2863 N N . TRP A 1 371 ? 3.606 -4.485 16.656 1.00 93.62 371 TRP A N 1
ATOM 2864 C CA . TRP A 1 371 ? 3.682 -5.922 16.932 1.00 93.62 371 TRP A CA 1
ATOM 2865 C C . TRP A 1 371 ? 3.788 -6.747 15.655 1.00 93.62 371 TRP A C 1
ATOM 2867 O O . TRP A 1 371 ? 4.647 -7.619 15.575 1.00 93.62 371 TRP A O 1
ATOM 2877 N N . ARG A 1 372 ? 2.990 -6.441 14.627 1.00 92.56 372 ARG A N 1
ATOM 2878 C CA . ARG A 1 372 ? 3.069 -7.124 13.331 1.00 92.56 372 ARG A CA 1
ATOM 2879 C C . ARG A 1 372 ? 4.474 -7.027 12.740 1.00 92.56 372 ARG A C 1
ATOM 2881 O O . ARG A 1 372 ? 5.097 -8.045 12.470 1.00 92.56 372 ARG A O 1
ATOM 2888 N N . CYS A 1 373 ? 4.979 -5.805 12.574 1.00 93.56 373 CYS A N 1
ATOM 2889 C CA . CYS A 1 373 ? 6.276 -5.556 11.949 1.00 93.56 373 CYS A CA 1
ATOM 2890 C C . CYS A 1 373 ? 7.439 -6.058 12.819 1.00 93.56 373 CYS A C 1
ATOM 2892 O O . CYS A 1 373 ? 8.425 -6.577 12.296 1.00 93.56 373 CYS A O 1
ATOM 2894 N N . GLY A 1 374 ? 7.319 -5.938 14.143 1.00 95.00 374 GLY A N 1
ATOM 2895 C CA . GLY A 1 374 ? 8.305 -6.420 15.108 1.00 95.00 374 GLY A CA 1
ATOM 2896 C C . GLY A 1 374 ? 8.416 -7.942 15.115 1.00 95.00 374 GLY A C 1
ATOM 2897 O O . GLY A 1 374 ? 9.523 -8.465 15.026 1.00 95.00 374 GLY A O 1
ATOM 2898 N N . VAL A 1 375 ? 7.288 -8.659 15.132 1.00 94.38 375 VAL A N 1
ATOM 2899 C CA . VAL A 1 375 ? 7.269 -10.127 15.039 1.00 94.38 375 VAL A CA 1
ATOM 2900 C C . VAL A 1 375 ? 7.803 -10.587 13.686 1.00 94.38 375 VAL A C 1
ATOM 2902 O O . VAL A 1 375 ? 8.639 -11.484 13.659 1.00 94.38 375 VAL A O 1
ATOM 2905 N N . THR A 1 376 ? 7.421 -9.940 12.579 1.00 92.38 376 THR A N 1
ATOM 2906 C CA . THR A 1 376 ? 8.000 -10.245 11.258 1.00 92.38 376 THR A CA 1
ATOM 2907 C C . THR A 1 376 ? 9.507 -10.067 11.236 1.00 92.38 376 THR A C 1
ATOM 2909 O O . THR A 1 376 ? 10.217 -10.959 10.784 1.00 92.38 376 THR A O 1
ATOM 2912 N N . THR A 1 377 ? 10.011 -8.972 11.798 1.00 93.50 377 THR A N 1
ATOM 2913 C CA . THR A 1 377 ? 11.455 -8.737 11.917 1.00 93.50 377 THR A CA 1
ATOM 2914 C C . THR A 1 377 ? 12.127 -9.834 12.741 1.00 93.50 377 THR A C 1
ATOM 2916 O O . THR A 1 377 ? 13.115 -10.412 12.300 1.00 93.50 377 THR A O 1
ATOM 2919 N N . MET A 1 378 ? 11.574 -10.153 13.913 1.00 95.12 378 MET A N 1
ATOM 2920 C CA . MET A 1 378 ? 12.125 -11.148 14.835 1.00 95.12 378 MET A CA 1
ATOM 2921 C C . MET A 1 378 ? 12.153 -12.559 14.232 1.00 95.12 378 MET A C 1
ATOM 2923 O O . MET A 1 378 ? 13.134 -13.271 14.416 1.00 95.12 378 MET A O 1
ATOM 2927 N N . PHE A 1 379 ? 11.100 -12.962 13.517 1.00 92.12 379 PHE A N 1
ATOM 2928 C CA . PHE A 1 379 ? 10.999 -14.291 12.907 1.00 92.12 379 PHE A CA 1
ATOM 2929 C C . PHE A 1 379 ? 11.798 -14.407 11.609 1.00 92.12 379 PHE A C 1
ATOM 2931 O O . PHE A 1 379 ? 12.385 -15.456 11.358 1.00 92.12 379 PHE A O 1
ATOM 2938 N N . MET A 1 380 ? 11.850 -13.354 10.788 1.00 90.50 380 MET A N 1
ATOM 2939 C CA . MET A 1 380 ? 12.616 -13.389 9.540 1.00 90.50 380 MET A CA 1
ATOM 2940 C C . MET A 1 380 ? 14.124 -13.306 9.773 1.00 90.50 380 MET A C 1
ATOM 2942 O O . MET A 1 380 ? 14.860 -13.956 9.041 1.00 90.50 380 MET A O 1
ATOM 2946 N N . LEU A 1 381 ? 14.592 -12.567 10.786 1.00 91.62 381 LEU A N 1
ATOM 2947 C CA . LEU A 1 381 ? 16.023 -12.370 11.053 1.00 91.62 381 LEU A CA 1
ATOM 2948 C C . LEU A 1 381 ? 16.850 -13.676 11.104 1.00 91.62 381 LEU A C 1
ATOM 2950 O O . LEU A 1 381 ? 17.876 -13.722 10.430 1.00 91.62 381 LEU A O 1
ATOM 2954 N N . PRO A 1 382 ? 16.453 -14.738 11.840 1.00 91.62 382 PRO A N 1
ATOM 2955 C CA . PRO A 1 382 ? 17.207 -15.992 11.854 1.00 91.62 382 PRO A CA 1
ATOM 2956 C C . PRO A 1 382 ? 17.041 -16.823 10.577 1.00 91.62 382 PRO A C 1
ATOM 2958 O O . PRO A 1 382 ? 17.880 -17.669 10.311 1.00 91.62 382 PRO A O 1
ATOM 2961 N N . ILE A 1 383 ? 15.976 -16.618 9.800 1.00 89.44 383 ILE A N 1
ATOM 2962 C CA . ILE A 1 383 ? 15.661 -17.420 8.607 1.00 89.44 383 ILE A CA 1
ATOM 2963 C C . ILE A 1 383 ? 16.374 -16.864 7.366 1.00 89.44 383 ILE A C 1
ATOM 2965 O O . ILE A 1 383 ? 16.864 -17.625 6.535 1.00 89.44 383 ILE A O 1
ATOM 2969 N N . LEU A 1 384 ? 16.451 -15.536 7.248 1.00 89.31 384 LEU A N 1
ATOM 2970 C CA . LEU A 1 384 ? 16.933 -14.821 6.064 1.00 89.31 384 LEU A CA 1
ATOM 2971 C C . LEU A 1 384 ? 18.315 -15.278 5.567 1.00 89.31 384 LEU A C 1
ATOM 2973 O O . LEU A 1 384 ? 18.429 -15.527 4.371 1.00 89.31 384 LEU A O 1
ATOM 2977 N N . PRO A 1 385 ? 19.337 -15.458 6.430 1.00 89.31 385 PRO A N 1
ATOM 2978 C CA . PRO A 1 385 ? 20.669 -15.879 5.989 1.00 89.31 385 PRO A CA 1
ATOM 2979 C C . PRO A 1 385 ? 20.716 -17.274 5.349 1.00 89.31 385 PRO A C 1
ATOM 2981 O O . PRO A 1 385 ? 21.697 -17.600 4.692 1.00 89.31 385 PRO A O 1
ATOM 2984 N N . PHE A 1 386 ? 19.688 -18.105 5.559 1.00 89.06 386 PHE A N 1
ATOM 2985 C CA . PHE A 1 386 ? 19.592 -19.443 4.968 1.00 89.06 386 PHE A CA 1
ATOM 2986 C C . PHE A 1 386 ? 18.836 -19.463 3.635 1.00 89.06 386 PHE A C 1
ATOM 2988 O O . PHE A 1 386 ? 18.963 -20.430 2.890 1.00 89.06 386 PHE A O 1
ATOM 2995 N N . ILE A 1 387 ? 18.026 -18.436 3.359 1.00 86.50 387 ILE A N 1
ATOM 2996 C CA . ILE A 1 387 ? 17.176 -18.360 2.160 1.00 86.50 387 ILE A CA 1
ATOM 2997 C C . ILE A 1 387 ? 17.757 -17.388 1.129 1.00 86.50 387 ILE A C 1
ATOM 2999 O O . ILE A 1 387 ? 17.645 -17.630 -0.068 1.00 86.50 387 ILE A O 1
ATOM 3003 N N . GLU A 1 388 ? 18.361 -16.291 1.582 1.00 85.94 388 GLU A N 1
ATOM 3004 C CA . GLU A 1 388 ? 18.801 -15.187 0.731 1.00 85.94 388 GLU A CA 1
ATOM 3005 C C . GLU A 1 388 ? 20.330 -15.142 0.650 1.00 85.94 388 GLU A C 1
ATOM 3007 O O . GLU A 1 388 ? 21.014 -15.019 1.666 1.00 85.94 388 GLU A O 1
ATOM 3012 N N . GLU A 1 389 ? 20.877 -15.171 -0.569 1.00 83.94 389 GLU A N 1
ATOM 3013 C CA . GLU A 1 389 ? 22.325 -15.028 -0.794 1.00 83.94 389 GLU A CA 1
ATOM 3014 C C . GLU A 1 389 ? 22.836 -13.634 -0.406 1.00 83.94 389 GLU A C 1
ATOM 3016 O O . GLU A 1 389 ? 23.992 -13.459 -0.011 1.00 83.94 389 GLU A O 1
ATOM 3021 N N . ARG A 1 390 ? 21.971 -12.618 -0.528 1.00 86.56 390 ARG A N 1
ATOM 3022 C CA . ARG A 1 390 ? 22.274 -11.224 -0.202 1.00 86.56 390 ARG A CA 1
ATOM 3023 C C . ARG A 1 390 ? 21.185 -10.627 0.668 1.00 86.56 390 ARG A C 1
ATOM 3025 O O . ARG A 1 390 ? 20.037 -10.500 0.260 1.00 86.56 390 ARG A O 1
ATOM 3032 N N . LEU A 1 391 ? 21.591 -10.197 1.858 1.00 86.38 391 LEU A N 1
ATOM 3033 C CA . LEU A 1 391 ? 20.692 -9.576 2.826 1.00 86.38 391 LEU A CA 1
ATOM 3034 C C . LEU A 1 391 ? 20.491 -8.087 2.542 1.00 86.38 391 LEU A C 1
ATOM 3036 O O . LEU A 1 391 ? 19.377 -7.599 2.659 1.00 86.38 391 LEU A O 1
ATOM 3040 N N . PHE A 1 392 ? 21.552 -7.377 2.148 1.00 90.38 392 PHE A N 1
ATOM 3041 C CA . PHE A 1 392 ? 21.546 -5.922 1.999 1.00 90.38 392 PHE A CA 1
ATOM 3042 C C . PHE A 1 392 ? 21.717 -5.502 0.534 1.00 90.38 392 PHE A C 1
ATOM 3044 O O . PHE A 1 392 ? 22.525 -6.112 -0.174 1.00 90.38 392 PHE A O 1
ATOM 3051 N N . PRO A 1 393 ? 21.022 -4.439 0.083 1.00 87.56 393 PRO A N 1
ATOM 3052 C CA . PRO A 1 393 ? 21.265 -3.856 -1.231 1.00 87.56 393 PRO A CA 1
ATOM 3053 C C . PRO A 1 393 ? 22.651 -3.205 -1.267 1.00 87.56 393 PRO A C 1
ATOM 3055 O O . PRO A 1 393 ? 23.135 -2.662 -0.266 1.00 87.56 393 PRO A O 1
ATOM 3058 N N . TYR A 1 394 ? 23.292 -3.256 -2.430 1.00 87.44 394 TYR A N 1
ATOM 3059 C CA . TYR A 1 394 ? 24.638 -2.711 -2.624 1.00 87.44 394 TYR A CA 1
ATOM 3060 C C . TYR A 1 394 ? 24.610 -1.292 -3.194 1.00 87.44 394 TYR A C 1
ATOM 3062 O O . TYR A 1 394 ? 25.624 -0.595 -3.136 1.00 87.44 394 TYR A O 1
ATOM 3070 N N . SER A 1 395 ? 23.474 -0.849 -3.740 1.00 89.38 395 SER A N 1
ATOM 3071 C CA . SER A 1 395 ? 23.325 0.494 -4.287 1.00 89.38 395 SER A CA 1
ATOM 3072 C C . SER A 1 395 ? 22.502 1.404 -3.370 1.00 89.38 395 SER A C 1
ATOM 3074 O O . SER A 1 395 ? 21.640 0.977 -2.596 1.00 89.38 395 SER A O 1
ATOM 3076 N N . TRP A 1 396 ? 22.741 2.713 -3.483 1.00 85.88 396 TRP A N 1
ATOM 3077 C CA . TRP A 1 396 ? 21.909 3.717 -2.816 1.00 85.88 396 TRP A CA 1
ATOM 3078 C C . TRP A 1 396 ? 20.469 3.709 -3.354 1.00 85.88 396 TRP A C 1
ATOM 3080 O O . TRP A 1 396 ? 19.538 4.037 -2.620 1.00 85.88 396 TRP A O 1
ATOM 3090 N N . MET A 1 397 ? 20.282 3.324 -4.622 1.00 82.75 397 MET A N 1
ATOM 3091 C CA . MET A 1 397 ? 18.977 3.266 -5.275 1.00 82.75 397 MET A CA 1
ATOM 3092 C C . MET A 1 397 ? 18.136 2.117 -4.700 1.00 82.75 397 MET A C 1
ATOM 3094 O O . MET A 1 397 ? 16.957 2.321 -4.407 1.00 82.75 397 MET A O 1
ATOM 3098 N N . GLY A 1 398 ? 18.750 0.962 -4.421 1.00 84.81 398 GLY A N 1
ATOM 3099 C CA . GLY A 1 398 ? 18.115 -0.143 -3.701 1.00 84.81 398 GLY A CA 1
ATOM 3100 C C . GLY A 1 398 ? 17.653 0.278 -2.304 1.00 84.81 398 GLY A C 1
ATOM 3101 O O . GLY A 1 398 ? 16.488 0.096 -1.947 1.00 84.81 398 GLY A O 1
ATOM 3102 N N . TRP A 1 399 ? 18.517 0.953 -1.534 1.00 89.00 399 TRP A N 1
ATOM 3103 C CA . TRP A 1 399 ? 18.130 1.517 -0.233 1.00 89.00 399 TRP A CA 1
ATOM 3104 C C . TRP A 1 399 ? 17.002 2.546 -0.334 1.00 89.00 399 TRP A C 1
ATOM 3106 O O . TRP A 1 399 ? 16.082 2.520 0.486 1.00 89.00 399 TRP A O 1
ATOM 3116 N N . PHE A 1 400 ? 17.038 3.429 -1.334 1.00 88.62 400 PHE A N 1
ATOM 3117 C CA . PHE A 1 400 ? 15.978 4.405 -1.573 1.00 88.62 400 PHE A CA 1
ATOM 3118 C C . PHE A 1 400 ? 14.626 3.717 -1.789 1.00 88.62 400 PHE A C 1
ATOM 3120 O O . PHE A 1 400 ? 13.655 4.072 -1.119 1.00 88.62 400 PHE A O 1
ATOM 3127 N N . PHE A 1 401 ? 14.555 2.707 -2.662 1.00 84.81 401 PHE A N 1
ATOM 3128 C CA . PHE A 1 401 ? 13.307 1.990 -2.918 1.00 84.81 401 PHE A CA 1
ATOM 3129 C C . PHE A 1 401 ? 12.822 1.209 -1.698 1.00 84.81 401 PHE A C 1
ATOM 3131 O O . PHE A 1 401 ? 11.634 1.271 -1.390 1.00 84.81 401 PHE A O 1
ATOM 3138 N N . ILE A 1 402 ? 13.713 0.564 -0.944 1.00 88.06 402 ILE A N 1
ATOM 3139 C CA . ILE A 1 402 ? 13.358 -0.122 0.306 1.00 88.06 402 ILE A CA 1
ATOM 3140 C C . ILE A 1 402 ? 12.783 0.855 1.336 1.00 88.06 402 ILE A C 1
ATOM 3142 O O . ILE A 1 402 ? 11.726 0.591 1.913 1.00 88.06 402 ILE A O 1
ATOM 3146 N N . ILE A 1 403 ? 13.449 1.990 1.571 1.00 88.56 403 ILE A N 1
ATOM 3147 C CA . ILE A 1 403 ? 12.993 3.007 2.532 1.00 88.56 403 ILE A CA 1
ATOM 3148 C C . ILE A 1 403 ? 11.666 3.606 2.063 1.00 88.56 403 ILE A C 1
ATOM 3150 O O . ILE A 1 403 ? 10.735 3.752 2.859 1.00 88.56 403 ILE A O 1
ATOM 3154 N N . PHE A 1 404 ? 11.536 3.902 0.770 1.00 85.50 404 PHE A N 1
ATOM 3155 C CA . PHE A 1 404 ? 10.295 4.403 0.192 1.00 85.50 404 PHE A CA 1
ATOM 3156 C C . PHE A 1 404 ? 9.159 3.387 0.343 1.00 85.50 404 PHE A C 1
ATOM 3158 O O . PHE A 1 404 ? 8.074 3.736 0.806 1.00 85.50 404 PHE A O 1
ATOM 3165 N N . GLN A 1 405 ? 9.403 2.109 0.050 1.00 88.31 405 GLN A N 1
ATOM 3166 C CA . GLN A 1 405 ? 8.439 1.040 0.282 1.00 88.31 405 GLN A CA 1
ATOM 3167 C C . GLN A 1 405 ? 8.096 0.913 1.779 1.00 88.31 405 GLN A C 1
ATOM 3169 O O . GLN A 1 405 ? 6.931 0.696 2.119 1.00 88.31 405 GLN A O 1
ATOM 3174 N N . ALA A 1 406 ? 9.058 1.077 2.690 1.00 86.69 406 ALA A N 1
ATOM 3175 C CA . ALA A 1 406 ? 8.821 1.009 4.132 1.00 86.69 406 ALA A CA 1
ATOM 3176 C C . ALA A 1 406 ? 7.916 2.136 4.624 1.00 86.69 406 ALA A C 1
ATOM 3178 O O . ALA A 1 406 ? 6.937 1.888 5.322 1.00 86.69 406 ALA A O 1
ATOM 3179 N N . LEU A 1 407 ? 8.175 3.373 4.223 1.00 83.81 407 LEU A N 1
ATOM 3180 C CA . LEU A 1 407 ? 7.370 4.507 4.670 1.00 83.81 407 LEU A CA 1
ATOM 3181 C C . LEU A 1 407 ? 6.022 4.571 3.942 1.00 83.81 407 LEU A C 1
ATOM 3183 O O . LEU A 1 407 ? 4.976 4.761 4.564 1.00 83.81 407 LEU A O 1
ATOM 3187 N N . PHE A 1 408 ? 6.023 4.378 2.626 1.00 84.81 408 PHE A N 1
ATOM 3188 C CA . PHE A 1 408 ? 4.837 4.588 1.804 1.00 84.81 408 PHE A CA 1
ATOM 3189 C C . PHE A 1 408 ? 3.936 3.351 1.753 1.00 84.81 408 PHE A C 1
ATOM 3191 O O . PHE A 1 408 ? 2.741 3.441 2.025 1.00 84.81 408 PHE A O 1
ATOM 3198 N N . CYS A 1 409 ? 4.489 2.170 1.469 1.00 85.75 409 CYS A N 1
ATOM 3199 C CA . CYS A 1 409 ? 3.688 0.950 1.331 1.00 85.75 409 CYS A CA 1
ATOM 3200 C C . CYS A 1 409 ? 3.384 0.310 2.692 1.00 85.75 409 CYS A C 1
ATOM 3202 O O . CYS A 1 409 ? 2.256 -0.121 2.935 1.00 85.75 409 CYS A O 1
ATOM 3204 N N . GLN A 1 410 ? 4.379 0.238 3.582 1.00 88.62 410 GLN A N 1
ATOM 3205 C CA . GLN A 1 410 ? 4.231 -0.436 4.872 1.00 88.62 410 GLN A CA 1
ATOM 3206 C C . GLN A 1 410 ? 3.634 0.486 5.942 1.00 88.62 410 GLN A C 1
ATOM 3208 O O . GLN A 1 410 ? 2.584 0.167 6.487 1.00 88.62 410 GLN A O 1
ATOM 3213 N N . VAL A 1 411 ? 4.243 1.635 6.243 1.00 83.44 411 VAL A N 1
ATOM 3214 C CA . VAL A 1 411 ? 3.726 2.521 7.302 1.00 83.44 411 VAL A CA 1
ATOM 3215 C C . VAL A 1 411 ? 2.403 3.161 6.882 1.00 83.44 411 VAL A C 1
ATOM 3217 O O . VAL A 1 411 ? 1.411 3.020 7.594 1.00 83.44 411 VAL A O 1
ATOM 3220 N N . LEU A 1 412 ? 2.357 3.825 5.723 1.00 81.12 412 LEU A N 1
ATOM 3221 C CA . LEU A 1 412 ? 1.143 4.504 5.265 1.00 81.12 412 LEU A CA 1
ATOM 3222 C C . LEU A 1 412 ? 0.111 3.516 4.704 1.00 81.12 412 LEU A C 1
ATOM 3224 O O . LEU A 1 412 ? -1.010 3.473 5.200 1.00 81.12 412 LEU A O 1
ATOM 3228 N N . GLY A 1 413 ? 0.474 2.688 3.721 1.00 79.38 413 GLY A N 1
ATOM 3229 C CA . GLY A 1 413 ? -0.455 1.743 3.092 1.00 79.38 413 GLY A CA 1
ATOM 3230 C C . GLY A 1 413 ? -1.037 0.716 4.066 1.00 79.38 413 GLY A C 1
ATOM 3231 O O . GLY A 1 413 ? -2.242 0.704 4.320 1.00 79.38 413 GLY A O 1
ATOM 3232 N N . GLN A 1 414 ? -0.196 -0.144 4.650 1.00 86.38 414 GLN A N 1
ATOM 3233 C CA . GLN A 1 414 ? -0.683 -1.168 5.584 1.00 86.38 414 GLN A CA 1
ATOM 3234 C C . GLN A 1 414 ? -1.259 -0.547 6.865 1.00 86.38 414 GLN A C 1
ATOM 3236 O O . GLN A 1 414 ? -2.251 -1.060 7.381 1.00 86.38 414 GLN A O 1
ATOM 3241 N N . GLY A 1 415 ? -0.715 0.579 7.341 1.00 84.00 415 GLY A N 1
ATOM 3242 C CA . GLY A 1 415 ? -1.294 1.332 8.456 1.00 84.00 415 GLY A CA 1
ATOM 3243 C C . GLY A 1 415 ? -2.727 1.794 8.183 1.00 84.00 415 GLY A C 1
ATOM 3244 O O . GLY A 1 415 ? -3.589 1.620 9.044 1.00 84.00 415 GLY A O 1
ATOM 3245 N N . LEU A 1 416 ? -3.016 2.306 6.981 1.00 83.19 416 LEU A N 1
ATOM 3246 C CA . LEU A 1 416 ? -4.368 2.704 6.577 1.00 83.19 416 LEU A CA 1
ATOM 3247 C C . LEU A 1 416 ? -5.306 1.507 6.364 1.00 83.19 416 LEU A C 1
ATOM 3249 O O . LEU A 1 416 ? -6.464 1.600 6.768 1.00 83.19 416 LEU A O 1
ATOM 3253 N N . ILE A 1 417 ? -4.835 0.370 5.825 1.00 86.25 417 ILE A N 1
ATOM 3254 C CA . ILE A 1 417 ? -5.634 -0.876 5.814 1.00 86.25 417 ILE A CA 1
ATOM 3255 C C . ILE A 1 417 ? -6.026 -1.246 7.238 1.00 86.25 417 ILE A C 1
ATOM 3257 O O . ILE A 1 417 ? -7.196 -1.496 7.520 1.00 86.25 417 ILE A O 1
ATOM 3261 N N . THR A 1 418 ? -5.063 -1.281 8.154 1.00 86.50 418 THR A N 1
ATOM 3262 C CA . THR A 1 418 ? -5.350 -1.672 9.531 1.00 86.50 418 THR A CA 1
ATOM 3263 C C . THR A 1 418 ? -6.259 -0.674 10.207 1.00 86.50 418 THR A C 1
ATOM 3265 O O . THR A 1 418 ? -7.222 -1.091 10.837 1.00 86.50 418 THR A O 1
ATOM 3268 N N . TYR A 1 419 ? -6.062 0.621 9.999 1.00 84.38 419 TYR A N 1
ATOM 3269 C CA . TYR A 1 419 ? -7.010 1.629 10.450 1.00 84.38 419 TYR A CA 1
ATOM 3270 C C . TYR A 1 419 ? -8.415 1.418 9.867 1.00 84.38 419 TYR A C 1
ATOM 3272 O O . TYR A 1 419 ? -9.392 1.529 10.603 1.00 84.38 419 TYR A O 1
ATOM 3280 N N . SER A 1 420 ? -8.550 1.037 8.594 1.00 82.75 420 SER A N 1
ATOM 3281 C CA . SER A 1 420 ? -9.858 0.717 8.010 1.00 82.75 420 SER A CA 1
ATOM 3282 C C . SER A 1 420 ? -10.531 -0.472 8.708 1.00 82.75 420 SER A C 1
ATOM 3284 O O . SER A 1 420 ? -11.735 -0.421 8.944 1.00 82.75 420 SER A O 1
ATOM 3286 N N . LEU A 1 421 ? -9.755 -1.466 9.163 1.00 84.62 421 LEU A N 1
ATOM 3287 C CA . LEU A 1 421 ? -10.232 -2.608 9.961 1.00 84.62 421 LEU A CA 1
ATOM 3288 C C . LEU A 1 421 ? -10.700 -2.229 11.376 1.00 84.62 421 LEU A C 1
ATOM 3290 O O . LEU A 1 421 ? -11.272 -3.071 12.057 1.00 84.62 421 LEU A O 1
ATOM 3294 N N . SER A 1 422 ? -10.473 -0.993 11.838 1.00 82.62 422 SER A N 1
ATOM 3295 C CA . SER A 1 422 ? -11.088 -0.494 13.083 1.00 82.62 422 SER A CA 1
ATOM 3296 C C . SER A 1 422 ? -12.536 -0.027 12.899 1.00 82.62 422 SER A C 1
ATOM 3298 O O . SER A 1 422 ? -13.181 0.366 13.867 1.00 82.62 422 SER A O 1
ATOM 3300 N N . ARG A 1 423 ? -13.030 0.011 11.652 1.00 80.19 423 ARG A N 1
ATOM 3301 C CA . ARG A 1 423 ? -14.352 0.567 11.302 1.00 80.19 423 ARG A CA 1
ATOM 3302 C C . ARG A 1 423 ? -15.137 -0.275 10.309 1.00 80.19 423 ARG A C 1
ATOM 3304 O O . ARG A 1 423 ? -16.363 -0.224 10.293 1.00 80.19 423 ARG A O 1
ATOM 3311 N N . LEU A 1 424 ? -14.427 -1.005 9.458 1.00 82.56 424 LEU A N 1
ATOM 3312 C CA . LEU A 1 424 ? -14.967 -1.911 8.459 1.00 82.56 424 LEU A CA 1
ATOM 3313 C C . LEU A 1 424 ? -14.662 -3.347 8.854 1.00 82.56 424 LEU A C 1
ATOM 3315 O O . LEU A 1 424 ? -13.606 -3.640 9.417 1.00 82.56 424 LEU A O 1
ATOM 3319 N N . SER A 1 425 ? -15.569 -4.252 8.500 1.00 83.50 425 SER A N 1
ATOM 3320 C CA . SER A 1 425 ? -15.328 -5.678 8.681 1.00 83.50 425 SER A CA 1
ATOM 3321 C C . SER A 1 425 ? -14.150 -6.166 7.830 1.00 83.50 425 SER A C 1
ATOM 3323 O O . SER A 1 425 ? -13.945 -5.694 6.707 1.00 83.50 425 SER A O 1
ATOM 3325 N N . SER A 1 426 ? -13.396 -7.158 8.318 1.00 82.50 426 SER A N 1
ATOM 3326 C CA . SER A 1 426 ? -12.327 -7.794 7.529 1.00 82.50 426 SER A CA 1
ATOM 3327 C C . SER A 1 426 ? -12.822 -8.321 6.187 1.00 82.50 426 SER A C 1
ATOM 3329 O O . SER A 1 426 ? -12.091 -8.227 5.208 1.00 82.50 426 SER A O 1
ATOM 3331 N N . GLY A 1 427 ? -14.069 -8.800 6.111 1.00 83.50 427 GLY A N 1
ATOM 3332 C CA . GLY A 1 427 ? -14.697 -9.229 4.860 1.00 83.50 427 GLY A CA 1
ATOM 3333 C C . GLY A 1 427 ? -14.779 -8.106 3.827 1.00 83.50 427 GLY A C 1
ATOM 3334 O O . GLY A 1 427 ? -14.341 -8.289 2.693 1.00 83.50 427 GLY A O 1
ATOM 3335 N N . VAL A 1 428 ? -15.273 -6.924 4.212 1.00 82.62 428 VAL A N 1
ATOM 3336 C CA . VAL A 1 428 ? -15.339 -5.767 3.302 1.00 82.62 428 VAL A CA 1
ATOM 3337 C C . VAL A 1 428 ? -13.950 -5.273 2.916 1.00 82.62 428 VAL A C 1
ATOM 3339 O O . VAL A 1 428 ? -13.714 -4.965 1.743 1.00 82.62 428 VAL A O 1
ATOM 3342 N N . VAL A 1 429 ? -13.020 -5.228 3.873 1.00 86.69 429 VAL A N 1
ATOM 3343 C CA . VAL A 1 429 ? -11.628 -4.859 3.593 1.00 86.69 429 VAL A CA 1
ATOM 3344 C C . VAL A 1 429 ? -11.025 -5.826 2.578 1.00 86.69 429 VAL A C 1
ATOM 3346 O O . VAL A 1 429 ? -10.569 -5.379 1.532 1.00 86.69 429 VAL A O 1
ATOM 3349 N N . ALA A 1 430 ? -11.106 -7.136 2.817 1.00 86.06 430 ALA A N 1
ATOM 3350 C CA . ALA A 1 430 ? -10.547 -8.164 1.944 1.00 86.06 430 ALA A CA 1
ATOM 3351 C C . ALA A 1 430 ? -11.146 -8.130 0.529 1.00 86.06 430 ALA A C 1
ATOM 3353 O O . ALA A 1 430 ? -10.394 -8.130 -0.443 1.00 86.06 430 ALA A O 1
ATOM 3354 N N . VAL A 1 431 ? -12.473 -8.013 0.389 1.00 87.94 431 VAL A N 1
ATOM 3355 C CA . VAL A 1 431 ? -13.122 -7.874 -0.931 1.00 87.94 431 VAL A CA 1
ATOM 3356 C C . VAL A 1 431 ? -12.608 -6.643 -1.673 1.00 87.94 431 VAL A C 1
ATOM 3358 O O . VAL A 1 431 ? -12.329 -6.712 -2.865 1.00 87.94 431 VAL A O 1
ATOM 3361 N N . THR A 1 432 ? -12.422 -5.524 -0.975 1.00 86.88 432 THR A N 1
ATOM 3362 C CA . THR A 1 432 ? -11.906 -4.292 -1.587 1.00 86.88 432 THR A CA 1
ATOM 3363 C C . THR A 1 432 ? -10.439 -4.432 -2.016 1.00 86.88 432 THR A C 1
ATOM 3365 O O . THR A 1 432 ? -10.031 -3.832 -3.010 1.00 86.88 432 THR A O 1
ATOM 3368 N N . LEU A 1 433 ? -9.646 -5.262 -1.326 1.00 87.88 433 LEU A N 1
ATOM 3369 C CA . LEU A 1 433 ? -8.264 -5.563 -1.719 1.00 87.88 433 LEU A CA 1
ATOM 3370 C C . LEU A 1 433 ? -8.160 -6.349 -3.033 1.00 87.88 433 LEU A C 1
ATOM 3372 O O . LEU A 1 433 ? -7.089 -6.335 -3.633 1.00 87.88 433 LEU A O 1
ATOM 3376 N N . LEU A 1 434 ? -9.246 -6.940 -3.549 1.00 87.12 434 LEU A N 1
ATOM 3377 C CA . LEU A 1 434 ? -9.270 -7.520 -4.904 1.00 87.12 434 LEU A CA 1
ATOM 3378 C C . LEU A 1 434 ? -9.055 -6.479 -6.008 1.00 87.12 434 LEU A C 1
ATOM 3380 O O . LEU A 1 434 ? -8.766 -6.842 -7.142 1.00 87.12 434 LEU A O 1
ATOM 3384 N N . LEU A 1 435 ? -9.152 -5.185 -5.692 1.00 87.50 435 LEU A N 1
ATOM 3385 C CA . LEU A 1 435 ? -8.789 -4.111 -6.614 1.00 87.50 435 LEU A CA 1
ATOM 3386 C C . LEU A 1 435 ? -7.263 -3.942 -6.756 1.00 87.50 435 LEU A C 1
ATOM 3388 O O . LEU A 1 435 ? -6.794 -3.272 -7.676 1.00 87.50 435 LEU A O 1
ATOM 3392 N N . ASN A 1 436 ? -6.472 -4.543 -5.862 1.00 85.44 436 ASN A N 1
ATOM 3393 C CA . ASN A 1 436 ? -5.021 -4.382 -5.821 1.00 85.44 436 ASN A CA 1
ATOM 3394 C C . ASN A 1 436 ? -4.300 -4.847 -7.106 1.00 85.44 436 ASN A C 1
ATOM 3396 O O . ASN A 1 436 ? -3.484 -4.076 -7.612 1.00 85.44 436 ASN A O 1
ATOM 3400 N N . PRO A 1 437 ? -4.589 -6.030 -7.689 1.00 84.44 437 PRO A N 1
ATOM 3401 C CA . PRO A 1 437 ? -3.954 -6.465 -8.938 1.00 84.44 437 PRO A CA 1
ATOM 3402 C C . PRO A 1 437 ? -4.275 -5.532 -10.107 1.00 84.44 437 PRO A C 1
ATOM 3404 O O . PRO A 1 437 ? -3.399 -5.212 -10.911 1.00 84.44 437 PRO A O 1
ATOM 3407 N N . ALA A 1 438 ? -5.510 -5.027 -10.155 1.00 87.62 438 ALA A N 1
ATOM 3408 C CA . ALA A 1 438 ? -5.951 -4.093 -11.180 1.00 87.62 438 ALA A CA 1
ATOM 3409 C C . ALA A 1 438 ? -5.160 -2.782 -11.138 1.00 87.62 438 ALA A C 1
ATOM 3411 O O . ALA A 1 438 ? -4.555 -2.365 -12.128 1.00 87.62 438 ALA A O 1
ATOM 3412 N N . LEU A 1 439 ? -5.095 -2.162 -9.958 1.00 85.00 439 LEU A N 1
ATOM 3413 C CA . LEU A 1 439 ? -4.319 -0.943 -9.744 1.00 85.00 439 LEU A CA 1
ATOM 3414 C C . LEU A 1 439 ? -2.820 -1.182 -9.951 1.00 85.00 439 LEU A C 1
ATOM 3416 O O . LEU A 1 439 ? -2.143 -0.330 -10.522 1.00 85.00 439 LEU A O 1
ATOM 3420 N N . SER A 1 440 ? -2.301 -2.344 -9.551 1.00 83.31 440 SER A N 1
ATOM 3421 C CA . SER A 1 440 ? -0.898 -2.696 -9.772 1.00 83.31 440 SER A CA 1
ATOM 3422 C C . SER A 1 440 ? -0.574 -2.806 -11.262 1.00 83.31 440 SER A C 1
ATOM 3424 O O . SER A 1 440 ? 0.439 -2.272 -11.704 1.00 83.31 440 SER A O 1
ATOM 3426 N N . SER A 1 441 ? -1.478 -3.373 -12.067 1.00 83.75 441 SER A N 1
ATOM 3427 C CA . SER A 1 441 ? -1.343 -3.413 -13.528 1.00 83.75 441 SER A CA 1
ATOM 3428 C C . SER A 1 441 ? -1.365 -2.016 -14.156 1.00 83.75 441 SER A C 1
ATOM 3430 O O . SER A 1 441 ? -0.613 -1.756 -15.092 1.00 83.75 441 SER A O 1
ATOM 3432 N N . ILE A 1 442 ? -2.175 -1.092 -13.628 1.00 84.38 442 ILE A N 1
ATOM 3433 C CA . ILE A 1 442 ? -2.179 0.314 -14.066 1.00 84.38 442 ILE A CA 1
ATOM 3434 C C . ILE A 1 442 ? -0.841 0.987 -13.724 1.00 84.38 442 ILE A C 1
ATOM 3436 O O . ILE A 1 442 ? -0.268 1.689 -14.561 1.00 84.38 442 ILE A O 1
ATOM 3440 N N . PHE A 1 443 ? -0.293 0.746 -12.528 1.00 78.88 443 PHE A N 1
ATOM 3441 C CA . PHE A 1 443 ? 1.041 1.233 -12.171 1.00 78.88 443 PHE A CA 1
ATOM 3442 C C . PHE A 1 443 ? 2.138 0.601 -13.027 1.00 78.88 443 PHE A C 1
ATOM 3444 O O . PHE A 1 443 ? 3.073 1.298 -13.410 1.00 78.88 443 PHE A O 1
ATOM 3451 N N . ALA A 1 444 ? 2.036 -0.683 -13.362 1.00 77.44 444 ALA A N 1
ATOM 3452 C CA . ALA A 1 444 ? 2.989 -1.360 -14.232 1.00 77.44 444 ALA A CA 1
ATOM 3453 C C . ALA A 1 444 ? 2.951 -0.802 -15.664 1.00 77.44 444 ALA A C 1
ATOM 3455 O O . ALA A 1 444 ? 3.999 -0.537 -16.250 1.00 77.44 444 ALA A O 1
ATOM 3456 N N . TRP A 1 445 ? 1.769 -0.487 -16.196 1.00 82.94 445 TRP A N 1
ATOM 3457 C CA . TRP A 1 445 ? 1.634 0.260 -17.450 1.00 82.94 445 TRP A CA 1
ATOM 3458 C C . TRP A 1 445 ? 2.277 1.647 -17.371 1.00 82.94 445 TRP A C 1
ATOM 3460 O O . TRP A 1 445 ? 3.009 2.079 -18.268 1.00 82.94 445 TRP A O 1
ATOM 3470 N N . PHE A 1 446 ? 2.077 2.347 -16.257 1.00 78.12 446 PHE A N 1
ATOM 3471 C CA . PHE A 1 446 ? 2.671 3.660 -16.052 1.00 78.12 446 PHE A CA 1
ATOM 3472 C C . PHE A 1 446 ? 4.200 3.602 -15.899 1.00 78.12 446 PHE A C 1
ATOM 3474 O O . PHE A 1 446 ? 4.899 4.428 -16.473 1.00 78.12 446 PHE A O 1
ATOM 3481 N N . ILE A 1 447 ? 4.760 2.630 -15.187 1.00 75.06 447 ILE A N 1
ATOM 3482 C CA . ILE A 1 447 ? 6.201 2.577 -14.887 1.00 75.06 447 ILE A CA 1
ATOM 3483 C C . ILE A 1 447 ? 6.970 1.843 -15.990 1.00 75.06 447 ILE A C 1
ATOM 3485 O O . ILE A 1 447 ? 7.963 2.355 -16.500 1.00 75.06 447 ILE A O 1
ATOM 3489 N N . PHE A 1 448 ? 6.480 0.677 -16.403 1.00 79.38 448 PHE A N 1
ATOM 3490 C CA . PHE A 1 448 ? 7.161 -0.240 -17.321 1.00 79.38 448 PHE A CA 1
ATOM 3491 C C . PHE A 1 448 ? 6.612 -0.198 -18.751 1.00 79.38 448 PHE A C 1
ATOM 3493 O O . PHE A 1 448 ? 7.205 -0.788 -19.648 1.00 79.38 448 PHE A O 1
ATOM 3500 N N . SER A 1 449 ? 5.520 0.536 -19.001 1.00 83.50 449 SER A N 1
ATOM 3501 C CA . SER A 1 449 ? 4.840 0.569 -20.311 1.00 83.50 449 SER A CA 1
ATOM 3502 C C . SER A 1 449 ? 4.276 -0.792 -20.742 1.00 83.50 449 SER A C 1
ATOM 3504 O O . SER A 1 449 ? 4.099 -1.038 -21.933 1.00 83.50 449 SER A O 1
ATOM 3506 N N . GLU A 1 450 ? 3.960 -1.657 -19.774 1.00 80.06 450 GLU A N 1
ATOM 3507 C CA . GLU A 1 450 ? 3.246 -2.921 -19.995 1.00 80.06 450 GLU A CA 1
ATOM 3508 C C . GLU A 1 450 ? 1.823 -2.639 -20.499 1.00 80.06 450 GLU A C 1
ATOM 3510 O O . GLU A 1 450 ? 1.095 -1.865 -19.886 1.00 80.06 450 GLU A O 1
ATOM 3515 N N . GLN A 1 451 ? 1.418 -3.218 -21.631 1.00 83.38 451 GLN A N 1
ATOM 3516 C CA . GLN A 1 451 ? 0.110 -2.930 -22.228 1.00 83.38 451 GLN A CA 1
ATOM 3517 C C . GLN A 1 451 ? -1.037 -3.481 -21.366 1.00 83.38 451 GLN A C 1
ATOM 3519 O O . GLN A 1 451 ? -0.978 -4.620 -20.914 1.00 83.38 451 GLN A O 1
ATOM 3524 N N . VAL A 1 452 ? -2.090 -2.675 -21.180 1.00 83.31 452 VAL A N 1
ATOM 3525 C CA . VAL A 1 452 ? -3.349 -3.078 -20.527 1.00 83.31 452 VAL A CA 1
ATOM 3526 C C . VAL A 1 452 ? -4.412 -3.208 -21.608 1.00 83.31 452 VAL A C 1
ATOM 3528 O O . VAL A 1 452 ? -4.744 -2.225 -22.279 1.00 83.31 452 VAL A O 1
ATOM 3531 N N . GLY A 1 453 ? -4.903 -4.426 -21.811 1.00 87.25 453 GLY A N 1
ATOM 3532 C CA . GLY A 1 453 ? -5.868 -4.746 -22.856 1.00 87.25 453 GLY A CA 1
ATOM 3533 C C . GLY A 1 453 ? -7.285 -4.278 -22.519 1.00 87.25 453 GLY A C 1
ATOM 3534 O O . GLY A 1 453 ? -7.617 -3.968 -21.377 1.00 87.25 453 GLY A O 1
ATOM 3535 N N . LEU A 1 454 ? -8.173 -4.273 -23.517 1.00 89.12 454 LEU A N 1
ATOM 3536 C CA . LEU A 1 454 ? -9.600 -3.986 -23.299 1.00 89.12 454 LEU A CA 1
ATOM 3537 C C . LEU A 1 454 ? -10.266 -5.010 -22.367 1.00 89.12 454 LEU A C 1
ATOM 3539 O O . LEU A 1 454 ? -11.160 -4.654 -21.600 1.00 89.12 454 LEU A O 1
ATOM 3543 N N . PHE A 1 455 ? -9.816 -6.266 -22.417 1.00 89.56 455 PHE A N 1
ATOM 3544 C CA . PHE A 1 455 ? -10.288 -7.317 -21.520 1.00 89.56 455 PHE A CA 1
ATOM 3545 C C . PHE A 1 455 ? -9.953 -7.002 -20.054 1.00 89.56 455 PHE A C 1
ATOM 3547 O O . PHE A 1 455 ? -10.828 -7.106 -19.196 1.00 89.56 455 PHE A O 1
ATOM 3554 N N . ASP A 1 456 ? -8.743 -6.506 -19.779 1.00 86.50 456 ASP A N 1
ATOM 3555 C CA . ASP A 1 456 ? -8.327 -6.094 -18.435 1.00 86.50 456 ASP A CA 1
ATOM 3556 C C . ASP A 1 456 ? -9.257 -5.003 -17.886 1.00 86.50 456 ASP A C 1
ATOM 3558 O O . ASP A 1 456 ? -9.804 -5.139 -16.792 1.00 86.50 456 ASP A O 1
ATOM 3562 N N . TRP A 1 457 ? -9.553 -3.972 -18.685 1.00 89.75 457 TRP A N 1
ATOM 3563 C CA . TRP A 1 457 ? -10.499 -2.917 -18.302 1.00 89.75 457 TRP A CA 1
ATOM 3564 C C . TRP A 1 457 ? -11.906 -3.446 -18.001 1.00 89.75 457 TRP A C 1
ATOM 3566 O O . TRP A 1 457 ? -12.540 -2.992 -17.044 1.00 89.75 457 TRP A O 1
ATOM 3576 N N . ALA A 1 458 ? -12.390 -4.418 -18.777 1.00 92.81 458 ALA A N 1
ATOM 3577 C CA . ALA A 1 458 ? -13.679 -5.055 -18.523 1.00 92.81 458 ALA A CA 1
ATOM 3578 C C . ALA A 1 458 ? -13.671 -5.820 -17.190 1.00 92.81 458 ALA A C 1
ATOM 3580 O O . ALA A 1 458 ? -14.583 -5.650 -16.379 1.00 92.81 458 ALA A O 1
ATOM 3581 N N . THR A 1 459 ? -12.624 -6.603 -16.915 1.00 90.25 459 THR A N 1
ATOM 3582 C CA . THR A 1 459 ? -12.491 -7.313 -15.632 1.00 90.25 459 THR A CA 1
ATOM 3583 C C . THR A 1 459 ? -12.380 -6.351 -14.446 1.00 90.25 459 THR A C 1
ATOM 3585 O O . THR A 1 459 ? -12.999 -6.592 -13.411 1.00 90.25 459 THR A O 1
ATOM 3588 N N . PHE A 1 460 ? -11.713 -5.202 -14.605 1.00 90.75 460 PHE A N 1
ATOM 3589 C CA . PHE A 1 460 ? -11.646 -4.162 -13.571 1.00 90.75 460 PHE A CA 1
ATOM 3590 C C . PHE A 1 460 ? -13.017 -3.565 -13.264 1.00 90.75 460 PHE A C 1
ATOM 3592 O O . PHE A 1 460 ? -13.358 -3.374 -12.095 1.00 90.75 460 PHE A O 1
ATOM 3599 N N . ALA A 1 461 ? -13.829 -3.311 -14.293 1.00 92.69 461 ALA A N 1
ATOM 3600 C CA . ALA A 1 461 ? -15.199 -2.848 -14.108 1.00 92.69 461 ALA A CA 1
ATOM 3601 C C . ALA A 1 461 ? -16.040 -3.881 -13.339 1.00 92.69 461 ALA A C 1
ATOM 3603 O O . ALA A 1 461 ? -16.762 -3.513 -12.412 1.00 92.69 461 ALA A O 1
ATOM 3604 N N . VAL A 1 462 ? -15.898 -5.174 -13.657 1.00 93.81 462 VAL A N 1
ATOM 3605 C CA . VAL A 1 462 ? -16.573 -6.265 -12.931 1.00 93.81 462 VAL A CA 1
ATOM 3606 C C . VAL A 1 462 ? -16.146 -6.300 -11.460 1.00 93.81 462 VAL A C 1
ATOM 3608 O O . VAL A 1 462 ? -17.006 -6.356 -10.578 1.00 93.81 462 VAL A O 1
ATOM 3611 N N . VAL A 1 463 ? -14.844 -6.190 -11.175 1.00 90.88 463 VAL A N 1
ATOM 3612 C CA . VAL A 1 463 ? -14.321 -6.136 -9.798 1.00 90.88 463 VAL A CA 1
ATOM 3613 C C . VAL A 1 463 ? -14.915 -4.951 -9.031 1.00 90.88 463 VAL A C 1
ATOM 3615 O O . VAL A 1 463 ? -15.404 -5.129 -7.915 1.00 90.88 463 VAL A O 1
ATOM 3618 N N . LEU A 1 464 ? -14.948 -3.757 -9.630 1.00 89.38 464 LEU A N 1
ATOM 3619 C CA . LEU A 1 464 ? -15.523 -2.560 -9.006 1.00 89.38 464 LEU A CA 1
ATOM 3620 C C . LEU A 1 464 ? -17.019 -2.709 -8.704 1.00 89.38 464 LEU A C 1
ATOM 3622 O O . LEU A 1 464 ? -17.460 -2.308 -7.627 1.00 89.38 464 LEU A O 1
ATOM 3626 N N . VAL A 1 465 ? -17.792 -3.311 -9.613 1.00 90.50 465 VAL A N 1
ATOM 3627 C CA . VAL A 1 465 ? -19.220 -3.597 -9.390 1.00 90.50 465 VAL A CA 1
ATOM 3628 C C . VAL A 1 465 ? -19.404 -4.566 -8.220 1.00 90.50 465 VAL A C 1
ATOM 3630 O O . VAL A 1 465 ? -20.251 -4.328 -7.356 1.00 90.50 465 VAL A O 1
ATOM 3633 N N . GLY A 1 466 ? -18.590 -5.623 -8.147 1.00 85.81 466 GLY A N 1
ATOM 3634 C CA . GLY A 1 466 ? -18.619 -6.574 -7.034 1.00 85.81 466 GLY A CA 1
ATOM 3635 C C . GLY A 1 466 ? -18.282 -5.921 -5.689 1.00 85.81 466 GLY A C 1
ATOM 3636 O O . GLY A 1 466 ? -19.006 -6.109 -4.709 1.00 85.81 466 GLY A O 1
ATOM 3637 N N . ILE A 1 467 ? -17.244 -5.078 -5.654 1.00 86.88 467 ILE A N 1
ATOM 3638 C CA . ILE A 1 467 ? -16.853 -4.312 -4.460 1.00 86.88 467 ILE A CA 1
ATOM 3639 C C . ILE A 1 467 ? -17.969 -3.352 -4.037 1.00 86.88 467 ILE A C 1
ATOM 3641 O O . ILE A 1 467 ? -18.312 -3.304 -2.855 1.00 86.88 467 ILE A O 1
ATOM 3645 N N . TYR A 1 468 ? -18.562 -2.613 -4.979 1.00 86.38 468 TYR A N 1
ATOM 3646 C CA . TYR A 1 468 ? -19.671 -1.700 -4.697 1.00 86.38 468 TYR A CA 1
ATOM 3647 C C . TYR A 1 468 ? -20.854 -2.436 -4.058 1.00 86.38 468 TYR A C 1
ATOM 3649 O O . TY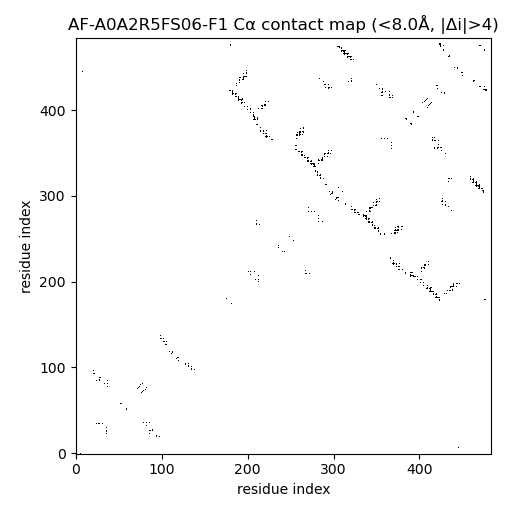R A 1 468 ? -21.379 -2.004 -3.029 1.00 86.38 468 TYR A O 1
ATOM 3657 N N . LEU A 1 469 ? -21.236 -3.586 -4.621 1.00 81.69 469 LEU A N 1
ATOM 3658 C CA . LEU A 1 469 ? -22.331 -4.389 -4.090 1.00 81.69 469 LEU A CA 1
ATOM 3659 C C . LEU A 1 469 ? -22.010 -4.920 -2.684 1.00 81.69 469 LEU A C 1
ATOM 3661 O O . LEU A 1 469 ? -22.859 -4.824 -1.795 1.00 81.69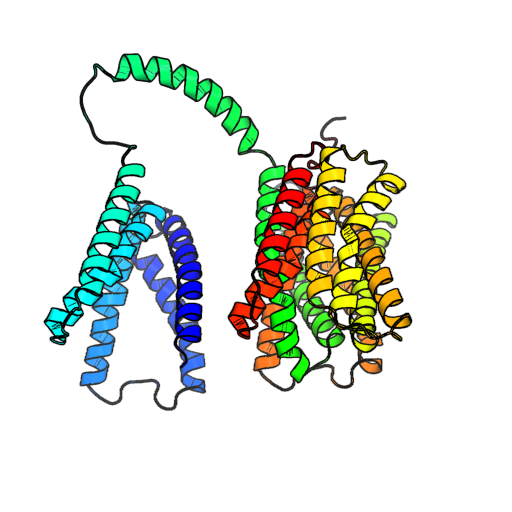 469 LEU A O 1
ATOM 3665 N N . ALA A 1 470 ? -20.780 -5.388 -2.452 1.00 79.44 470 ALA A N 1
ATOM 3666 C CA . ALA A 1 470 ? -20.344 -5.866 -1.143 1.00 79.44 470 ALA A CA 1
ATOM 3667 C C . ALA A 1 470 ? -20.307 -4.752 -0.080 1.00 79.44 470 ALA A C 1
ATOM 3669 O O . ALA A 1 470 ? -20.754 -4.968 1.047 1.00 79.44 470 ALA A O 1
ATOM 3670 N N . GLN A 1 471 ? -19.845 -3.548 -0.431 1.00 77.19 471 GLN A N 1
ATOM 3671 C CA . GLN A 1 471 ? -19.841 -2.384 0.469 1.00 77.19 471 GLN A CA 1
ATOM 3672 C C . GLN A 1 471 ? -21.250 -1.837 0.751 1.00 77.19 471 GLN A C 1
ATOM 3674 O O . GLN A 1 471 ? -21.498 -1.289 1.823 1.00 77.19 471 GLN A O 1
ATOM 3679 N N . SER A 1 472 ? -22.197 -2.017 -0.174 1.00 75.44 472 SER A N 1
ATOM 3680 C CA . SER A 1 472 ? -23.607 -1.652 0.033 1.00 75.44 472 SER A CA 1
ATOM 3681 C C . SER A 1 472 ? -24.370 -2.597 0.981 1.00 75.44 472 SER A C 1
ATOM 3683 O O . SER A 1 472 ? -25.552 -2.369 1.263 1.00 75.44 472 SER A O 1
ATOM 3685 N N . SER A 1 473 ? -23.717 -3.668 1.451 1.00 75.19 473 SER A N 1
ATOM 3686 C CA . SER A 1 473 ? -24.277 -4.603 2.430 1.00 75.19 473 SER A CA 1
ATOM 3687 C C . SER A 1 473 ? -24.428 -3.976 3.816 1.00 75.19 473 SER A C 1
ATOM 3689 O O . SER A 1 473 ? -23.662 -3.095 4.215 1.00 75.19 473 SER A O 1
ATOM 3691 N N . GLN A 1 474 ? -25.389 -4.468 4.600 1.00 58.62 474 GLN A N 1
ATOM 3692 C CA . GLN A 1 474 ? -25.505 -4.079 6.013 1.00 58.62 474 GLN A CA 1
ATOM 3693 C C . GLN A 1 474 ? -24.388 -4.696 6.876 1.00 58.62 474 GLN A C 1
ATOM 3695 O O . GLN A 1 474 ? -24.086 -4.182 7.950 1.00 58.62 474 GLN A O 1
ATOM 3700 N N . SER A 1 475 ? -23.712 -5.739 6.380 1.00 60.56 475 SER A N 1
ATOM 3701 C CA . SER A 1 475 ? -22.533 -6.372 6.999 1.00 60.56 475 SER A CA 1
ATOM 3702 C C . SER A 1 475 ? -21.238 -5.540 6.936 1.00 60.56 475 SER A C 1
ATOM 3704 O O . SER A 1 475 ? -20.184 -5.985 7.403 1.00 60.56 475 SER A O 1
ATOM 3706 N N . THR A 1 476 ? -21.296 -4.336 6.362 1.00 56.66 476 THR A N 1
ATOM 3707 C CA . THR A 1 476 ? -20.147 -3.433 6.209 1.00 56.66 476 THR A CA 1
ATOM 3708 C C . THR A 1 476 ? -19.668 -2.832 7.525 1.00 56.66 476 THR A C 1
ATOM 3710 O O . THR A 1 476 ? -18.464 -2.645 7.713 1.00 56.66 476 THR A O 1
ATOM 3713 N N . ILE A 1 477 ? -20.590 -2.546 8.444 1.00 60.44 477 ILE A N 1
ATOM 3714 C CA . ILE A 1 477 ? -20.284 -1.851 9.694 1.00 60.44 477 ILE A CA 1
ATOM 3715 C C . ILE A 1 477 ? -19.989 -2.885 10.780 1.00 60.44 477 ILE A C 1
ATOM 3717 O O . ILE A 1 477 ? -20.784 -3.796 11.016 1.00 60.44 477 ILE A O 1
ATOM 3721 N N . GLN A 1 478 ? -18.849 -2.740 11.461 1.00 59.12 478 GLN A N 1
ATOM 3722 C CA . GLN A 1 478 ? -18.625 -3.454 12.714 1.00 59.12 478 GLN A CA 1
ATOM 3723 C C . GLN A 1 478 ? -19.671 -2.977 13.721 1.00 59.12 478 GLN A C 1
ATOM 3725 O O . GLN A 1 478 ? -19.689 -1.801 14.075 1.00 59.12 478 GLN A O 1
ATOM 3730 N N . ILE A 1 479 ? -20.542 -3.876 14.183 1.00 48.91 479 ILE A N 1
ATOM 3731 C CA . ILE A 1 479 ? -21.397 -3.604 15.340 1.00 48.91 479 ILE A CA 1
ATOM 3732 C C . ILE A 1 479 ? -20.464 -3.554 16.553 1.00 48.91 479 ILE A C 1
ATOM 3734 O O . ILE A 1 479 ? -20.227 -4.557 17.223 1.00 48.91 479 ILE A O 1
ATOM 3738 N N . THR A 1 480 ? -19.852 -2.400 16.799 1.00 41.06 480 THR A N 1
ATOM 3739 C CA . THR A 1 480 ? -19.307 -2.087 18.112 1.00 41.06 480 THR A CA 1
ATOM 3740 C C . THR A 1 480 ? -20.505 -2.013 19.044 1.00 41.06 480 THR A C 1
ATOM 3742 O O . THR A 1 480 ? -21.344 -1.127 18.894 1.00 41.06 480 THR A O 1
ATOM 3745 N N . ASN A 1 481 ? -20.617 -2.969 19.969 1.00 31.84 481 ASN A N 1
ATOM 3746 C CA . ASN A 1 481 ? -21.514 -2.867 21.118 1.00 31.84 481 ASN A CA 1
ATOM 3747 C C . ASN A 1 481 ? -21.053 -1.682 21.988 1.00 31.84 481 ASN A C 1
ATOM 3749 O O . ASN A 1 481 ? -20.431 -1.863 23.031 1.00 31.84 481 ASN A O 1
ATOM 3753 N N . GLU A 1 482 ? -21.309 -0.458 21.538 1.00 30.22 482 GLU A N 1
ATOM 3754 C CA . GLU A 1 482 ? -21.353 0.718 22.396 1.00 30.22 482 GLU A CA 1
ATOM 3755 C C . GLU A 1 482 ? -22.739 0.731 23.043 1.00 30.22 482 GLU A C 1
ATOM 3757 O O . GLU A 1 482 ? -23.688 1.298 22.507 1.00 30.22 482 GLU A O 1
ATOM 3762 N N . GLY A 1 483 ? -22.879 0.023 24.166 1.00 33.53 483 GLY A N 1
ATOM 3763 C CA . GLY A 1 483 ? -24.105 0.047 24.961 1.00 33.53 483 GLY A CA 1
ATOM 3764 C C . GLY A 1 483 ? -24.432 -1.270 25.652 1.00 33.53 483 GLY A C 1
ATOM 3765 O O . GLY A 1 483 ? -25.326 -1.989 25.211 1.00 33.53 483 GLY A O 1
ATOM 3766 N N . SER A 1 484 ? -23.749 -1.545 26.763 1.00 28.44 484 SER A N 1
ATOM 3767 C CA . SER A 1 484 ? -24.325 -2.236 27.926 1.00 28.44 484 SER A CA 1
ATOM 3768 C C . SER A 1 484 ? -23.523 -1.894 29.169 1.00 28.44 484 SER A C 1
ATOM 3770 O O . SER A 1 484 ? -22.311 -2.219 29.152 1.00 28.44 484 SER A O 1
#

Radius of gyration: 26.8 Å; Cα contacts (8 Å, |Δi|>4): 508; chains: 1; bounding box: 70×71×69 Å

InterPro domains:
  IPR000620 EamA domain [PF00892] (1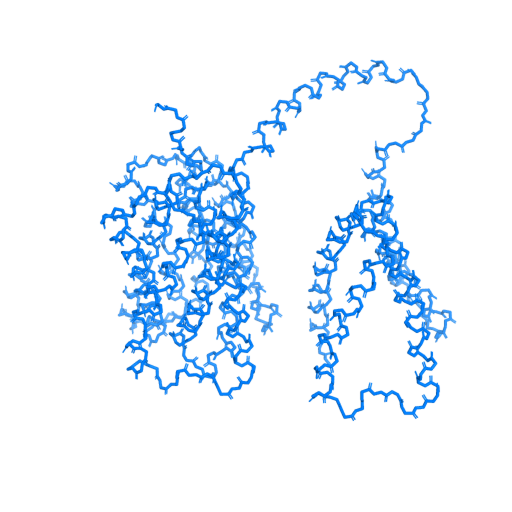0-138)
  IPR000620 EamA domain [PF00892] (182-322)
  IPR000620 EamA domain [PF00892] (337-469)
  IPR037185 Multidrug transporter EmrE superfamily [SSF103481] (39-140)
  IPR037185 Multidrug transporter EmrE superfamily [SSF103481] (247-327)
  IPR037185 Multidrug transporter EmrE superfamily [SSF103481] (371-472)
  IPR050638 Amino Acid and Vitamin Transporters [PTHR32322] (183-474)

Sequence (484 aa):
MNVSNQTKIAIASAVFLSGYLLIVEKLRTKFSPATIQLWISAIAALVILPILLFTQDQVFPSTVSGWLWVISLAVVCQVLGHGLLTYSLAKFSSVVVSLVHLLEPVFSGIFALIIFSEKLTFSNWVGFAVVLMGLYLAISSQAVVNLPFQESVKTIVNTFIKSMTTKLLLLKQQFFETPALLGAVSLFVALIPISLAPSLAKLCEQEIGANAVGFHRSWIAAVVFGLWNGLEALRRKQSDRQPIEQKPFTKQDVWLLLAMGTAATTSLLLWAWSLSQTSVANVALLSNLNPLFVAAAGYLLLGRRFDNRFVIGLVIALGGAIAFELHKMQFATDQILGDALAFLTAIFIATYLLLIEQLQTRFTTATIMLWRCGVTTMFMLPILPFIEERLFPYSWMGWFFIIFQALFCQVLGQGLITYSLSRLSSGVVAVTLLLNPALSSIFAWFIFSEQVGLFDWATFAVVLVGIYLAQSSQSTIQITNEGS

Foldseek 3Di:
DDPLLVVLVVVVVLVVVLVVLQVLLVVVVPDALVVVLVVVVVVCCVVVVVVCVVPDPDPDDPDPVRVVVVVCCCVPCRVPVSSVLSVVSPVDPSQLSVLVCLCVLVVVVVCCCVVVVDDDDPVSVVVNVVSVVVSVVSVVVVVPPDDDDDDPVCVVCVVVCVVVCVVVVVVCVVPVPALLVVLVVLLVVLLQLQLCLVVLVVVLCVFWAQLLLLLLLLVLLLVVLVVVVVVVVVVVVVDPDDPPPQPPQDPVNLVLLLLLLVLLLLLSVLLSVLVVQDPPLLLQLLLLCLLVLLVVCCCVVVVDDFDPLQVQLLVLLNVLLNLLSVVVDDDDPGRVSSNVSSNVSSNSVSSSLQSLLVCLVNDDLSVSSSSNSVSSNVVSVVVVVVPIPDNDGPDPVSVVSSSCSSVRNRNSNVSSLSSSSNWWRSSLSSLSCSCSNLSSVVVCCSPVVPDDDPSSVVSNVSNVSSSVSSCPTPNTGDPPPPDD

Mean predicted aligned error: 16.06 Å

pLDDT: mean 77.97, std 14.56, range [28.44, 95.12]

Nearest PDB structures (foldseek):
  5i20-assembly2_B  TM=8.654E-01  e=2.591E-08  Ancylobacter novellus DSM 506
  5i20-assembly5_E  TM=8.255E-01  e=3.212E-08  Ancylobacter novellus DSM 506
  5i20-assembly1_A  TM=8.103E-01  e=4.531E-08  Ancylobacter novellus DSM 506
  6i1z-assembly1_B  TM=7.949E-01  e=1.872E-07  Zea mays
  6oh3-assembly1_A  TM=6.935E-01  e=2.078E-06  Mus musculus

Organism: NCBI:txid2005467

Secondary structure (DSSP, 8-state):
--HHHHHHHHHHHHHHHHHHHHHHHHHHTTS-HHHHHHHHHHHHHHHHHHHHHHH-S--S-SSHHHHHHHHHHIIIIIIIIHHHHHHHTTTS-HHHHHHHHTTHHHHHHHHHHHHS-----HHHHHHHHHHHHHHHHHHHHHTTS-----SHHHHHHHHHHHHHHHHHHHHHHHHTT-HHHHHHHHHHHHHHHHHHHHHHHHHHTTTS-HHHHHHHHHHHHHHHHHHHHHHHHHHHHHS-S-----PPPPHHHHHHHHHHHHHHHHHHHHHHHHHHHS-HHHHHHHHTTHHHHHHHHHHHTT-PPPPHHHHHHHHHHHHHHHHHHHHT----S--HHHHHHHHHHHHHHHHHHHHHHHHTTTS-HHHHHHHHHHHHHHHHHHHHHHH-S-SS-SSHHHHHHHHHIIIIIIIIIIHHHHHHTTTB-HHHHHHHHTTHHHHHHHHHHHHH-----HHHHHHHHHHHHHHHHHHTSGGGB-------